Protein AF-A0A348P111-F1 (afdb_monomer_lite)

Secondary structure (DSSP, 8-state):
-----EEE--SEE-HHHHHHHHHHHHHHHTT-SEEEEEETT-SEE-HHHHHHHHHHHHHHHHTT-EEEEEE--TTS--HHHHHHHHTTTGGG--TTEEEET--S-----S--SEEEESSHHHHHHHHHHT-SHHHHHHHHT--S--HHHHTSHIIIIIIHHHHHHHHHHTTTS-EEEEEEEE---GGGGG-TTTGGGTT--EEEEEEE--SSHHHHHHGGGSPTT-----TT--TT--HHHHHHHHTTSTT--S-HHHHHHHHHHHHHS--S-------TTHHHHHHHHHTT-EEEEE-SSEEEEEE-SSTT--EEEEEE-----SS-EEEEEEE--SS------PPPP-----GGG-----EE-----S--S-HHHHHHHHHHHHHHHHHHHTTSSS-EEEEE-TT----HHHHHHHHHHHHHS--TT-EEEEEEE-HHHHHHHHHHHHHHHHHHHHT--SGGGT---B-EEEEESSTT-EEEESBTTSTT-EEE-SS--SSSEEE-HHHHHHHHHHHHHHHHHHHHTSTTTEEEEEEEEEPTTS-EEEEEE-HHHHHHSHHHHHHHHHHHHHHHHHHT--EEEE--HHHHHHHHHHHTT-TTSEEEE--TTS-HHHHHHHHTTS-TT--EEEE-SEESS-HHHHHHHTTSS-GGGEEEE-SEE---TT---

Foldseek 3Di:
DDQDQEQEAAQAHDPVRLLVSCVVHLVSLLPDQEHEYECQNHLDDDFLSLQLVVLSVVSSVVSNHQYEYEHHDPPDVRVHVCQCQQLCVVVPDDPSYHYPPDPPDDDNPAHHLKDWWLDDVVLVVSLVCLVDLVNVCVSAVHPDDFCCSVLCVCSPAVSVQQQVLQCVQQVSAIKMKHKYKDQFDQVLCPPPQRVLLNRFIKMKIKIKHFHQAQCNLCVVVQFDLQDAFFDAPPPVRDSVVSSVSLLQFQLRDSDLVVLLVVLVVQVPDPDPAAARDGHGNNLVVLVCLQQQKKKWKDAQFKIWIWGNNALPGTHIDMDGRTHGRGIMMMMIMGGSDPGGPPRDLDQDPQDDDDPVQADADDEDDDPDDDDPPRLSVVLSVLLSSQLSRLSVCLVGQQYEYEYECFLPPDDLSSLSNNLNNVQQGQNSNYAYEYEAAAPVSVVSLVVNQVVLVVCVVVSVDPSSVSTFRAWHWYAYPPLVDIDTRGDPPDQAHEDADPDPPSRYSYDHSVRVVVSVLVNLLVVLVVLQPDCQFKDADPAWDQDPVRDTDRIDGDVLSLCVRRRSLRSVLVNVVCVCVVLVAAEEEEAEPSCPVSQVVSCVVCVRHHYDYDDLPDDPVVLVVVLVVDDPPHAYEYEYAEAEPCPSVVSSCVVHPHNVRYHYDYSYYNYDPVDDD

Radius of gyration: 32.56 Å; chains: 1; bounding box: 82×50×101 Å

pLDDT: mean 80.02, std 12.8, range [39.75, 95.56]

Sequence (673 aa):
MPLLTSAKFDEYTNLQNFEATLKARYKSSLHCKNFTFDLSKVEWIGPLQICILYGWLQELLKNKVSVNFEIGSLEKERQAISFITNAGFFENLSERVEISNLPIQYKNSGLSAFKTFNNSPELETFRQAISSTESCNQLLGASDNIDVIRDGDLRDILINELCQNGLIHGESNHVRFAVSEFPLNPDRSNHKYLDTFGGKSYIEIAVSDSGPGIIETLSKKLPSGYHPVGKFIDNSNNEATRLISYAFEFSSTSNEDERRKRLERIYSENKIEYEAIPTGLFYVYSLAKSYGGQIIVRTADTLVSINLSTPSNDIIYTKSNLTRIPGTHILVRFPRTRNRVTPKLNTYPIINDNFENRTHRSDVLTQIPYDLDWQSKLITELEKAVFQQLVSSSTLPNPIVSVILYGIPFDTKAFAIFITILASLPRKNCALLAMGISNDLVDSSIRQWARITEIRKEGKRVIDRVHGFRSLILVSEDINKQIEFGDTEHVEATRLSEENDNRHLSLTRSQVELSQKYAIINGLSQLIQSECVQYTGDFYFLIESKYYTKTFFQISKLLSHPTGKHLSSLFIKMLINKKNINVVFTISEPLFNFSNDISKQLNSVRFENIDPNAKFTTMMKVLLSIDKSTLIAVFCDVICTANEIQNILSKTPSLDNVIVICFVDARDDEYDY

Structure (mmCIF, N/CA/C/O backbone):
data_AF-A0A348P111-F1
#
_entry.id   AF-A0A348P111-F1
#
loop_
_atom_site.group_PDB
_atom_site.id
_atom_site.type_symbol
_atom_site.label_atom_id
_atom_site.label_alt_id
_atom_site.label_comp_id
_atom_site.label_asym_id
_atom_site.label_entity_id
_atom_site.label_seq_id
_atom_site.pdbx_PDB_ins_code
_atom_site.Cartn_x
_atom_site.Cartn_y
_atom_site.Cartn_z
_atom_site.occupancy
_atom_site.B_iso_or_equiv
_atom_site.auth_seq_id
_atom_site.auth_comp_id
_atom_site.auth_asym_id
_atom_site.auth_atom_id
_atom_site.pdbx_PDB_model_num
ATOM 1 N N . MET A 1 1 ? -44.575 14.013 17.753 1.00 49.72 1 MET A N 1
ATOM 2 C CA . MET A 1 1 ? -44.071 12.856 18.529 1.00 49.72 1 MET A CA 1
ATOM 3 C C . MET A 1 1 ? -43.447 13.386 19.812 1.00 49.72 1 MET A C 1
ATOM 5 O O . MET A 1 1 ? -42.738 14.382 19.711 1.00 49.72 1 MET A O 1
ATOM 9 N N . PRO A 1 2 ? -43.732 12.807 20.991 1.00 54.88 2 PRO A N 1
ATOM 10 C CA . PRO A 1 2 ? -43.090 13.225 22.237 1.00 54.88 2 PRO A CA 1
ATOM 11 C C . PRO A 1 2 ? -41.568 13.057 22.132 1.00 54.88 2 PRO A C 1
ATOM 13 O O . PRO A 1 2 ? -41.093 12.047 21.610 1.00 54.88 2 PRO A O 1
ATOM 16 N N . LEU A 1 3 ? -40.811 14.062 22.589 1.00 70.06 3 LEU A N 1
ATOM 17 C CA . LEU A 1 3 ? -39.354 13.980 22.676 1.00 70.06 3 LEU A CA 1
ATOM 18 C C . LEU A 1 3 ? -39.001 12.884 23.680 1.00 70.06 3 LEU A C 1
ATOM 20 O O . LEU A 1 3 ? -39.356 12.959 24.853 1.00 70.06 3 LEU A O 1
ATOM 24 N N . LEU A 1 4 ? -38.329 11.847 23.197 1.00 80.38 4 LEU A N 1
ATOM 25 C CA . LEU A 1 4 ? -37.836 10.766 24.031 1.00 80.38 4 LEU A CA 1
ATOM 26 C C . LEU A 1 4 ? -36.609 11.271 24.797 1.00 80.38 4 LEU A C 1
ATOM 28 O O . LEU A 1 4 ? -35.563 11.507 24.198 1.00 80.38 4 LEU A O 1
ATOM 32 N N . THR A 1 5 ? -36.747 11.446 26.111 1.00 90.19 5 THR A N 1
ATOM 33 C CA . THR A 1 5 ? -35.716 12.022 26.995 1.00 90.19 5 THR A CA 1
ATOM 34 C C . THR A 1 5 ? -34.794 10.981 27.627 1.00 90.19 5 THR A C 1
ATOM 36 O O . THR A 1 5 ? -33.989 11.319 28.487 1.00 90.19 5 THR A O 1
ATOM 39 N N . SER A 1 6 ? -34.890 9.712 27.227 1.00 92.81 6 SER A N 1
ATOM 40 C CA . SER A 1 6 ? -34.005 8.661 27.730 1.00 92.81 6 SER A CA 1
ATOM 41 C C . SER A 1 6 ? -33.657 7.608 26.681 1.00 92.81 6 SER A C 1
ATOM 43 O O . SER A 1 6 ? -34.440 7.339 25.760 1.00 92.81 6 SER A O 1
ATOM 45 N N . ALA A 1 7 ? -32.482 6.998 26.834 1.00 94.06 7 ALA A N 1
ATOM 46 C CA . ALA A 1 7 ? -32.066 5.777 26.155 1.00 94.06 7 ALA A CA 1
ATOM 47 C C . ALA A 1 7 ? -31.920 4.661 27.186 1.00 94.06 7 ALA A C 1
ATOM 49 O O . ALA A 1 7 ? -31.098 4.766 28.090 1.00 94.06 7 ALA A O 1
ATOM 50 N N . LYS A 1 8 ? -32.723 3.606 27.029 1.00 93.38 8 LYS A N 1
ATOM 51 C CA . LYS A 1 8 ? -32.640 2.397 27.847 1.00 93.38 8 LYS A CA 1
ATOM 52 C C . LYS A 1 8 ? -31.849 1.343 27.100 1.00 93.38 8 LYS A C 1
ATOM 54 O O . LYS A 1 8 ? -32.108 1.120 25.915 1.00 93.38 8 LYS A O 1
ATOM 59 N N . PHE A 1 9 ? -30.909 0.723 27.793 1.00 89.12 9 PHE A N 1
ATOM 60 C CA . PHE A 1 9 ? -30.080 -0.339 27.249 1.00 89.12 9 PHE A CA 1
ATOM 61 C C . PHE A 1 9 ? -30.461 -1.686 27.865 1.00 89.12 9 PHE A C 1
ATOM 63 O O . PHE A 1 9 ? -30.903 -1.758 29.015 1.00 89.12 9 PHE A O 1
ATOM 70 N N . ASP A 1 10 ? -30.322 -2.743 27.071 1.00 85.12 10 ASP A N 1
ATOM 71 C CA . ASP A 1 10 ? -30.620 -4.105 27.507 1.00 85.12 10 ASP A CA 1
ATOM 72 C C . ASP A 1 10 ? -29.525 -4.631 28.446 1.00 85.12 10 ASP A C 1
ATOM 74 O O . ASP A 1 10 ? -28.395 -4.137 28.451 1.00 85.12 10 ASP A O 1
ATOM 78 N N . GLU A 1 11 ? -29.835 -5.697 29.188 1.00 81.38 11 GLU A N 1
ATOM 79 C CA . GLU A 1 11 ? -28.882 -6.370 30.084 1.00 81.38 11 GLU A CA 1
ATOM 80 C C . GLU A 1 11 ? -27.582 -6.751 29.360 1.00 81.38 11 GLU A C 1
ATOM 82 O O . GLU A 1 11 ? -26.486 -6.476 29.848 1.00 81.38 11 GLU A O 1
ATOM 87 N N . TYR A 1 12 ? -27.691 -7.278 28.139 1.00 79.62 12 TYR A N 1
ATOM 88 C CA . TYR A 1 12 ? -26.554 -7.570 27.271 1.00 79.62 12 TYR A CA 1
ATOM 89 C C . TYR A 1 12 ? -26.504 -6.594 26.091 1.00 79.62 12 TYR A C 1
ATOM 91 O O . TYR A 1 12 ? -27.168 -6.800 25.075 1.00 79.62 12 TYR A O 1
ATOM 99 N N . THR A 1 13 ? -25.717 -5.522 26.199 1.00 82.00 13 THR A N 1
ATOM 100 C CA . THR A 1 13 ? -25.635 -4.466 25.175 1.00 82.00 13 THR A CA 1
ATOM 101 C C . THR A 1 13 ? -24.553 -4.773 24.134 1.00 82.00 13 THR A C 1
ATOM 103 O O . THR A 1 13 ? -23.427 -4.277 24.190 1.00 82.00 13 THR A O 1
ATOM 106 N N . ASN A 1 14 ? -24.897 -5.614 23.157 1.00 82.19 14 ASN A N 1
ATOM 107 C CA . ASN A 1 14 ? -24.075 -5.887 21.979 1.00 82.19 14 ASN A CA 1
ATOM 108 C C . ASN A 1 14 ? -24.164 -4.778 20.919 1.00 82.19 14 ASN A C 1
ATOM 110 O O . ASN A 1 14 ? -24.870 -3.786 21.049 1.00 82.19 14 ASN A O 1
ATOM 114 N N . LEU A 1 15 ? -23.389 -4.903 19.840 1.00 84.50 15 LEU A N 1
ATOM 115 C CA . LEU A 1 15 ? -23.353 -3.865 18.805 1.00 84.50 15 LEU A CA 1
ATOM 116 C C . LEU A 1 15 ? -24.699 -3.724 18.077 1.00 84.50 15 LEU A C 1
ATOM 118 O O . LEU A 1 15 ? -25.058 -2.635 17.646 1.00 84.50 15 LEU A O 1
ATOM 122 N N . GLN A 1 16 ? -25.466 -4.808 17.950 1.00 84.44 16 GLN A N 1
ATOM 123 C CA . GLN A 1 16 ? -26.735 -4.796 17.232 1.00 84.44 16 GLN A CA 1
ATOM 124 C C . GLN A 1 16 ? -27.835 -4.062 18.003 1.00 84.44 16 GLN A C 1
ATOM 126 O O . GLN A 1 16 ? -28.505 -3.214 17.410 1.00 84.44 16 GLN A O 1
ATOM 131 N N . ASN A 1 17 ? -28.038 -4.371 19.287 1.00 88.00 17 ASN A N 1
ATOM 132 C CA . ASN A 1 17 ? -29.043 -3.667 20.086 1.00 88.00 17 ASN A CA 1
ATOM 133 C C . ASN A 1 17 ? -28.583 -2.260 20.484 1.00 88.00 17 ASN A C 1
ATOM 135 O O . ASN A 1 17 ? -29.408 -1.351 20.471 1.00 88.00 17 ASN A O 1
ATOM 139 N N . PHE A 1 18 ? -27.280 -2.030 20.690 1.00 90.88 18 PHE A N 1
ATOM 140 C CA . PHE A 1 18 ? -26.749 -0.676 20.854 1.00 90.88 18 PHE A CA 1
ATOM 141 C C . PHE A 1 18 ? -27.078 0.207 19.641 1.00 90.88 18 PHE A C 1
ATOM 143 O O . PHE A 1 18 ? -27.625 1.296 19.805 1.00 90.88 18 PHE A O 1
ATOM 150 N N . GLU A 1 19 ? -26.834 -0.274 18.416 1.00 90.06 19 GLU A N 1
ATOM 151 C CA . GLU A 1 19 ? -27.201 0.450 17.189 1.00 90.06 19 GLU A CA 1
ATOM 152 C C . GLU A 1 19 ? -28.717 0.652 17.048 1.00 90.06 19 GLU A C 1
ATOM 154 O O . GLU A 1 19 ? -29.157 1.683 16.538 1.00 90.06 19 GLU A O 1
ATOM 159 N N . ALA A 1 20 ? -29.537 -0.299 17.508 1.00 90.81 20 ALA A N 1
ATOM 160 C CA . ALA A 1 20 ? -30.992 -0.149 17.510 1.00 90.81 20 ALA A CA 1
ATOM 161 C C . ALA A 1 20 ? -31.445 0.969 18.466 1.00 90.81 20 ALA A C 1
ATOM 163 O O . ALA A 1 20 ? -32.229 1.836 18.068 1.00 90.81 20 ALA A O 1
ATOM 164 N N . THR A 1 21 ? -30.905 1.000 19.688 1.00 93.94 21 THR A N 1
ATOM 165 C CA . THR A 1 21 ? -31.151 2.069 20.667 1.00 93.94 21 THR A CA 1
ATOM 166 C C . THR A 1 21 ? -30.672 3.411 20.139 1.00 93.94 21 THR A C 1
ATOM 168 O O . THR A 1 21 ? -31.411 4.398 20.182 1.00 93.94 21 THR A O 1
ATOM 171 N N . LEU A 1 22 ? -29.470 3.444 19.567 1.00 93.00 22 LEU A N 1
ATOM 172 C CA . LEU A 1 22 ? -28.903 4.642 18.975 1.00 93.00 22 LEU A CA 1
ATOM 173 C C . LEU A 1 22 ? -29.799 5.184 17.852 1.00 93.00 22 LEU A C 1
ATOM 175 O O . LEU A 1 22 ? -30.170 6.357 17.868 1.00 93.00 22 LEU A O 1
ATOM 179 N N . LYS A 1 23 ? -30.241 4.320 16.932 1.00 92.38 23 LYS A N 1
ATOM 180 C CA . LYS A 1 23 ? -31.152 4.687 15.837 1.00 92.38 23 LYS A CA 1
ATOM 181 C C . LYS A 1 23 ? -32.485 5.228 16.326 1.00 92.38 23 LYS A C 1
ATOM 183 O O . LYS A 1 23 ? -33.018 6.164 15.734 1.00 92.38 23 LYS A O 1
ATOM 188 N N . ALA A 1 24 ? -33.011 4.665 17.407 1.00 92.50 24 ALA A N 1
ATOM 189 C CA . ALA A 1 24 ? -34.276 5.102 17.977 1.00 92.50 24 ALA A CA 1
ATOM 190 C C . ALA A 1 24 ? -34.180 6.449 18.716 1.00 92.50 24 ALA A C 1
ATOM 192 O O . ALA A 1 24 ? -35.189 7.146 18.815 1.00 92.50 24 ALA A O 1
ATOM 193 N N . ARG A 1 25 ? -33.011 6.807 19.270 1.00 94.94 25 ARG A N 1
ATOM 194 C CA . ARG A 1 25 ? -32.906 7.881 20.278 1.00 94.94 25 ARG A CA 1
ATOM 195 C C . ARG A 1 25 ? -31.974 9.035 19.914 1.00 94.94 25 ARG A C 1
ATOM 197 O O . ARG A 1 25 ? -32.234 10.154 20.352 1.00 94.94 25 ARG A O 1
ATOM 204 N N . TYR A 1 26 ? -30.936 8.810 19.109 1.00 94.00 26 TYR A N 1
ATOM 205 C CA . TYR A 1 26 ? -29.872 9.792 18.860 1.00 94.00 26 TYR A CA 1
ATOM 206 C C . TYR A 1 26 ? -30.408 11.133 18.346 1.00 94.00 26 TYR A C 1
ATOM 208 O O . TYR A 1 26 ? -30.233 12.162 18.993 1.00 94.00 26 TYR A O 1
ATOM 216 N N . LYS A 1 27 ? -31.160 11.134 17.238 1.00 92.56 27 LYS A N 1
ATOM 217 C CA . LYS A 1 27 ? -31.645 12.382 16.624 1.00 92.56 27 LYS A CA 1
ATOM 218 C C . LYS A 1 27 ? -32.551 13.193 17.559 1.00 92.56 27 LYS A C 1
ATOM 220 O O . LYS A 1 27 ? -32.433 14.410 17.612 1.00 92.56 27 LYS A O 1
ATOM 225 N N . SER A 1 28 ? -33.442 12.540 18.308 1.00 92.75 28 SER A N 1
ATOM 226 C CA . SER A 1 28 ? -34.308 13.237 19.270 1.00 92.75 28 SER A CA 1
ATOM 227 C C . SER A 1 28 ? -33.545 13.742 20.493 1.00 92.75 28 SER A C 1
ATOM 229 O O . SER A 1 28 ? -33.907 14.780 21.042 1.00 92.75 28 SER A O 1
ATOM 231 N N . SER A 1 29 ? -32.491 13.033 20.909 1.00 94.56 29 SER A N 1
ATOM 232 C CA . SER A 1 29 ? -31.695 13.402 22.083 1.00 94.56 29 SER A CA 1
ATOM 233 C C . SER A 1 29 ? -30.947 14.727 21.902 1.00 94.56 29 SER A C 1
ATOM 235 O O . SER A 1 29 ? -30.852 15.496 22.851 1.00 94.56 29 SER A O 1
ATOM 237 N N . LEU A 1 30 ? -30.524 15.066 20.677 1.00 93.88 30 LEU A N 1
ATOM 238 C CA . LEU A 1 30 ? -29.816 16.322 20.379 1.00 93.88 30 LEU A CA 1
ATOM 239 C C . LEU A 1 30 ? -30.683 17.584 20.545 1.00 93.88 30 LEU A C 1
ATOM 241 O O . LEU A 1 30 ? -30.160 18.693 20.534 1.00 93.88 30 LEU A O 1
ATOM 245 N N . HIS A 1 31 ? -32.005 17.434 20.676 1.00 93.44 31 HIS A N 1
ATOM 246 C CA . HIS A 1 31 ? -32.954 18.551 20.750 1.00 93.44 31 HIS A CA 1
ATOM 247 C C . HIS A 1 31 ? -33.693 18.642 22.092 1.00 93.44 31 HIS A C 1
ATOM 249 O O . HIS A 1 31 ? -34.583 19.480 22.252 1.00 93.44 31 HIS A O 1
ATOM 255 N N . CYS A 1 32 ? -33.373 17.774 23.053 1.00 92.12 32 CYS A N 1
ATOM 256 C CA . CYS A 1 32 ? -33.978 17.817 24.380 1.00 92.12 32 CYS A CA 1
ATOM 257 C C . CYS A 1 32 ? -33.167 18.705 25.337 1.00 92.12 32 CYS A C 1
ATOM 259 O O . CYS A 1 32 ? -32.009 19.009 25.083 1.00 92.12 32 CYS A O 1
ATOM 261 N N . LYS A 1 33 ? -33.779 19.148 26.442 1.00 90.56 33 LYS A N 1
ATOM 262 C CA . LYS A 1 33 ? -33.052 19.894 27.487 1.00 90.56 33 LYS A CA 1
ATOM 263 C C . LYS A 1 33 ? -32.225 18.967 28.373 1.00 90.56 33 LYS A C 1
ATOM 265 O O . LYS A 1 33 ? -31.085 19.284 28.683 1.00 90.56 33 LYS A O 1
ATOM 270 N N . ASN A 1 34 ? -32.823 17.835 28.746 1.00 92.25 34 ASN A N 1
ATOM 271 C CA . ASN A 1 34 ? -32.235 16.829 29.616 1.00 92.25 34 ASN A CA 1
ATOM 272 C C . ASN A 1 34 ? -32.361 15.459 28.946 1.00 92.25 34 ASN A C 1
ATOM 274 O O . ASN A 1 34 ? -33.448 15.118 28.463 1.00 92.25 34 ASN A O 1
ATOM 278 N N . PHE A 1 35 ? -31.283 14.681 28.958 1.00 95.56 35 PHE A N 1
ATOM 279 C CA . PHE A 1 35 ? -31.253 13.324 28.428 1.00 95.56 35 PHE A CA 1
ATOM 280 C C . PHE A 1 35 ? -30.703 12.342 29.459 1.00 95.56 35 PHE A C 1
ATOM 282 O O . PHE A 1 35 ? -29.692 12.617 30.099 1.00 95.56 35 PHE A O 1
ATOM 289 N N . THR A 1 36 ? -31.342 11.184 29.601 1.00 94.88 36 THR A N 1
ATOM 290 C CA . THR A 1 36 ? -30.898 10.138 30.528 1.00 94.88 36 THR A CA 1
ATOM 291 C C . THR A 1 36 ? -30.386 8.912 29.782 1.00 94.88 36 THR A C 1
ATOM 293 O O . THR A 1 36 ? -31.124 8.293 29.011 1.00 94.88 36 THR A O 1
ATOM 296 N N . PHE A 1 37 ? -29.139 8.529 30.046 1.00 94.06 37 PHE A N 1
ATOM 297 C CA . PHE A 1 37 ? -28.618 7.211 29.700 1.00 94.06 37 PHE A CA 1
ATOM 298 C C . PHE A 1 37 ? -28.935 6.245 30.844 1.00 94.06 37 PHE A C 1
ATOM 300 O O . PHE A 1 37 ? -28.319 6.299 31.906 1.00 94.06 37 PHE A O 1
ATOM 307 N N . ASP A 1 38 ? -29.925 5.383 30.629 1.00 91.62 38 ASP A N 1
ATOM 308 C CA . ASP A 1 38 ? -30.363 4.381 31.597 1.00 91.62 38 ASP A CA 1
ATOM 309 C C . ASP A 1 38 ? -29.549 3.097 31.396 1.00 91.62 38 ASP A C 1
ATOM 311 O O . ASP A 1 38 ? -29.827 2.278 30.511 1.00 91.62 38 ASP A O 1
ATOM 315 N N . LEU A 1 39 ? -28.504 2.971 32.216 1.00 88.31 39 LEU A N 1
ATOM 316 C CA . LEU A 1 39 ? -27.624 1.810 32.314 1.00 88.31 39 LEU A CA 1
ATOM 317 C C . LEU A 1 39 ? -28.024 0.907 33.492 1.00 88.31 39 LEU A C 1
ATOM 319 O O . LEU A 1 39 ? -27.284 -0.011 33.847 1.00 88.31 39 LEU A O 1
ATOM 323 N N . SER A 1 40 ? -29.198 1.129 34.096 1.00 85.56 40 SER A N 1
ATOM 324 C CA . SER A 1 40 ? -29.616 0.474 35.340 1.00 85.56 40 SER A CA 1
ATOM 325 C C . SER A 1 40 ? -29.757 -1.039 35.234 1.00 85.56 40 SER A C 1
ATOM 327 O O . SER A 1 40 ? -29.713 -1.732 36.250 1.00 85.56 40 SER A O 1
ATOM 329 N N . LYS A 1 41 ? -29.919 -1.562 34.017 1.00 83.44 41 LYS A N 1
ATOM 330 C CA . LYS A 1 41 ? -30.018 -2.996 33.726 1.00 83.44 41 LYS A CA 1
ATOM 331 C C . LYS A 1 41 ? -28.780 -3.569 33.054 1.00 83.44 41 LYS A C 1
ATOM 333 O O . LYS A 1 41 ? -28.676 -4.782 32.985 1.00 83.44 41 LYS A O 1
ATOM 338 N N . VAL A 1 42 ? -27.860 -2.738 32.569 1.00 83.06 42 VAL A N 1
ATOM 339 C CA . VAL A 1 42 ? -26.745 -3.197 31.734 1.00 83.06 42 VAL A CA 1
ATOM 340 C C . VAL A 1 42 ? -25.784 -4.029 32.575 1.00 83.06 42 VAL A C 1
ATOM 342 O O . VAL A 1 42 ? -25.139 -3.536 33.499 1.00 83.06 42 VAL A O 1
ATOM 345 N N . GLU A 1 43 ? -25.683 -5.306 32.235 1.00 74.50 43 GLU A N 1
ATOM 346 C CA . GLU A 1 43 ? -24.743 -6.253 32.828 1.00 74.50 43 GLU A CA 1
ATOM 347 C C . GLU A 1 43 ? -23.490 -6.393 31.971 1.00 74.50 43 GLU A C 1
ATOM 349 O O . GLU A 1 43 ? -22.418 -6.689 32.498 1.00 74.50 43 GLU A O 1
ATOM 354 N N . TRP A 1 44 ? -23.602 -6.121 30.666 1.00 75.62 44 TRP A N 1
ATOM 355 C CA . TRP A 1 44 ? -22.501 -6.212 29.714 1.00 75.62 44 TRP A CA 1
ATOM 356 C C . TRP A 1 44 ? -22.534 -5.094 28.661 1.00 75.62 44 TRP A C 1
ATOM 358 O O . TRP A 1 44 ? -23.565 -4.857 28.029 1.00 75.62 44 TRP A O 1
ATOM 368 N N . ILE A 1 45 ? -21.386 -4.447 28.435 1.00 83.00 45 ILE A N 1
ATOM 369 C CA . ILE A 1 45 ? -21.148 -3.483 27.353 1.00 83.00 45 ILE A CA 1
ATOM 370 C C . ILE A 1 45 ? -19.690 -3.597 26.887 1.00 83.00 45 ILE A C 1
ATOM 372 O O . ILE A 1 45 ? -18.786 -3.739 27.710 1.00 83.00 45 ILE A O 1
ATOM 376 N N . GLY A 1 46 ? -19.455 -3.558 25.575 1.00 85.81 46 GLY A N 1
ATOM 377 C CA . GLY A 1 46 ? -18.110 -3.669 25.007 1.00 85.81 46 GLY A CA 1
ATOM 378 C C . GLY A 1 46 ? -17.372 -2.324 24.871 1.00 85.81 46 GLY A C 1
ATOM 379 O O . GLY A 1 46 ? -18.016 -1.270 24.804 1.00 85.81 46 GLY A O 1
ATOM 380 N N . PRO A 1 47 ? -16.026 -2.337 24.765 1.00 90.75 47 PRO A N 1
ATOM 381 C CA . PRO A 1 47 ? -15.195 -1.169 24.464 1.00 90.75 47 PRO A CA 1
ATOM 382 C C . PRO A 1 47 ? -15.712 -0.282 23.325 1.00 90.75 47 PRO A C 1
ATOM 384 O O . PRO A 1 47 ? -15.789 0.936 23.476 1.00 90.75 47 PRO A O 1
ATOM 387 N N . LEU A 1 48 ? -16.124 -0.877 22.199 1.00 92.19 48 LEU A N 1
ATOM 388 C CA . LEU A 1 48 ? -16.606 -0.116 21.042 1.00 92.19 48 LEU A CA 1
ATOM 389 C C . LEU A 1 48 ? -17.877 0.678 21.369 1.00 92.19 48 LEU A C 1
ATOM 391 O O . LEU A 1 48 ? -17.988 1.848 21.012 1.00 92.19 48 LEU A O 1
ATOM 395 N N . GLN A 1 49 ? -18.829 0.058 22.066 1.00 91.81 49 GLN A N 1
ATOM 396 C CA . GLN A 1 49 ? -20.078 0.694 22.475 1.00 91.81 49 GLN A CA 1
ATOM 397 C C . GLN A 1 49 ? -19.815 1.834 23.458 1.00 91.81 49 GLN A C 1
ATOM 399 O O . GLN A 1 49 ? -20.430 2.887 23.321 1.00 91.81 49 GLN A O 1
ATOM 404 N N . ILE A 1 50 ? -18.874 1.669 24.395 1.00 91.12 50 ILE A N 1
ATOM 405 C CA . ILE A 1 50 ? -18.466 2.745 25.311 1.00 91.12 50 ILE A CA 1
ATOM 406 C C . ILE A 1 50 ? -17.863 3.924 24.543 1.00 91.12 50 ILE A C 1
ATOM 408 O O . ILE A 1 50 ? -18.252 5.070 24.771 1.00 91.12 50 ILE A O 1
ATOM 412 N N . CYS A 1 51 ? -16.953 3.661 23.604 1.00 92.25 51 CYS A N 1
ATOM 413 C CA . CYS A 1 51 ? -16.372 4.689 22.743 1.00 92.25 51 CYS A CA 1
ATOM 414 C C . CYS A 1 51 ? -17.450 5.474 21.974 1.00 92.25 51 CYS A C 1
ATOM 416 O O . CYS A 1 51 ? -17.418 6.705 21.938 1.00 92.25 51 CYS A O 1
ATOM 418 N N . ILE A 1 52 ? -18.439 4.774 21.407 1.00 93.12 52 ILE A N 1
ATOM 419 C CA . ILE A 1 52 ? -19.556 5.394 20.680 1.00 93.12 52 ILE A CA 1
ATOM 420 C C . ILE A 1 52 ? -20.481 6.172 21.631 1.00 93.12 52 ILE A C 1
ATOM 422 O O . ILE A 1 52 ? -20.893 7.287 21.311 1.00 93.12 52 ILE A O 1
ATOM 426 N N . LEU A 1 53 ? -20.791 5.617 22.807 1.00 93.06 53 LEU A N 1
ATOM 427 C CA . LEU A 1 53 ? -21.608 6.263 23.838 1.00 93.06 53 LEU A CA 1
ATOM 428 C C . LEU A 1 53 ? -20.980 7.581 24.295 1.00 93.06 53 LEU A C 1
ATOM 430 O O . LEU A 1 53 ? -21.677 8.585 24.423 1.00 93.06 53 LEU A O 1
ATOM 434 N N . TYR A 1 54 ? -19.662 7.601 24.479 1.00 91.38 54 TYR A N 1
ATOM 435 C CA . TYR A 1 54 ? -18.933 8.816 24.820 1.00 91.38 54 TYR A CA 1
ATOM 436 C C . TYR A 1 54 ? -18.976 9.849 23.683 1.00 91.38 54 TYR A C 1
ATOM 438 O O . TYR A 1 54 ? -19.165 11.036 23.936 1.00 91.38 54 TYR A O 1
ATOM 446 N N . GLY A 1 55 ? -18.851 9.422 22.421 1.00 90.50 55 GLY A N 1
ATOM 447 C CA . GLY A 1 55 ? -19.027 10.318 21.272 1.00 90.50 55 GLY A CA 1
ATOM 448 C C . GLY A 1 55 ? -20.431 10.927 21.205 1.00 90.50 55 GLY A C 1
ATOM 449 O O . GLY A 1 55 ? -20.582 12.128 20.987 1.00 90.50 55 GLY A O 1
ATOM 450 N N . TRP A 1 56 ? -21.463 10.129 21.491 1.00 93.06 56 TRP A N 1
ATOM 451 C CA . TRP A 1 56 ? -22.834 10.625 21.619 1.00 93.06 56 TRP A CA 1
ATOM 452 C C . TRP A 1 56 ? -22.967 11.633 22.770 1.00 93.06 56 TRP A C 1
ATOM 454 O O . TRP A 1 56 ? -23.526 12.713 22.576 1.00 93.06 56 TRP A O 1
ATOM 464 N N . LEU A 1 57 ? -22.399 11.335 23.940 1.00 92.06 57 LEU A N 1
ATOM 465 C CA . LEU A 1 57 ? -22.368 12.259 25.073 1.00 92.06 57 LEU A CA 1
ATOM 466 C C . LEU A 1 57 ? -21.737 13.607 24.699 1.00 92.06 57 LEU A C 1
ATOM 468 O O . LEU A 1 57 ? -22.296 14.653 25.016 1.00 92.06 57 LEU A O 1
ATOM 472 N N . GLN A 1 58 ? -20.609 13.608 23.992 1.00 89.12 58 GLN A N 1
ATOM 473 C CA . GLN A 1 58 ? -19.953 14.855 23.593 1.00 89.12 58 GLN A CA 1
ATOM 474 C C . GLN A 1 58 ? -20.815 15.703 22.655 1.00 89.12 58 GLN A C 1
ATOM 476 O O . GLN A 1 58 ? -20.906 16.917 22.841 1.00 89.12 58 GLN A O 1
ATOM 481 N N . GLU A 1 59 ? -21.513 15.080 21.706 1.00 91.19 59 GLU A N 1
ATOM 482 C CA . GLU A 1 59 ? -22.459 15.789 20.839 1.00 91.19 59 GLU A CA 1
ATOM 483 C C . GLU A 1 59 ? -23.651 16.359 21.627 1.00 91.19 59 GLU A C 1
ATOM 485 O O . GLU A 1 59 ? -24.082 17.484 21.360 1.00 91.19 59 GLU A O 1
ATOM 490 N N . LEU A 1 60 ? -24.153 15.651 22.645 1.00 92.75 60 LEU A N 1
ATOM 491 C CA . LEU A 1 60 ? -25.186 16.176 23.549 1.00 92.75 60 LEU A CA 1
ATOM 492 C C . LEU A 1 60 ? -24.695 17.411 24.313 1.00 92.75 60 LEU A C 1
ATOM 494 O O . LEU A 1 60 ? -25.364 18.447 24.318 1.00 92.75 60 LEU A O 1
ATOM 498 N N . LEU A 1 61 ? -23.498 17.334 24.895 1.00 90.56 61 LEU A N 1
ATOM 499 C CA . LEU A 1 61 ? -22.899 18.440 25.644 1.00 90.56 61 LEU A CA 1
ATOM 500 C C . LEU A 1 61 ? -22.635 19.660 24.747 1.00 90.56 61 LEU A C 1
ATOM 502 O O . LEU A 1 61 ? -22.909 20.795 25.150 1.00 90.56 61 LEU A O 1
ATOM 506 N N . LYS A 1 62 ? -22.188 19.439 23.505 1.00 90.06 62 LYS A N 1
ATOM 507 C CA . LYS A 1 62 ? -22.016 20.485 22.482 1.00 90.06 62 LYS A CA 1
ATOM 508 C C . LYS A 1 62 ? -23.338 21.176 22.135 1.00 90.06 62 LYS A C 1
ATOM 510 O O . LYS A 1 62 ? -23.369 22.395 21.975 1.00 90.06 62 LYS A O 1
ATOM 515 N N . ASN A 1 63 ? -24.439 20.424 22.108 1.00 91.50 63 ASN A N 1
ATOM 516 C CA . ASN A 1 63 ? -25.798 20.946 21.928 1.00 91.50 63 ASN A CA 1
ATOM 517 C C . ASN A 1 63 ? -26.425 21.499 23.225 1.00 91.50 63 ASN A C 1
ATOM 519 O O . ASN A 1 63 ? -27.606 21.840 23.240 1.00 91.50 63 ASN A O 1
ATOM 523 N N . LYS A 1 64 ? -25.636 21.651 24.301 1.00 92.31 64 LYS A N 1
ATOM 524 C CA . LYS A 1 64 ? -26.066 22.179 25.609 1.00 92.31 64 LYS A CA 1
ATOM 525 C C . LYS A 1 64 ? -27.178 21.354 26.271 1.00 92.31 64 LYS A C 1
ATOM 527 O O . LYS A 1 64 ? -27.967 21.899 27.041 1.00 92.31 64 LYS A O 1
ATOM 532 N N . VAL A 1 65 ? -27.230 20.056 25.984 1.00 92.06 65 VAL A N 1
ATOM 533 C CA . VAL A 1 65 ? -28.128 19.110 26.654 1.00 92.06 65 VAL A CA 1
ATOM 534 C C . VAL A 1 65 ? -27.508 18.714 27.995 1.00 92.06 65 VAL A C 1
ATOM 536 O O . VAL A 1 65 ? -26.336 18.340 28.039 1.00 92.06 65 VAL A O 1
ATOM 539 N N . SER A 1 66 ? -28.279 18.792 29.082 1.00 91.19 66 SER A N 1
ATOM 540 C CA . SER A 1 66 ? -27.871 18.233 30.375 1.00 91.19 66 SER A CA 1
ATOM 541 C C . SER A 1 66 ? -28.016 16.716 30.339 1.00 91.19 66 SER A C 1
ATOM 543 O O . SER A 1 66 ? -29.038 16.205 29.870 1.00 91.19 66 SER A O 1
ATOM 545 N N . VAL A 1 67 ? -27.009 15.984 30.809 1.00 92.44 67 VAL A N 1
ATOM 546 C CA . VAL A 1 67 ? -27.004 14.522 30.721 1.00 92.44 67 VAL A CA 1
ATOM 547 C C . VAL A 1 67 ? -26.979 13.903 32.109 1.00 92.44 67 VAL A C 1
ATOM 549 O O . VAL A 1 67 ? -26.136 14.260 32.924 1.00 92.44 67 VAL A O 1
ATOM 552 N N . ASN A 1 68 ? -27.881 12.949 32.345 1.00 92.12 68 ASN A N 1
ATOM 553 C CA . ASN A 1 68 ? -27.884 12.108 33.538 1.00 92.12 68 ASN A CA 1
ATOM 554 C C . ASN A 1 68 ? -27.541 10.658 33.167 1.00 92.12 68 ASN A C 1
ATOM 556 O O . ASN A 1 68 ? -28.094 10.116 32.205 1.00 92.12 68 ASN A O 1
ATOM 560 N N . PHE A 1 69 ? -26.680 10.014 33.945 1.00 90.50 69 PHE A N 1
ATOM 561 C CA . PHE A 1 69 ? -26.483 8.566 33.898 1.00 90.50 69 PHE A CA 1
ATOM 562 C C . PHE A 1 69 ? -27.220 7.911 35.064 1.00 90.50 69 PHE A C 1
ATOM 564 O O . PHE A 1 69 ? -26.973 8.235 36.224 1.00 90.50 69 PHE A O 1
ATOM 571 N N . GLU A 1 70 ? -28.107 6.968 34.756 1.00 89.19 70 GLU A N 1
ATOM 572 C CA . GLU A 1 70 ? -28.764 6.132 35.759 1.00 89.19 70 GLU A CA 1
ATOM 573 C C . GLU A 1 70 ? -28.051 4.780 35.821 1.00 89.19 70 GLU A C 1
ATOM 575 O O . GLU A 1 70 ? -28.085 4.001 34.865 1.00 89.19 70 GLU A O 1
ATOM 580 N N . ILE A 1 71 ? -27.371 4.522 36.939 1.00 82.31 71 ILE A N 1
ATOM 581 C CA . ILE A 1 71 ? -26.600 3.298 37.173 1.00 82.31 71 ILE A CA 1
ATOM 582 C C . ILE A 1 71 ? -27.350 2.428 38.191 1.00 82.31 71 ILE A C 1
ATOM 584 O O . ILE A 1 71 ? -27.926 2.929 39.160 1.00 82.31 71 ILE A O 1
ATOM 588 N N . GLY A 1 72 ? -27.387 1.117 37.938 1.00 73.75 72 GLY A N 1
ATOM 589 C CA . GLY A 1 72 ? -28.052 0.138 38.804 1.00 73.75 72 GLY A CA 1
ATOM 590 C C . GLY A 1 72 ? -27.241 -0.163 40.068 1.00 73.75 72 GLY A C 1
ATOM 591 O O . GLY A 1 72 ? -26.051 0.138 40.127 1.00 73.75 72 GLY A O 1
ATOM 592 N N . SER A 1 73 ? -27.865 -0.778 41.080 1.00 67.56 73 SER A N 1
ATOM 593 C CA . SER A 1 73 ? -27.161 -1.156 42.314 1.00 67.56 73 SER A CA 1
ATOM 594 C C . SER A 1 73 ? -26.075 -2.215 42.059 1.00 67.56 73 SER A C 1
ATOM 596 O O . SER A 1 73 ? -26.253 -3.135 41.260 1.00 67.56 73 SER A O 1
ATOM 598 N N . LEU A 1 74 ? -24.947 -2.089 42.768 1.00 58.59 74 LEU A N 1
ATOM 599 C CA . LEU A 1 74 ? -23.780 -2.986 42.696 1.00 58.59 74 LEU A CA 1
ATOM 600 C C . LEU A 1 74 ? -23.997 -4.367 43.342 1.00 58.59 74 LEU A C 1
ATOM 602 O O . LEU A 1 74 ? -23.096 -5.198 43.305 1.00 58.59 74 LEU A O 1
ATOM 606 N N . GLU A 1 75 ? -25.158 -4.629 43.950 1.00 55.31 75 GLU A N 1
ATOM 607 C CA . GLU A 1 75 ? -25.409 -5.852 44.738 1.00 55.31 75 GLU A CA 1
ATOM 608 C C . GLU A 1 75 ? -25.379 -7.148 43.907 1.00 55.31 75 GLU A C 1
ATOM 610 O O . GLU A 1 75 ? -25.305 -8.242 44.460 1.00 55.31 75 GLU A O 1
ATOM 615 N N . LYS A 1 76 ? -25.386 -7.036 42.575 1.00 52.62 76 LYS A N 1
ATOM 616 C CA . LYS A 1 76 ? -24.981 -8.101 41.655 1.00 52.62 76 LYS A CA 1
ATOM 617 C C . LYS A 1 76 ? -23.731 -7.618 40.928 1.00 52.62 76 LYS A C 1
ATOM 619 O O . LYS A 1 76 ? -23.770 -6.530 40.359 1.00 52.62 76 LYS A O 1
ATOM 624 N N . GLU A 1 77 ? -22.652 -8.400 40.932 1.00 51.69 77 GLU A N 1
ATOM 625 C CA . GLU A 1 77 ? -21.386 -8.135 40.224 1.00 51.69 77 GLU A CA 1
ATOM 626 C C . GLU A 1 77 ? -21.596 -7.979 38.703 1.00 51.69 77 GLU A C 1
ATOM 628 O O . GLU A 1 77 ? -21.314 -8.866 37.897 1.00 51.69 77 GLU A O 1
ATOM 633 N N . ARG A 1 78 ? -22.141 -6.840 38.278 1.00 62.88 78 ARG A N 1
ATOM 634 C CA . ARG A 1 78 ? -22.407 -6.548 36.873 1.00 62.88 78 ARG A CA 1
ATOM 635 C C . ARG A 1 78 ? -21.115 -6.098 36.218 1.00 62.88 78 ARG A C 1
ATOM 637 O O . ARG A 1 78 ? -20.649 -4.978 36.435 1.00 62.88 78 ARG A O 1
ATOM 644 N N . GLN A 1 79 ? -20.556 -6.981 35.394 1.00 62.78 79 GLN A N 1
ATOM 645 C CA . GLN A 1 79 ? -19.305 -6.777 34.662 1.00 62.78 79 GLN A CA 1
ATOM 646 C C . GLN A 1 79 ? -19.268 -5.445 33.896 1.00 62.78 79 GLN A C 1
ATOM 648 O O . GLN A 1 79 ? -18.220 -4.816 33.853 1.00 62.78 79 GLN A O 1
ATOM 653 N N . ALA A 1 80 ? -20.390 -4.963 33.352 1.00 65.12 80 ALA A N 1
ATOM 654 C CA . ALA A 1 80 ? -20.474 -3.662 32.686 1.00 65.12 80 ALA A CA 1
ATOM 655 C C . ALA A 1 80 ? -20.265 -2.476 33.623 1.00 65.12 80 ALA A C 1
ATOM 657 O O . ALA A 1 80 ? -19.531 -1.564 33.268 1.00 65.12 80 ALA A O 1
ATOM 658 N N . ILE A 1 81 ? -20.903 -2.463 34.796 1.00 67.12 81 ILE A N 1
ATOM 659 C CA . ILE A 1 81 ? -20.751 -1.357 35.751 1.00 67.12 81 ILE A CA 1
ATOM 660 C C . ILE A 1 81 ? -19.329 -1.384 36.306 1.00 67.12 81 ILE A C 1
ATOM 662 O O . ILE A 1 81 ? -18.684 -0.340 36.359 1.00 67.12 81 ILE A O 1
ATOM 666 N N . SER A 1 82 ? -18.799 -2.571 36.616 1.00 64.75 82 SER A N 1
ATOM 667 C CA . SER A 1 82 ? -17.387 -2.729 36.968 1.00 64.75 82 SER A CA 1
ATOM 668 C C . SER A 1 82 ? -16.470 -2.246 35.843 1.00 64.75 82 SER A C 1
ATOM 670 O O . SER A 1 82 ? -15.558 -1.484 36.123 1.00 64.75 82 SER A O 1
ATOM 672 N N . PHE A 1 83 ? -16.731 -2.588 34.581 1.00 69.44 83 PHE A N 1
ATOM 673 C CA . PHE A 1 83 ? -15.923 -2.133 33.453 1.00 69.44 83 PHE A CA 1
ATOM 674 C C . PHE A 1 83 ? -16.020 -0.620 33.247 1.00 69.44 83 PHE A C 1
ATOM 676 O O . PHE A 1 83 ? -14.993 0.031 33.233 1.00 69.44 83 PHE A O 1
ATOM 683 N N . ILE A 1 84 ? -17.212 -0.025 33.158 1.00 74.50 84 ILE A N 1
ATOM 684 C CA . ILE A 1 84 ? -17.382 1.428 32.972 1.00 74.50 84 ILE A CA 1
ATOM 685 C C . ILE A 1 84 ? -16.718 2.201 34.126 1.00 74.50 84 ILE A C 1
ATOM 687 O O . ILE A 1 84 ? -16.029 3.196 33.893 1.00 74.50 84 ILE A O 1
ATOM 691 N N . THR A 1 85 ? -16.894 1.735 35.365 1.00 69.31 85 THR A N 1
ATOM 692 C CA . THR A 1 85 ? -16.379 2.426 36.558 1.00 69.31 85 THR A CA 1
ATOM 693 C C . THR A 1 85 ? -14.870 2.216 36.716 1.00 69.31 85 THR A C 1
ATOM 695 O O . THR A 1 85 ? -14.134 3.190 36.831 1.00 69.31 85 THR A O 1
ATOM 698 N N . ASN A 1 86 ? -14.378 0.974 36.626 1.00 67.62 86 ASN A N 1
ATOM 699 C CA . ASN A 1 86 ? -12.949 0.652 36.754 1.00 67.62 86 ASN A CA 1
ATOM 700 C C . ASN A 1 86 ? -12.139 1.095 35.531 1.00 67.62 86 ASN A C 1
ATOM 702 O O . ASN A 1 86 ? -10.958 1.402 35.650 1.00 67.62 86 ASN A O 1
ATOM 706 N N . ALA A 1 87 ? -12.745 1.177 34.349 1.00 69.81 87 ALA A N 1
ATOM 707 C CA . ALA A 1 87 ? -12.065 1.708 33.177 1.00 69.81 87 ALA A CA 1
ATOM 708 C C . ALA A 1 87 ? -11.880 3.227 33.245 1.00 69.81 87 ALA A C 1
ATOM 710 O O . ALA A 1 87 ? -11.254 3.753 32.340 1.00 69.81 87 ALA A O 1
ATOM 711 N N . GLY A 1 88 ? -12.409 3.939 34.250 1.00 74.69 88 GLY A N 1
ATOM 712 C CA . GLY A 1 88 ? -12.252 5.392 34.374 1.00 74.69 88 GLY A CA 1
ATOM 713 C C . GLY A 1 88 ? -13.113 6.195 33.391 1.00 74.69 88 GLY A C 1
ATOM 714 O O . GLY A 1 88 ? -12.809 7.347 33.089 1.00 74.69 88 GLY A O 1
ATOM 715 N N . PHE A 1 89 ? -14.208 5.624 32.871 1.00 82.75 89 PHE A N 1
ATOM 716 C CA . PHE A 1 89 ? -15.104 6.327 31.940 1.00 82.75 89 PHE A CA 1
ATOM 717 C C . PHE A 1 89 ? -15.664 7.620 32.548 1.00 82.75 89 PHE A C 1
ATOM 719 O O . PHE A 1 89 ? -15.605 8.678 31.921 1.00 82.75 89 PHE A O 1
ATOM 726 N N . PHE A 1 90 ? -16.168 7.542 33.785 1.00 79.06 90 PHE A N 1
ATOM 727 C CA . PHE A 1 90 ? -16.786 8.677 34.475 1.00 79.06 90 PHE A CA 1
ATOM 728 C C . PHE A 1 90 ? -15.776 9.747 34.910 1.00 79.06 90 PHE A C 1
ATOM 730 O O . PHE A 1 90 ? -16.129 10.920 34.971 1.00 79.06 90 PHE A O 1
ATOM 737 N N . GLU A 1 91 ? -14.513 9.373 35.141 1.00 74.94 91 GLU A N 1
ATOM 738 C CA . GLU A 1 91 ? -13.438 10.306 35.518 1.00 74.94 91 GLU A CA 1
ATOM 739 C C . GLU A 1 91 ? -13.123 11.320 34.408 1.00 74.94 91 GLU A C 1
ATOM 741 O O . GLU A 1 91 ? -12.583 12.391 34.672 1.00 74.94 91 GLU A O 1
ATOM 746 N N . ASN A 1 92 ? -13.479 10.995 33.162 1.00 71.06 92 ASN A N 1
ATOM 747 C CA . ASN A 1 92 ? -13.252 11.847 31.999 1.00 71.06 92 ASN A CA 1
ATOM 748 C C . ASN A 1 92 ? -14.450 12.765 31.674 1.00 71.06 92 ASN A C 1
ATOM 750 O O . ASN A 1 92 ? -14.420 13.473 30.666 1.00 71.06 92 ASN A O 1
ATOM 754 N N . LEU A 1 93 ? -15.518 12.758 32.483 1.00 75.44 93 LEU A N 1
ATOM 755 C CA . LEU A 1 93 ? -16.737 13.524 32.208 1.00 75.44 93 LEU A CA 1
ATOM 756 C C . LEU A 1 93 ? -16.705 14.933 32.813 1.00 75.44 93 LEU A C 1
ATOM 758 O O . LEU A 1 93 ? -16.155 15.168 33.882 1.00 75.44 93 LEU A O 1
ATOM 762 N N . SER A 1 94 ? -17.321 15.888 32.110 1.00 67.06 94 SER A N 1
ATOM 763 C CA . SER A 1 94 ? -17.433 17.284 32.555 1.00 67.06 94 SER A CA 1
ATOM 764 C C . SER A 1 94 ? -18.423 17.457 33.712 1.00 67.06 94 SER A C 1
ATOM 766 O O . SER A 1 94 ? -19.376 16.689 33.812 1.00 67.06 94 SER A O 1
ATOM 768 N N . GLU A 1 95 ? -18.325 18.571 34.443 1.00 62.25 95 GLU A N 1
ATOM 769 C CA . GLU A 1 95 ? -19.262 18.978 35.513 1.00 62.25 95 GLU A CA 1
ATOM 770 C C . GLU A 1 95 ? -20.748 19.057 35.093 1.00 62.25 95 GLU A C 1
ATOM 772 O O . GLU A 1 95 ? -21.629 19.105 35.943 1.00 62.25 95 GLU A O 1
ATOM 777 N N . ARG A 1 96 ? -21.055 19.070 33.787 1.00 63.25 96 ARG A N 1
ATOM 778 C CA . ARG A 1 96 ? -22.430 19.081 33.244 1.00 63.25 96 ARG A CA 1
ATOM 779 C C . ARG A 1 96 ? -23.071 17.695 33.108 1.00 63.25 96 ARG A C 1
ATOM 781 O O . ARG A 1 96 ? -24.123 17.573 32.481 1.00 63.25 96 ARG A O 1
ATOM 788 N N . VAL A 1 97 ? -22.417 16.661 33.624 1.00 79.94 97 VAL A N 1
ATOM 789 C CA . VAL A 1 97 ? -22.943 15.298 33.648 1.00 79.94 97 VAL A CA 1
ATOM 790 C C . VAL A 1 97 ? -23.295 14.944 35.083 1.00 79.94 97 VAL A C 1
ATOM 792 O O . VAL A 1 97 ? -22.420 14.869 35.943 1.00 79.94 97 VAL A O 1
ATOM 795 N N . GLU A 1 98 ? -24.577 14.706 35.332 1.00 81.81 98 GLU A N 1
ATOM 796 C CA . GLU A 1 98 ? -25.039 14.150 36.599 1.00 81.81 98 GLU A CA 1
ATOM 797 C C . GLU A 1 98 ? -24.964 12.624 36.536 1.00 81.81 98 GLU A C 1
ATOM 799 O O . GLU A 1 98 ? -25.274 12.003 35.515 1.00 81.81 98 GLU A O 1
ATOM 804 N N . ILE A 1 99 ? -24.524 12.003 37.628 1.00 80.00 99 ILE A N 1
ATOM 805 C CA . ILE A 1 99 ? -24.482 10.547 37.732 1.00 80.00 99 ILE A CA 1
ATOM 806 C C . ILE A 1 99 ? -25.255 10.143 38.976 1.00 80.00 99 ILE A C 1
ATOM 808 O O . ILE A 1 99 ? -24.846 10.407 40.107 1.00 80.00 99 ILE A O 1
ATOM 812 N N . SER A 1 100 ? -26.394 9.501 38.751 1.00 80.00 100 SER A N 1
ATOM 813 C CA . SER A 1 100 ? -27.247 8.989 39.813 1.00 80.00 100 SER A CA 1
ATOM 814 C C . SER A 1 100 ? -26.714 7.635 40.292 1.00 80.00 100 SER A C 1
ATOM 816 O O . SER A 1 100 ? -26.410 6.764 39.476 1.00 80.00 100 SER A O 1
ATOM 818 N N . ASN A 1 101 ? -26.640 7.445 41.614 1.00 71.81 101 ASN A N 1
ATOM 819 C CA . ASN A 1 101 ? -26.183 6.209 42.271 1.00 71.81 101 ASN A CA 1
ATOM 820 C C . ASN A 1 101 ? -24.703 5.842 42.032 1.00 71.81 101 ASN A C 1
ATOM 822 O O . ASN A 1 101 ? -24.359 4.659 42.019 1.00 71.81 101 ASN A O 1
ATOM 826 N N . LEU A 1 102 ? -23.812 6.831 41.867 1.00 68.50 102 LEU A N 1
ATOM 827 C CA . LEU A 1 102 ? -22.375 6.556 41.782 1.00 68.50 102 LEU A CA 1
ATOM 828 C C . LEU A 1 102 ? -21.861 5.995 43.131 1.00 68.50 102 LEU A C 1
ATOM 830 O O . LEU A 1 102 ? -22.078 6.624 44.171 1.00 68.50 102 LEU A O 1
ATOM 834 N N . PRO A 1 103 ? -21.176 4.841 43.165 1.00 59.88 103 PRO A N 1
ATOM 835 C CA . PRO A 1 103 ? -20.583 4.326 44.396 1.00 59.88 103 PRO A CA 1
ATOM 836 C C . PRO A 1 103 ? -19.527 5.289 44.969 1.00 59.88 103 PRO A C 1
ATOM 838 O O . PRO A 1 103 ? -18.603 5.707 44.278 1.00 59.88 103 PRO A O 1
ATOM 841 N N . ILE A 1 104 ? -19.653 5.610 46.262 1.00 51.44 104 ILE A N 1
ATOM 842 C CA . ILE A 1 104 ? -18.916 6.675 46.982 1.00 51.44 104 ILE A CA 1
ATOM 843 C C . ILE A 1 104 ? -17.402 6.384 47.145 1.00 51.44 104 ILE A C 1
ATOM 845 O O . ILE A 1 104 ? -16.637 7.265 47.530 1.00 51.44 104 ILE A O 1
ATOM 849 N N . GLN A 1 105 ? -16.925 5.180 46.817 1.00 50.62 105 GLN A N 1
ATOM 850 C CA . GLN A 1 105 ? -15.513 4.796 46.948 1.00 50.62 105 GLN A CA 1
ATOM 851 C C . GLN A 1 105 ? -14.958 4.169 45.671 1.00 50.62 105 GLN A C 1
ATOM 853 O O . GLN A 1 105 ? -14.748 2.965 45.620 1.00 50.62 105 GLN A O 1
ATOM 858 N N . TYR A 1 106 ? -14.662 4.978 44.656 1.00 49.00 106 TYR A N 1
ATOM 859 C CA . TYR A 1 106 ? -13.797 4.535 43.562 1.00 49.00 106 TYR A CA 1
ATOM 860 C C . TYR A 1 106 ? -12.838 5.660 43.174 1.00 49.00 106 TYR A C 1
ATOM 862 O O . TYR A 1 106 ? -13.189 6.595 42.465 1.00 49.00 106 TYR A O 1
ATOM 870 N N . LYS A 1 107 ? -11.612 5.573 43.697 1.00 46.25 107 LYS A N 1
ATOM 871 C CA . LYS A 1 107 ? -10.426 6.185 43.097 1.00 46.25 107 LYS A CA 1
ATOM 872 C C . LYS A 1 107 ? -9.605 5.031 42.568 1.00 46.25 107 LYS A C 1
ATOM 874 O O . LYS A 1 107 ? -9.045 4.282 43.369 1.00 46.25 107 LYS A O 1
ATOM 879 N N . ASN A 1 108 ? -9.554 4.868 41.254 1.00 48.94 108 ASN A N 1
ATOM 880 C CA . ASN A 1 108 ? -8.659 3.875 40.698 1.00 48.94 108 ASN A CA 1
ATOM 881 C C . ASN A 1 108 ? -7.227 4.417 40.834 1.00 48.94 108 ASN A C 1
ATOM 883 O O . ASN A 1 108 ? -6.884 5.443 40.255 1.00 48.94 108 ASN A O 1
ATOM 887 N N . SER A 1 109 ? -6.390 3.782 41.655 1.00 45.34 109 SER A N 1
ATOM 888 C CA . SER A 1 109 ? -4.979 4.170 41.823 1.00 45.34 109 SER A CA 1
ATOM 889 C C . SER A 1 109 ? -4.077 3.616 40.709 1.00 45.34 109 SER A C 1
ATOM 891 O O . SER A 1 109 ? -2.857 3.610 40.862 1.00 45.34 109 SER A O 1
ATOM 893 N N . GLY A 1 110 ? -4.668 3.105 39.622 1.00 62.47 110 GLY A N 1
ATOM 894 C CA . GLY A 1 110 ? -3.997 2.392 38.535 1.00 62.47 110 GLY A CA 1
ATOM 895 C C . GLY A 1 110 ? -4.254 2.984 37.146 1.00 62.47 110 GLY A C 1
ATOM 896 O O . GLY A 1 110 ? -4.866 4.039 36.989 1.00 62.47 110 GLY A O 1
ATOM 897 N N . LEU A 1 111 ? -3.754 2.294 36.120 1.00 72.56 111 LEU A N 1
ATOM 898 C CA . LEU A 1 111 ? -3.917 2.670 34.715 1.00 72.56 111 LEU A CA 1
ATOM 899 C C . LEU A 1 111 ? -5.359 2.452 34.234 1.00 72.56 111 LEU A C 1
ATOM 901 O O . LEU A 1 111 ? -5.936 1.384 34.414 1.00 72.56 111 LEU A O 1
ATOM 905 N N . SER A 1 112 ? -5.917 3.474 33.590 1.00 80.81 112 SER A N 1
ATOM 906 C CA . SER A 1 112 ? -7.307 3.514 33.128 1.00 80.81 112 SER A CA 1
ATOM 907 C C . SER A 1 112 ? -7.508 2.703 31.841 1.00 80.81 112 SER A C 1
ATOM 909 O O . SER A 1 112 ? -6.854 2.980 30.833 1.00 80.81 112 SER A O 1
ATOM 911 N N . ALA A 1 113 ? -8.432 1.734 31.846 1.00 82.50 113 ALA A N 1
ATOM 912 C CA . ALA A 1 113 ? -8.767 0.922 30.666 1.00 82.50 113 ALA A CA 1
ATOM 913 C C . ALA A 1 113 ? -9.609 1.680 29.615 1.00 82.50 113 ALA A C 1
ATOM 915 O O . ALA A 1 113 ? -9.768 1.207 28.491 1.00 82.50 113 ALA A O 1
ATOM 916 N N . PHE A 1 114 ? -10.121 2.865 29.959 1.00 88.31 114 PHE A N 1
ATOM 917 C CA . PHE A 1 114 ? -10.674 3.869 29.056 1.00 88.31 114 PHE A CA 1
ATOM 918 C C . PHE A 1 114 ? -9.864 5.161 29.198 1.00 88.31 114 PHE A C 1
ATOM 920 O O . PHE A 1 114 ? -9.635 5.649 30.307 1.00 88.31 114 PHE A O 1
ATOM 927 N N . LYS A 1 115 ? -9.424 5.739 28.080 1.00 89.38 115 LYS A N 1
ATOM 928 C CA . LYS A 1 115 ? -8.632 6.972 28.076 1.00 89.38 115 LYS A CA 1
ATOM 929 C C . LYS A 1 115 ? -8.988 7.847 26.886 1.00 89.38 115 LYS A C 1
ATOM 931 O O . LYS A 1 115 ? -9.258 7.343 25.799 1.00 89.38 115 LYS A O 1
ATOM 936 N N . THR A 1 116 ? -8.957 9.157 27.093 1.00 89.56 116 THR A N 1
ATOM 937 C CA . THR A 1 116 ? -9.048 10.142 26.017 1.00 89.56 116 THR A CA 1
ATOM 938 C C . THR A 1 116 ? -7.683 10.772 25.752 1.00 89.56 116 THR A C 1
ATOM 940 O O . THR A 1 116 ? -6.898 10.978 26.679 1.00 89.56 116 THR A O 1
ATOM 943 N N . PHE A 1 117 ? -7.404 11.055 24.482 1.00 90.19 117 PHE A N 1
ATOM 944 C CA . PHE A 1 117 ? -6.207 11.747 24.020 1.00 90.19 117 PHE A CA 1
ATOM 945 C C . PHE A 1 117 ? -6.616 12.923 23.142 1.00 90.19 117 PHE A C 1
ATOM 947 O O . PHE A 1 117 ? -7.413 12.773 22.210 1.00 90.19 117 PHE A O 1
ATOM 954 N N . ASN A 1 118 ? -6.039 14.085 23.421 1.00 88.44 118 ASN A N 1
ATOM 955 C CA . ASN A 1 118 ? -6.241 15.297 22.631 1.00 88.44 118 ASN A CA 1
ATOM 956 C C . ASN A 1 118 ? -5.020 15.637 21.769 1.00 88.44 118 ASN A C 1
ATOM 958 O O . ASN A 1 118 ? -5.094 16.540 20.947 1.00 88.44 118 ASN A O 1
ATOM 962 N N . ASN A 1 119 ? -3.875 14.978 21.970 1.00 90.00 119 ASN A N 1
ATOM 963 C CA . ASN A 1 119 ? -2.641 15.247 21.231 1.00 90.00 119 ASN A CA 1
ATOM 964 C C . ASN A 1 119 ? -1.640 14.080 21.343 1.00 90.00 119 ASN A C 1
ATOM 966 O O . ASN A 1 119 ? -1.784 13.181 22.174 1.00 90.00 119 ASN A O 1
ATOM 970 N N . SER A 1 120 ? -0.601 14.103 20.502 1.00 89.25 120 SER A N 1
ATOM 971 C CA . SER A 1 120 ? 0.443 13.068 20.478 1.00 89.25 120 SER A CA 1
ATOM 972 C C . SER A 1 120 ? 1.268 12.965 21.774 1.00 89.25 120 SER A C 1
ATOM 974 O O . SER A 1 120 ? 1.560 11.839 22.175 1.00 89.25 120 SER A O 1
ATOM 976 N N . PRO A 1 121 ? 1.6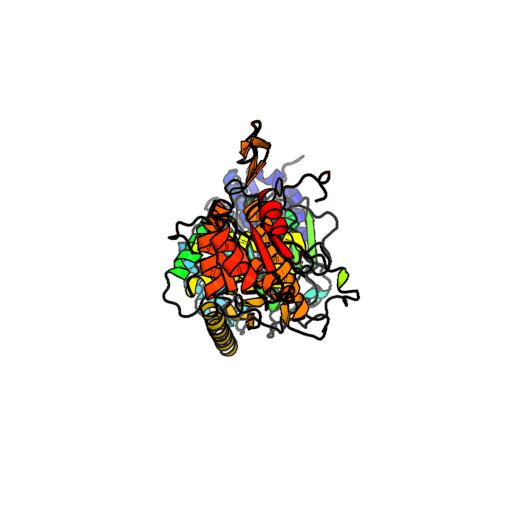35 14.065 22.468 1.00 92.56 121 PRO A N 1
ATOM 977 C CA . PRO A 1 121 ? 2.309 13.981 23.769 1.00 92.56 121 PRO A CA 1
ATOM 978 C C . PRO A 1 121 ? 1.529 13.214 24.849 1.00 92.56 121 PRO A C 1
ATOM 980 O O . PRO A 1 121 ? 2.127 12.435 25.595 1.00 92.56 121 PRO A O 1
ATOM 983 N N . GLU A 1 122 ? 0.204 13.382 24.930 1.00 91.00 122 GLU A N 1
ATOM 984 C CA . GLU A 1 122 ? -0.645 12.623 25.865 1.00 91.00 122 GLU A CA 1
ATOM 985 C C . GLU A 1 122 ? -0.627 11.119 25.557 1.00 91.00 122 GLU A C 1
ATOM 987 O O . GLU A 1 122 ? -0.494 10.299 26.470 1.00 91.00 122 GLU A O 1
ATOM 992 N N . LEU A 1 123 ? -0.710 10.757 24.272 1.00 91.12 123 LEU A N 1
ATOM 993 C CA . LEU A 1 123 ? -0.599 9.369 23.822 1.00 91.12 123 LEU A CA 1
ATOM 994 C C . LEU A 1 123 ? 0.764 8.771 24.192 1.00 91.12 123 LEU A C 1
ATOM 996 O O . LEU A 1 123 ? 0.826 7.664 24.724 1.00 91.12 123 LEU A O 1
ATOM 1000 N N . GLU A 1 124 ? 1.852 9.497 23.944 1.00 90.25 124 GLU A N 1
ATOM 1001 C CA . GLU A 1 124 ? 3.203 9.021 24.247 1.00 90.25 124 GLU A CA 1
ATOM 1002 C C . GLU A 1 124 ? 3.418 8.833 25.755 1.00 90.25 124 GLU A C 1
ATOM 1004 O O . GLU A 1 124 ? 3.943 7.807 26.184 1.00 90.25 124 GLU A O 1
ATOM 1009 N N . THR A 1 125 ? 2.909 9.759 26.571 1.00 90.75 125 THR A N 1
ATOM 1010 C CA . THR A 1 125 ? 2.915 9.629 28.038 1.00 90.75 125 THR A CA 1
ATOM 1011 C C . THR A 1 125 ? 2.199 8.354 28.487 1.00 90.75 125 THR A C 1
ATOM 1013 O O . THR A 1 125 ? 2.706 7.604 29.323 1.00 90.75 125 THR A O 1
ATOM 1016 N N . PHE A 1 126 ? 1.030 8.065 27.908 1.00 89.62 126 PHE A N 1
ATOM 1017 C CA . PHE A 1 126 ? 0.284 6.849 28.224 1.00 89.62 126 PHE A CA 1
ATOM 1018 C C . PHE A 1 126 ? 1.024 5.583 27.777 1.00 89.62 126 PHE A C 1
ATOM 1020 O O . PHE A 1 126 ? 1.118 4.636 28.556 1.00 89.62 126 PHE A O 1
ATOM 1027 N N . ARG A 1 127 ? 1.619 5.578 26.575 1.00 89.56 127 ARG A N 1
ATOM 1028 C CA . ARG A 1 127 ? 2.438 4.460 26.067 1.00 89.56 127 ARG A CA 1
ATOM 1029 C C . ARG A 1 127 ? 3.631 4.155 26.971 1.00 89.56 127 ARG A C 1
ATOM 1031 O O . ARG A 1 127 ? 3.934 2.986 27.202 1.00 89.56 127 ARG A O 1
ATOM 1038 N N . GLN A 1 128 ? 4.279 5.185 27.510 1.00 88.56 128 GLN A N 1
ATOM 1039 C CA . GLN A 1 128 ? 5.375 5.029 28.469 1.00 88.56 128 GLN A CA 1
ATOM 1040 C C . GLN A 1 128 ? 4.892 4.448 29.803 1.00 88.56 128 GLN A C 1
ATOM 1042 O O . GLN A 1 128 ? 5.573 3.600 30.384 1.00 88.56 128 GLN A O 1
ATOM 1047 N N . ALA A 1 129 ? 3.700 4.834 30.262 1.00 86.50 129 ALA A N 1
ATOM 1048 C CA . ALA A 1 129 ? 3.122 4.311 31.498 1.00 86.50 129 ALA A CA 1
ATOM 1049 C C . ALA A 1 129 ? 2.784 2.805 31.413 1.00 86.50 129 ALA A C 1
ATOM 1051 O O . ALA A 1 129 ? 2.899 2.090 32.408 1.00 86.50 129 ALA A O 1
ATOM 1052 N N . ILE A 1 130 ? 2.460 2.301 30.217 1.00 85.81 130 ILE A N 1
ATOM 1053 C CA . ILE A 1 130 ? 2.238 0.869 29.935 1.00 85.81 130 ILE A CA 1
ATOM 1054 C C . ILE A 1 130 ? 3.482 0.169 29.351 1.00 85.81 130 ILE A C 1
ATOM 1056 O O . ILE A 1 130 ? 3.374 -0.835 28.649 1.00 85.81 130 ILE A O 1
ATOM 1060 N N . SER A 1 131 ? 4.684 0.694 29.598 1.00 83.06 131 SER A N 1
ATOM 1061 C CA . SER A 1 131 ? 5.916 0.169 28.990 1.00 83.06 131 SER A CA 1
ATOM 1062 C C . SER A 1 131 ? 6.321 -1.226 29.478 1.00 83.06 131 SER A C 1
ATOM 1064 O O . SER A 1 131 ? 7.011 -1.934 28.745 1.00 83.06 131 SER A O 1
ATOM 1066 N N . SER A 1 132 ? 5.888 -1.654 30.664 1.00 81.56 132 SER A N 1
ATOM 1067 C CA . SER A 1 132 ? 6.150 -2.999 31.180 1.00 81.56 132 SER A CA 1
ATOM 1068 C C . SER A 1 132 ? 4.972 -3.946 30.918 1.00 81.56 132 SER A C 1
ATOM 1070 O O . SER A 1 132 ? 3.810 -3.532 30.879 1.00 81.56 132 SER A O 1
ATOM 1072 N N . THR A 1 133 ? 5.263 -5.244 30.787 1.00 77.88 133 THR A N 1
ATOM 1073 C CA . THR A 1 133 ? 4.236 -6.296 30.686 1.00 77.88 133 THR A CA 1
ATOM 1074 C C . THR A 1 133 ? 3.306 -6.279 31.901 1.00 77.88 133 THR A C 1
ATOM 1076 O O . THR A 1 133 ? 2.109 -6.492 31.758 1.00 77.88 133 THR A O 1
ATOM 1079 N N . GLU A 1 134 ? 3.836 -5.974 33.089 1.00 80.62 134 GLU A N 1
ATOM 1080 C CA . GLU A 1 134 ? 3.058 -5.863 34.325 1.00 80.62 134 GLU A CA 1
ATOM 1081 C C . GLU A 1 134 ? 2.049 -4.709 34.264 1.00 80.62 134 GLU A C 1
ATOM 1083 O O . GLU A 1 134 ? 0.862 -4.929 34.494 1.00 80.62 134 GLU A O 1
ATOM 1088 N N . SER A 1 135 ? 2.481 -3.510 33.857 1.00 80.62 135 SER A N 1
ATOM 1089 C CA . SER A 1 135 ? 1.592 -2.355 33.681 1.00 80.62 135 SER A CA 1
ATOM 1090 C C . SER A 1 135 ? 0.534 -2.598 32.597 1.00 80.62 135 SER A C 1
ATOM 1092 O O . SER A 1 135 ? -0.616 -2.187 32.747 1.00 80.62 135 SER A O 1
ATOM 1094 N N . CYS A 1 136 ? 0.883 -3.299 31.511 1.00 77.69 136 CYS A N 1
ATOM 1095 C CA . CYS A 1 136 ? -0.093 -3.713 30.498 1.00 77.69 136 CYS A CA 1
ATOM 1096 C C . CYS A 1 136 ? -1.091 -4.756 31.026 1.00 77.69 136 CYS A C 1
ATOM 1098 O O . CYS A 1 136 ? -2.268 -4.702 30.688 1.00 77.69 136 CYS A O 1
ATOM 1100 N N . ASN A 1 137 ? -0.651 -5.704 31.852 1.00 76.12 137 ASN A N 1
ATOM 1101 C CA . ASN A 1 137 ? -1.536 -6.705 32.447 1.00 76.12 137 ASN A CA 1
ATOM 1102 C C . ASN A 1 137 ? -2.514 -6.070 33.450 1.00 76.12 137 ASN A C 1
ATOM 1104 O O . ASN A 1 137 ? -3.688 -6.444 33.484 1.00 76.12 137 ASN A O 1
ATOM 1108 N N . GLN A 1 138 ? -2.065 -5.051 34.195 1.00 77.12 138 GLN A N 1
ATOM 1109 C CA . GLN A 1 138 ? -2.927 -4.244 35.067 1.00 77.12 138 GLN A CA 1
ATOM 1110 C C . GLN A 1 138 ? -4.066 -3.564 34.290 1.00 77.12 138 GLN A C 1
ATOM 1112 O O . GLN A 1 138 ? -5.188 -3.521 34.786 1.00 77.12 138 GLN A O 1
ATOM 1117 N N . LEU A 1 139 ? -3.811 -3.110 33.055 1.00 76.81 139 LEU A N 1
ATOM 1118 C CA . LEU A 1 139 ? -4.813 -2.500 32.167 1.00 76.81 139 LEU A CA 1
ATOM 1119 C C . LEU A 1 139 ? -5.997 -3.440 31.865 1.00 76.81 139 LEU A C 1
ATOM 1121 O O . LEU A 1 139 ? -7.125 -2.981 31.709 1.00 76.81 139 LEU A O 1
ATOM 1125 N N . LEU A 1 140 ? -5.742 -4.748 31.760 1.00 72.31 140 LEU A N 1
ATOM 1126 C CA . LEU A 1 140 ? -6.760 -5.761 31.459 1.00 72.31 140 LEU A CA 1
ATOM 1127 C C . LEU A 1 140 ? -7.359 -6.419 32.707 1.00 72.31 140 LEU A C 1
ATOM 1129 O O . LEU A 1 140 ? -8.293 -7.208 32.581 1.00 72.31 140 LEU A O 1
ATOM 1133 N N . GLY A 1 141 ? -6.820 -6.135 33.897 1.00 64.56 141 GLY A N 1
ATOM 1134 C CA . GLY A 1 141 ? -7.173 -6.857 35.121 1.00 64.56 141 GLY A CA 1
ATOM 1135 C C . GLY A 1 141 ? -6.778 -8.340 35.085 1.00 64.56 141 GLY A C 1
ATOM 1136 O O . GLY A 1 141 ? -7.379 -9.148 35.791 1.00 64.56 141 GLY A O 1
ATOM 1137 N N . ALA A 1 142 ? -5.795 -8.708 34.257 1.00 57.53 142 ALA A N 1
ATOM 1138 C CA . ALA A 1 142 ? -5.405 -10.093 34.005 1.00 57.53 142 ALA A CA 1
ATOM 1139 C C . ALA A 1 142 ? -4.099 -10.458 34.726 1.00 57.53 142 ALA A C 1
ATOM 1141 O O . ALA A 1 142 ? -3.130 -9.702 34.700 1.00 57.53 142 ALA A O 1
ATOM 1142 N N . SER A 1 143 ? -4.038 -11.651 35.324 1.00 56.19 143 SER A N 1
ATOM 1143 C CA . SER A 1 143 ? -2.817 -12.210 35.929 1.00 56.19 143 SER A CA 1
ATOM 1144 C C . SER A 1 143 ? -1.961 -13.028 34.957 1.00 56.19 143 SER A C 1
ATOM 1146 O O . SER A 1 143 ? -0.848 -13.420 35.308 1.00 56.19 143 SER A O 1
ATOM 1148 N N . ASP A 1 144 ? -2.464 -13.320 33.751 1.00 61.50 144 ASP A N 1
ATOM 1149 C CA . ASP A 1 144 ? -1.853 -14.331 32.883 1.00 61.50 144 ASP A CA 1
ATOM 1150 C C . ASP A 1 144 ? -1.112 -13.737 31.682 1.00 61.50 144 ASP A C 1
ATOM 1152 O O . ASP A 1 144 ? -1.406 -12.656 31.182 1.00 61.50 144 ASP A O 1
ATOM 1156 N N . ASN A 1 145 ? -0.165 -14.522 31.171 1.00 63.94 145 ASN A N 1
ATOM 1157 C CA . ASN A 1 145 ? 0.699 -14.193 30.046 1.00 63.94 145 ASN A CA 1
ATOM 1158 C C . ASN A 1 145 ? -0.056 -14.277 28.700 1.00 63.94 145 ASN A C 1
ATOM 1160 O O . ASN A 1 145 ? -0.245 -15.373 28.164 1.00 63.94 145 ASN A O 1
ATOM 1164 N N . ILE A 1 146 ? -0.502 -13.134 28.170 1.00 73.56 146 ILE A N 1
ATOM 1165 C CA . ILE A 1 146 ? -1.168 -13.009 26.863 1.00 73.56 146 ILE A CA 1
ATOM 1166 C C . ILE A 1 146 ? -0.125 -12.605 25.813 1.00 73.56 146 ILE A C 1
ATOM 1168 O O . ILE A 1 146 ? 0.545 -11.589 25.975 1.00 73.56 146 ILE A O 1
ATOM 1172 N N . ASP A 1 147 ? -0.020 -13.357 24.715 1.00 76.12 147 ASP A N 1
ATOM 1173 C CA . ASP A 1 147 ? 1.010 -13.161 23.683 1.00 76.12 147 ASP A CA 1
ATOM 1174 C C . ASP A 1 147 ? 1.052 -11.731 23.122 1.00 76.12 147 ASP A C 1
ATOM 1176 O O . ASP A 1 147 ? 2.122 -11.136 23.090 1.00 76.12 147 ASP A O 1
ATOM 1180 N N . VAL A 1 148 ? -0.098 -11.145 22.759 1.00 77.81 148 VAL A N 1
ATOM 1181 C CA . VAL A 1 148 ? -0.158 -9.773 22.206 1.00 77.81 148 VAL A CA 1
ATOM 1182 C C . VAL A 1 148 ? 0.370 -8.711 23.187 1.00 77.81 148 VAL A C 1
ATOM 1184 O O . VAL A 1 148 ? 0.784 -7.632 22.779 1.00 77.81 148 VAL A O 1
ATOM 1187 N N . ILE A 1 149 ? 0.379 -9.005 24.491 1.00 79.19 149 ILE A N 1
ATOM 1188 C CA . ILE A 1 149 ? 0.928 -8.123 25.528 1.00 79.19 149 ILE A CA 1
ATOM 1189 C C . ILE A 1 149 ? 2.398 -8.436 25.768 1.00 79.19 149 ILE A C 1
ATOM 1191 O O . ILE A 1 149 ? 3.233 -7.537 25.732 1.00 79.19 149 ILE A O 1
ATOM 1195 N N . ARG A 1 150 ? 2.719 -9.717 25.987 1.00 77.12 150 ARG A N 1
ATOM 1196 C CA . ARG A 1 150 ? 4.084 -10.204 26.214 1.00 77.12 150 ARG A CA 1
ATOM 1197 C C . ARG A 1 150 ? 5.024 -9.783 25.096 1.00 77.12 150 ARG A C 1
ATOM 1199 O O . ARG A 1 150 ? 6.155 -9.391 25.360 1.00 77.12 150 ARG A O 1
ATOM 1206 N N . ASP A 1 151 ? 4.548 -9.887 23.861 1.00 76.25 151 ASP A N 1
ATOM 1207 C CA . ASP A 1 151 ? 5.331 -9.602 22.669 1.00 76.25 151 ASP A CA 1
ATOM 1208 C C . ASP A 1 151 ? 5.424 -8.086 22.394 1.00 76.25 151 ASP A C 1
ATOM 1210 O O . ASP A 1 151 ? 6.145 -7.684 21.487 1.00 76.25 151 ASP A O 1
ATOM 1214 N N . GLY A 1 152 ? 4.738 -7.241 23.179 1.00 79.50 152 GLY A N 1
ATOM 1215 C CA . GLY A 1 152 ? 4.714 -5.780 23.027 1.00 79.50 152 GLY A CA 1
ATOM 1216 C C . GLY A 1 152 ? 3.758 -5.270 21.944 1.00 79.50 152 GLY A C 1
ATOM 1217 O O . GLY A 1 152 ? 3.545 -4.062 21.843 1.00 79.50 152 GLY A O 1
ATOM 1218 N N . ASP A 1 153 ? 3.131 -6.171 21.180 1.00 83.69 153 ASP A N 1
ATOM 1219 C CA . ASP A 1 153 ? 2.255 -5.870 20.041 1.00 83.69 153 ASP A CA 1
ATOM 1220 C C . ASP A 1 153 ? 1.086 -4.925 20.408 1.00 83.69 153 ASP A C 1
ATOM 1222 O O . ASP A 1 153 ? 0.727 -4.034 19.635 1.00 83.69 153 ASP A O 1
ATOM 1226 N N . LEU A 1 154 ? 0.517 -5.054 21.614 1.00 83.50 154 LEU A N 1
ATOM 1227 C CA . LEU A 1 154 ? -0.520 -4.151 22.126 1.00 83.50 154 LEU A CA 1
ATOM 1228 C C . LEU A 1 154 ? -0.041 -2.695 22.190 1.00 83.50 154 LEU A C 1
ATOM 1230 O O . LEU A 1 154 ? -0.728 -1.790 21.721 1.00 83.50 154 LEU A O 1
ATOM 1234 N N . ARG A 1 155 ? 1.135 -2.463 22.773 1.00 84.44 155 ARG A N 1
ATOM 1235 C CA . ARG A 1 155 ? 1.687 -1.122 23.007 1.00 84.44 155 ARG A CA 1
ATOM 1236 C C . ARG A 1 155 ? 2.299 -0.533 21.739 1.00 84.44 155 ARG A C 1
ATOM 1238 O O . ARG A 1 155 ? 2.098 0.647 21.436 1.00 84.44 155 ARG A O 1
ATOM 1245 N N . ASP A 1 156 ? 3.086 -1.342 21.039 1.00 81.81 156 ASP A N 1
ATOM 1246 C CA . ASP A 1 156 ? 3.950 -0.887 19.950 1.00 81.81 156 ASP A CA 1
ATOM 1247 C C . ASP A 1 156 ? 3.207 -0.767 18.629 1.00 81.81 156 ASP A C 1
ATOM 1249 O O . ASP A 1 156 ? 3.528 0.121 17.842 1.00 81.81 156 ASP A O 1
ATOM 1253 N N . ILE A 1 157 ? 2.197 -1.614 18.415 1.00 84.81 157 ILE A N 1
ATOM 1254 C CA . ILE A 1 157 ? 1.394 -1.614 17.196 1.00 84.81 157 ILE A CA 1
ATOM 1255 C C . ILE A 1 157 ? -0.005 -1.086 17.487 1.00 84.81 157 ILE A C 1
ATOM 1257 O O . ILE A 1 157 ? -0.375 -0.045 16.958 1.00 84.81 157 ILE A O 1
ATOM 1261 N N . LEU A 1 158 ? -0.794 -1.771 18.319 1.00 87.75 158 LEU A N 1
ATOM 1262 C CA . LEU A 1 158 ? -2.235 -1.502 18.392 1.00 87.75 158 LEU A CA 1
ATOM 1263 C C . LEU A 1 158 ? -2.539 -0.117 18.955 1.00 87.75 158 LEU A C 1
ATOM 1265 O O . LEU A 1 158 ? -3.223 0.663 18.302 1.00 87.75 158 LEU A O 1
ATOM 1269 N N . ILE A 1 159 ? -2.002 0.216 20.127 1.00 88.38 159 ILE A N 1
ATOM 1270 C CA . ILE A 1 159 ? -2.211 1.529 20.747 1.00 88.38 159 ILE A CA 1
ATOM 1271 C C . ILE A 1 159 ? -1.569 2.627 19.906 1.00 88.38 159 ILE A C 1
ATOM 1273 O O . ILE A 1 159 ? -2.190 3.661 19.686 1.00 88.38 159 ILE A O 1
ATOM 1277 N N . ASN A 1 160 ? -0.346 2.406 19.418 1.00 87.94 160 ASN A N 1
ATOM 1278 C CA . ASN A 1 160 ? 0.352 3.413 18.633 1.00 87.94 160 ASN A CA 1
ATOM 1279 C C . ASN A 1 160 ? -0.386 3.730 17.324 1.00 87.94 160 ASN A C 1
ATOM 1281 O O . ASN A 1 160 ? -0.795 4.867 17.120 1.00 87.94 160 ASN A O 1
ATOM 1285 N N . GLU A 1 161 ? -0.596 2.732 16.466 1.00 88.00 161 GLU A N 1
ATOM 1286 C CA . GLU A 1 161 ? -1.160 2.926 15.126 1.00 88.00 161 GLU A CA 1
ATOM 1287 C C . GLU A 1 161 ? -2.632 3.350 15.188 1.00 88.00 161 GLU A C 1
ATOM 1289 O O . GLU A 1 161 ? -3.019 4.297 14.507 1.00 88.00 161 GLU A O 1
ATOM 1294 N N . LEU A 1 162 ? -3.461 2.722 16.038 1.00 91.38 162 LEU A N 1
ATOM 1295 C CA . LEU A 1 162 ? -4.880 3.085 16.128 1.00 91.38 162 LEU A CA 1
ATOM 1296 C C . LEU A 1 162 ? -5.071 4.499 16.690 1.00 91.38 162 LEU A C 1
ATOM 1298 O O . LEU A 1 162 ? -5.852 5.271 16.135 1.00 91.38 162 LEU A O 1
ATOM 1302 N N . CYS A 1 163 ? -4.371 4.862 17.772 1.00 91.44 163 CYS A N 1
ATOM 1303 C CA . CYS A 1 163 ? -4.533 6.187 18.373 1.00 91.44 163 CYS A CA 1
ATOM 1304 C C . CYS A 1 163 ? -3.878 7.287 17.531 1.00 91.44 163 CYS A C 1
ATOM 1306 O O . CYS A 1 163 ? -4.467 8.359 17.412 1.00 91.44 163 CYS A O 1
ATOM 1308 N N . GLN A 1 164 ? -2.713 7.048 16.911 1.00 88.69 164 GLN A N 1
ATOM 1309 C CA . GLN A 1 164 ? -2.121 8.010 15.970 1.00 88.69 164 GLN A CA 1
ATOM 1310 C C . GLN A 1 164 ? -3.035 8.228 14.765 1.00 88.69 164 GLN A C 1
ATOM 1312 O O . GLN A 1 164 ? -3.286 9.372 14.392 1.00 88.69 164 GLN A O 1
ATOM 1317 N N . ASN A 1 165 ? -3.602 7.157 14.203 1.00 88.06 165 ASN A N 1
ATOM 1318 C CA . ASN A 1 165 ? -4.575 7.270 13.122 1.00 88.06 165 ASN A CA 1
ATOM 1319 C C . ASN A 1 165 ? -5.812 8.074 13.556 1.00 88.06 165 ASN A C 1
ATOM 1321 O O . ASN A 1 165 ? -6.215 8.995 12.847 1.00 88.06 165 ASN A O 1
ATOM 1325 N N . GLY A 1 166 ? -6.336 7.806 14.757 1.00 89.69 166 GLY A N 1
ATOM 1326 C CA . GLY A 1 166 ? -7.418 8.588 15.354 1.00 89.69 166 GLY A CA 1
ATOM 1327 C C . GLY A 1 166 ? -7.065 10.066 15.548 1.00 89.69 166 GLY A C 1
ATOM 1328 O O . GLY A 1 166 ? -7.911 10.922 15.314 1.00 89.69 166 GLY A O 1
ATOM 1329 N N . LEU A 1 167 ? -5.826 10.402 15.926 1.00 89.81 167 LEU A N 1
ATOM 1330 C CA . LEU A 1 167 ? -5.389 11.797 16.083 1.00 89.81 167 LEU A CA 1
ATOM 1331 C C . LEU A 1 167 ? -5.320 12.518 14.731 1.00 89.81 167 LEU A C 1
ATOM 1333 O O . LEU A 1 167 ? -5.736 13.671 14.634 1.00 89.81 167 LEU A O 1
ATOM 1337 N N . ILE A 1 168 ? -4.839 11.840 13.685 1.00 85.81 168 ILE A N 1
ATOM 1338 C CA . ILE A 1 168 ? -4.738 12.402 12.331 1.00 85.81 168 ILE A CA 1
ATOM 1339 C C . ILE A 1 168 ? -6.136 12.579 11.721 1.00 85.81 168 ILE A C 1
ATOM 1341 O O . ILE A 1 168 ? -6.463 13.659 11.237 1.00 85.81 168 ILE A O 1
ATOM 1345 N N . HIS A 1 169 ? -6.976 11.539 11.736 1.00 83.19 169 HIS A N 1
ATOM 1346 C CA . HIS A 1 169 ? -8.300 11.557 11.085 1.00 83.19 169 HIS A CA 1
ATOM 1347 C C . HIS A 1 169 ? -9.381 12.232 11.927 1.00 83.19 169 HIS A C 1
ATOM 1349 O O . HIS A 1 169 ? -10.390 12.685 11.389 1.00 83.19 169 HIS A O 1
ATOM 1355 N N . GLY A 1 170 ? -9.152 12.319 13.233 1.00 80.31 170 GLY A N 1
ATOM 1356 C CA . GLY A 1 170 ? -9.975 13.053 14.178 1.00 80.31 170 GLY A CA 1
ATOM 1357 C C . GLY A 1 170 ? -9.665 14.546 14.245 1.00 80.31 170 GLY A C 1
ATOM 1358 O O . GLY A 1 170 ? -10.349 15.249 14.983 1.00 80.31 170 GLY A O 1
ATOM 1359 N N . GLU A 1 171 ? -8.628 15.030 13.548 1.00 83.44 171 GLU A N 1
ATOM 1360 C CA . GLU A 1 171 ? -8.080 16.389 13.707 1.00 83.44 171 GLU A CA 1
ATOM 1361 C C . GLU A 1 171 ? -7.781 16.722 15.180 1.00 83.44 171 GLU A C 1
ATOM 1363 O O . GLU A 1 171 ? -8.068 17.809 15.675 1.00 83.44 171 GLU A O 1
ATOM 1368 N N . SER A 1 172 ? -7.227 15.749 15.911 1.00 76.25 172 SER A N 1
ATOM 1369 C CA . SER A 1 172 ? -6.968 15.824 17.358 1.00 76.25 172 SER A CA 1
ATOM 1370 C C . SER A 1 172 ? -8.218 15.986 18.247 1.00 76.25 172 SER A C 1
ATOM 1372 O O . SER A 1 172 ? -8.100 16.265 19.439 1.00 76.25 172 SER A O 1
ATOM 1374 N N . ASN A 1 173 ? -9.427 15.749 17.721 1.00 68.06 173 ASN A N 1
ATOM 1375 C CA . ASN A 1 173 ? -10.659 15.793 18.511 1.00 68.06 173 ASN A CA 1
ATOM 1376 C C . ASN A 1 173 ? -10.911 14.481 19.261 1.00 68.06 173 ASN A C 1
ATOM 1378 O O . ASN A 1 173 ? -11.488 13.537 18.712 1.00 68.06 173 ASN A O 1
ATOM 1382 N N . HIS A 1 174 ? -10.567 14.482 20.551 1.00 78.69 174 HIS A N 1
ATOM 1383 C CA . HIS A 1 174 ? -11.006 13.501 21.546 1.00 78.69 174 HIS A CA 1
ATOM 1384 C C . HIS A 1 174 ? -10.905 12.051 21.059 1.00 78.69 174 HIS A C 1
ATOM 1386 O O . HIS A 1 174 ? -11.918 11.359 20.922 1.00 78.69 174 HIS A O 1
ATOM 1392 N N . VAL A 1 175 ? -9.683 11.585 20.802 1.00 90.88 175 VAL A N 1
ATOM 1393 C CA . VAL A 1 175 ? -9.440 10.170 20.512 1.00 90.88 175 VAL A CA 1
ATOM 1394 C C . VAL A 1 175 ? -9.712 9.376 21.778 1.00 90.88 175 VAL A C 1
ATOM 1396 O O . VAL A 1 175 ? -9.190 9.705 22.836 1.00 90.88 175 VAL A O 1
ATOM 1399 N N . ARG A 1 176 ? -10.539 8.341 21.692 1.00 92.44 176 ARG A N 1
ATOM 1400 C CA . ARG A 1 176 ? -10.961 7.523 22.833 1.00 92.44 176 ARG A CA 1
ATOM 1401 C C . ARG A 1 176 ? -10.427 6.129 22.631 1.00 92.44 176 ARG A C 1
ATOM 1403 O O . ARG A 1 176 ? -10.772 5.499 21.637 1.00 92.44 176 ARG A O 1
ATOM 1410 N N . PHE A 1 177 ? -9.647 5.663 23.582 1.00 92.75 177 PHE A N 1
ATOM 1411 C CA . PHE A 1 177 ? -9.169 4.300 23.677 1.00 92.75 177 PHE A CA 1
ATOM 1412 C C . PHE A 1 177 ? -9.951 3.576 24.766 1.00 92.75 177 PHE A C 1
ATOM 1414 O O . PHE A 1 177 ? -10.166 4.130 25.843 1.00 92.75 177 PHE A O 1
ATOM 1421 N N . ALA A 1 178 ? -10.366 2.349 24.486 1.00 91.25 178 ALA A N 1
ATOM 1422 C CA . ALA A 1 178 ? -10.985 1.463 25.453 1.00 91.25 178 ALA A CA 1
ATOM 1423 C C . ALA A 1 178 ? -10.484 0.040 25.232 1.00 91.25 178 ALA A C 1
ATOM 1425 O O . ALA A 1 178 ? -10.365 -0.412 24.093 1.00 91.25 178 ALA A O 1
ATOM 1426 N N . VAL A 1 179 ? -10.236 -0.693 26.307 1.00 88.50 179 VAL A N 1
ATOM 1427 C CA . VAL A 1 179 ? -9.768 -2.074 26.222 1.00 88.50 179 VAL A CA 1
ATOM 1428 C C . VAL A 1 179 ? -10.417 -2.926 27.294 1.00 88.50 179 VAL A C 1
ATOM 1430 O O . VAL A 1 179 ? -10.617 -2.474 28.415 1.00 88.50 179 VAL A O 1
ATOM 1433 N N . SER A 1 180 ? -10.779 -4.154 26.947 1.00 85.88 180 SER A N 1
ATOM 1434 C CA . SER A 1 180 ? -11.373 -5.091 27.894 1.00 85.88 180 SER A CA 1
ATOM 1435 C C . SER A 1 180 ? -11.027 -6.525 27.530 1.00 85.88 180 SER A C 1
ATOM 1437 O O . SER A 1 180 ? -10.871 -6.865 26.353 1.00 85.88 180 SER A O 1
ATOM 1439 N N . GLU A 1 181 ? -10.935 -7.371 28.548 1.00 81.44 181 GLU A N 1
ATOM 1440 C CA . GLU A 1 181 ? -10.856 -8.811 28.375 1.00 81.44 181 GLU A CA 1
ATOM 1441 C C . GLU A 1 181 ? -12.234 -9.448 28.576 1.00 81.44 181 GLU A C 1
ATOM 1443 O O . GLU A 1 181 ? -12.962 -9.141 29.520 1.00 81.44 181 GLU A O 1
ATOM 1448 N N . PHE A 1 182 ? -12.566 -10.398 27.705 1.00 79.81 182 PHE A N 1
ATOM 1449 C CA . PHE A 1 182 ? -13.772 -11.197 27.806 1.00 79.81 182 PHE A CA 1
ATOM 1450 C C . PHE A 1 182 ? -13.446 -12.663 28.122 1.00 79.81 182 PHE A C 1
ATOM 1452 O O . PHE A 1 182 ? -12.751 -13.326 27.342 1.00 79.81 182 PHE A O 1
ATOM 1459 N N . PRO A 1 183 ? -14.001 -13.217 29.220 1.00 76.62 183 PRO A N 1
ATOM 1460 C CA . PRO A 1 183 ? -13.745 -14.596 29.629 1.00 76.62 183 PRO A CA 1
ATOM 1461 C C . PRO A 1 183 ? -14.418 -15.600 28.688 1.00 76.62 183 PRO A C 1
ATOM 1463 O O . PRO A 1 183 ? -15.260 -15.230 27.869 1.00 76.62 183 PRO A O 1
ATOM 1466 N N . LEU A 1 184 ? -14.056 -16.878 28.814 1.00 79.19 184 LEU A N 1
ATOM 1467 C CA . LEU A 1 184 ? -14.658 -17.975 28.053 1.00 79.19 184 LEU A CA 1
ATOM 1468 C C . LEU A 1 184 ? -16.171 -18.040 28.308 1.00 79.19 184 LEU A C 1
ATOM 1470 O O . LEU A 1 184 ? -16.614 -18.030 29.454 1.00 79.19 184 LEU A O 1
ATOM 1474 N N . ASN A 1 185 ? -16.960 -18.106 27.237 1.00 74.75 185 ASN A N 1
ATOM 1475 C CA . ASN A 1 185 ? -18.411 -18.244 27.310 1.00 74.75 185 ASN A CA 1
ATOM 1476 C C . ASN A 1 185 ? -18.911 -19.090 26.118 1.00 74.75 185 ASN A C 1
ATOM 1478 O O . ASN A 1 185 ? -18.888 -18.600 24.983 1.00 74.75 185 ASN A O 1
ATOM 1482 N N . PRO A 1 186 ? -19.377 -20.332 26.358 1.00 70.88 186 PRO A N 1
ATOM 1483 C CA . PRO A 1 186 ? -19.832 -21.250 25.311 1.00 70.88 186 PRO A CA 1
ATOM 1484 C C . PRO A 1 186 ? -20.994 -20.721 24.464 1.00 70.88 186 PRO A C 1
ATOM 1486 O O . PRO A 1 186 ? -21.030 -20.979 23.259 1.00 70.88 186 PRO A O 1
ATOM 1489 N N . ASP A 1 187 ? -21.900 -19.929 25.043 1.00 68.56 187 ASP A N 1
ATOM 1490 C CA . ASP A 1 187 ? -23.104 -19.433 24.359 1.00 68.56 187 ASP A CA 1
ATOM 1491 C C . ASP A 1 187 ? -22.770 -18.465 23.213 1.00 68.56 187 ASP A C 1
ATOM 1493 O O . ASP A 1 187 ? -23.557 -18.275 22.283 1.00 68.56 187 ASP A O 1
ATOM 1497 N N . ARG A 1 188 ? -21.555 -17.897 23.218 1.00 69.19 188 ARG A N 1
ATOM 1498 C CA . ARG A 1 188 ? -21.060 -17.021 22.144 1.00 69.19 188 ARG A CA 1
ATOM 1499 C C . ARG A 1 188 ? -20.803 -17.753 20.830 1.00 69.19 188 ARG A C 1
ATOM 1501 O O . ARG A 1 188 ? -20.719 -17.096 19.796 1.00 69.19 188 ARG A O 1
ATOM 1508 N N . SER A 1 189 ? -20.705 -19.082 20.848 1.00 63.72 189 SER A N 1
ATOM 1509 C CA . SER A 1 189 ? -20.565 -19.896 19.631 1.00 63.72 189 SER A CA 1
ATOM 1510 C C . SER A 1 189 ? -21.726 -19.711 18.643 1.00 63.72 189 SER A C 1
ATOM 1512 O O . SER A 1 189 ? -21.525 -19.851 17.442 1.00 63.72 189 SER A O 1
ATOM 1514 N N . ASN A 1 190 ? -22.907 -19.307 19.125 1.00 62.22 190 ASN A N 1
ATOM 1515 C CA . ASN A 1 190 ? -24.100 -19.077 18.305 1.00 62.22 190 ASN A CA 1
ATOM 1516 C C . ASN A 1 190 ? -24.240 -17.627 17.797 1.00 62.22 190 ASN A C 1
ATOM 1518 O O . ASN A 1 190 ? -25.235 -17.280 17.158 1.00 62.22 190 ASN A O 1
ATOM 1522 N N . HIS A 1 191 ? -23.288 -16.740 18.099 1.00 63.16 191 HIS A N 1
ATOM 1523 C CA . HIS A 1 191 ? -23.402 -15.318 17.783 1.00 63.16 191 HIS A CA 1
ATOM 1524 C C . HIS A 1 191 ? -22.762 -14.982 16.429 1.00 63.16 191 HIS A C 1
ATOM 1526 O O . HIS A 1 191 ? -21.563 -15.152 16.253 1.00 63.16 191 HIS A O 1
ATOM 1532 N N . LYS A 1 192 ? -23.526 -14.378 15.508 1.00 59.41 192 LYS A N 1
ATOM 1533 C CA . LYS A 1 192 ? -23.112 -14.077 14.116 1.00 59.41 192 LYS A CA 1
ATOM 1534 C C . LYS A 1 192 ? -21.746 -13.383 13.953 1.00 59.41 192 LYS A C 1
ATOM 1536 O O . LYS A 1 192 ? -21.114 -13.523 12.916 1.00 59.41 192 LYS A O 1
ATOM 1541 N N . TYR A 1 193 ? -21.320 -12.576 14.928 1.00 61.22 193 TYR A N 1
ATOM 1542 C CA . TYR A 1 193 ? -20.033 -11.860 14.876 1.00 61.22 193 TYR A CA 1
ATOM 1543 C C . TYR A 1 193 ? -18.943 -12.447 15.786 1.00 61.22 193 TYR A C 1
ATOM 1545 O O . TYR A 1 193 ? -17.849 -11.891 15.814 1.00 61.22 193 TYR A O 1
ATOM 1553 N N . LEU A 1 194 ? -19.253 -13.474 16.587 1.00 64.62 194 LEU A N 1
ATOM 1554 C CA . LEU A 1 194 ? -18.340 -14.079 17.574 1.00 64.62 194 LEU A CA 1
ATOM 1555 C C . LEU A 1 194 ? -18.209 -15.606 17.417 1.00 64.62 194 LEU A C 1
ATOM 1557 O O . LEU A 1 194 ? -17.372 -16.212 18.086 1.00 64.62 194 LEU A O 1
ATOM 1561 N N . ASP A 1 195 ? -19.004 -16.216 16.540 1.00 60.91 195 ASP A N 1
ATOM 1562 C CA . ASP A 1 195 ? -19.012 -17.643 16.210 1.00 60.91 195 ASP A CA 1
ATOM 1563 C C . ASP A 1 195 ? -17.612 -18.171 15.875 1.00 60.91 195 ASP A C 1
ATOM 1565 O O . ASP A 1 195 ? -17.213 -19.231 16.357 1.00 60.91 195 ASP A O 1
ATOM 1569 N N . THR A 1 196 ? -16.808 -17.386 15.158 1.00 64.00 196 THR A N 1
ATOM 1570 C CA . THR A 1 196 ? -15.439 -17.747 14.777 1.00 64.00 196 THR A CA 1
ATOM 1571 C C . THR A 1 196 ? -14.479 -17.895 15.949 1.00 64.00 196 THR A C 1
ATOM 1573 O O . THR A 1 196 ? -13.453 -18.560 15.820 1.00 64.00 196 THR A O 1
ATOM 1576 N N . PHE A 1 197 ? -14.803 -17.325 17.110 1.00 67.81 197 PHE A N 1
ATOM 1577 C CA . PHE A 1 197 ? -14.027 -17.527 18.332 1.00 67.81 197 PHE A CA 1
ATOM 1578 C C . PHE A 1 197 ? -14.477 -18.769 19.116 1.00 67.81 197 PHE A C 1
ATOM 1580 O O . PHE A 1 197 ? -13.806 -19.150 20.073 1.00 67.81 197 PHE A O 1
ATOM 1587 N N . GLY A 1 198 ? -15.572 -19.433 18.721 1.00 67.00 198 GLY A N 1
ATOM 1588 C CA . GLY A 1 198 ? -16.011 -20.716 19.281 1.00 67.00 198 GLY A CA 1
ATOM 1589 C C . GLY A 1 198 ? -16.219 -20.696 20.798 1.00 67.00 198 GLY A C 1
ATOM 1590 O O . GLY A 1 198 ? -15.927 -21.681 21.469 1.00 67.00 198 GLY A O 1
ATOM 1591 N N . GLY A 1 199 ? -16.627 -19.550 21.352 1.00 70.19 199 GLY A N 1
ATOM 1592 C CA . GLY A 1 199 ? -16.805 -19.355 22.794 1.00 70.19 199 GLY A CA 1
ATOM 1593 C C . GLY A 1 199 ? -15.522 -19.149 23.610 1.00 70.19 199 GLY A C 1
ATOM 1594 O O . GLY A 1 199 ? -15.606 -19.007 24.828 1.00 70.19 199 GLY A O 1
ATOM 1595 N N . LYS A 1 200 ? -14.339 -19.098 22.982 1.00 78.38 200 LYS A N 1
ATOM 1596 C CA . LYS A 1 200 ? -13.053 -18.850 23.661 1.00 78.38 200 LYS A CA 1
ATOM 1597 C C . LYS A 1 200 ? -12.992 -17.451 24.288 1.00 78.38 200 LYS A C 1
ATOM 1599 O O . LYS A 1 200 ? -13.725 -16.548 23.888 1.00 78.38 200 LYS A O 1
ATOM 1604 N N . SER A 1 201 ? -12.089 -17.270 25.253 1.00 82.62 201 SER A N 1
ATOM 1605 C CA . SER A 1 201 ? -11.746 -15.941 25.768 1.00 82.62 201 SER A CA 1
ATOM 1606 C C . SER A 1 201 ? -11.016 -15.109 24.711 1.00 82.62 201 SER A C 1
ATOM 1608 O O . SER A 1 201 ? -10.287 -15.642 23.864 1.00 82.62 201 SER A O 1
ATOM 1610 N N . TYR A 1 202 ? -11.225 -13.797 24.753 1.00 85.06 202 TYR A N 1
ATOM 1611 C CA . TYR A 1 202 ? -10.663 -12.848 23.796 1.00 85.06 202 TYR A CA 1
ATOM 1612 C C . TYR A 1 202 ? -10.487 -11.464 24.424 1.00 85.06 202 TYR A C 1
ATOM 1614 O O . TYR A 1 202 ? -11.069 -11.162 25.462 1.00 85.06 202 TYR A O 1
ATOM 1622 N N . ILE A 1 203 ? -9.699 -10.618 23.773 1.00 86.94 203 ILE A N 1
ATOM 1623 C CA . ILE A 1 203 ? -9.483 -9.219 24.146 1.00 86.94 203 ILE A CA 1
ATOM 1624 C C . ILE A 1 203 ? -10.107 -8.338 23.074 1.00 86.94 203 ILE A C 1
ATOM 1626 O O . ILE A 1 203 ? -10.009 -8.646 21.884 1.00 86.94 203 ILE A O 1
ATOM 1630 N N . GLU A 1 204 ? -10.728 -7.245 23.498 1.00 89.81 204 GLU A N 1
ATOM 1631 C CA . GLU A 1 204 ? -11.216 -6.178 22.633 1.00 89.81 204 GLU A CA 1
ATOM 1632 C C . GLU A 1 204 ? -10.449 -4.894 22.893 1.00 89.81 204 GLU A C 1
ATOM 1634 O O . GLU A 1 204 ? -10.314 -4.465 24.036 1.00 89.81 204 GLU A O 1
ATOM 1639 N N . ILE A 1 205 ? -10.004 -4.260 21.814 1.00 92.19 205 ILE A N 1
ATOM 1640 C CA . ILE A 1 205 ? -9.358 -2.952 21.828 1.00 92.19 205 ILE A CA 1
ATOM 1641 C C . ILE A 1 205 ? -10.137 -2.061 20.878 1.00 92.19 205 ILE A C 1
ATOM 1643 O O . ILE A 1 205 ? -10.191 -2.336 19.679 1.00 92.19 205 ILE A O 1
ATOM 1647 N N . ALA A 1 206 ? -10.750 -1.012 21.406 1.00 94.12 206 ALA A N 1
ATOM 1648 C CA . ALA A 1 206 ? -11.467 -0.023 20.628 1.00 94.12 206 ALA A CA 1
ATOM 1649 C C . ALA A 1 206 ? -10.725 1.311 20.637 1.00 94.12 206 ALA A C 1
ATOM 1651 O O . ALA A 1 206 ? -10.282 1.784 21.683 1.00 94.12 206 ALA A O 1
ATOM 1652 N N . VAL A 1 207 ? -10.641 1.935 19.468 1.00 94.75 207 VAL A N 1
ATOM 1653 C CA . VAL A 1 207 ? -10.237 3.329 19.314 1.00 94.75 207 VAL A CA 1
ATOM 1654 C C . VAL A 1 207 ? -11.296 4.055 18.508 1.00 94.75 207 VAL A C 1
ATOM 1656 O O . VAL A 1 207 ? -11.813 3.527 17.526 1.00 94.75 207 VAL A O 1
ATOM 1659 N N . SER A 1 208 ? -11.640 5.267 18.920 1.00 94.06 208 SER A N 1
ATOM 1660 C CA . SER A 1 208 ? -12.542 6.114 18.149 1.00 94.06 208 SER A CA 1
ATOM 1661 C C . SER A 1 208 ? -12.144 7.572 18.158 1.00 94.06 208 SER A C 1
ATOM 1663 O O . SER A 1 208 ? -11.584 8.042 19.143 1.00 94.06 208 SER A O 1
ATOM 1665 N N . ASP A 1 209 ? -12.520 8.292 17.113 1.00 92.19 209 ASP A N 1
ATOM 1666 C CA . ASP A 1 209 ? -12.362 9.738 17.001 1.00 92.19 209 ASP A CA 1
ATOM 1667 C C . ASP A 1 209 ? -13.724 10.447 16.858 1.00 92.19 209 ASP A C 1
ATOM 1669 O O . ASP A 1 209 ? -14.782 9.826 17.000 1.00 92.19 209 ASP A O 1
ATOM 1673 N N . SER A 1 210 ? -13.707 11.767 16.675 1.00 88.38 210 SER A N 1
ATOM 1674 C CA . SER A 1 210 ? -14.913 12.592 16.455 1.00 88.38 210 SER A CA 1
ATOM 1675 C C . SER A 1 210 ? -14.830 13.453 15.196 1.00 88.38 210 SER A C 1
ATOM 1677 O O . SER A 1 210 ? -15.644 14.362 15.032 1.00 88.38 210 SER A O 1
ATOM 1679 N N . GLY A 1 211 ? -13.799 13.255 14.377 1.00 87.50 211 GLY A N 1
ATOM 1680 C CA . GLY A 1 211 ? -13.493 14.133 13.257 1.00 87.50 211 GLY A CA 1
ATOM 1681 C C . GLY A 1 211 ? -14.197 13.719 11.963 1.00 87.50 211 GLY A C 1
ATOM 1682 O O . GLY A 1 211 ? -15.187 12.979 11.991 1.00 87.50 211 GLY A O 1
ATOM 1683 N N . PRO A 1 212 ? -13.671 14.187 10.817 1.00 86.81 212 PRO A N 1
ATOM 1684 C CA . PRO A 1 212 ? -14.100 13.764 9.479 1.00 86.81 212 PRO A CA 1
ATOM 1685 C C . PRO A 1 212 ? -14.082 12.238 9.290 1.00 86.81 212 PRO A C 1
ATOM 1687 O O . PRO A 1 212 ? -14.936 11.654 8.618 1.00 86.81 212 PRO A O 1
ATOM 1690 N N . GLY A 1 213 ? -13.119 11.571 9.932 1.00 86.12 213 GLY A N 1
ATOM 1691 C CA . GLY A 1 213 ? -12.969 10.124 9.893 1.00 86.12 213 GLY A CA 1
ATOM 1692 C C . GLY A 1 213 ? -12.360 9.594 8.590 1.00 86.12 213 GLY A C 1
ATOM 1693 O O . GLY A 1 213 ? -12.067 10.321 7.641 1.00 86.12 213 GLY A O 1
ATOM 1694 N N . ILE A 1 214 ? -12.158 8.279 8.553 1.00 88.12 214 ILE A N 1
ATOM 1695 C CA . ILE A 1 214 ? -11.315 7.586 7.575 1.00 88.12 214 ILE A CA 1
ATOM 1696 C C . ILE A 1 214 ? -11.854 7.636 6.142 1.00 88.12 214 ILE A C 1
ATOM 1698 O O . ILE A 1 214 ? -11.089 7.631 5.182 1.00 88.12 214 ILE A O 1
ATOM 1702 N N . ILE A 1 215 ? -13.179 7.689 5.986 1.00 88.88 215 ILE A N 1
ATOM 1703 C CA . ILE A 1 215 ? -13.829 7.744 4.670 1.00 88.88 215 ILE A CA 1
ATOM 1704 C C . ILE A 1 215 ? -13.542 9.081 4.002 1.00 88.88 215 ILE A C 1
ATOM 1706 O O . ILE A 1 215 ? -13.118 9.118 2.849 1.00 88.88 215 ILE A O 1
ATOM 1710 N N . GLU A 1 216 ? -13.742 10.178 4.730 1.00 87.94 216 GLU A N 1
ATOM 1711 C CA . GLU A 1 216 ? -13.547 11.517 4.192 1.00 87.94 216 GLU A CA 1
ATOM 1712 C C . GLU A 1 216 ? -12.069 11.762 3.872 1.00 87.94 216 GLU A C 1
ATOM 1714 O O . GLU A 1 216 ? -11.744 12.195 2.762 1.00 87.94 216 GLU A O 1
ATOM 1719 N N . THR A 1 217 ? -11.167 11.381 4.785 1.00 87.19 217 THR A N 1
ATOM 1720 C CA . THR A 1 217 ? -9.720 11.594 4.629 1.00 87.19 217 THR A CA 1
ATOM 1721 C C . THR A 1 217 ? -9.093 10.752 3.514 1.00 87.19 217 THR A C 1
ATOM 1723 O O . THR A 1 217 ? -8.157 11.220 2.863 1.00 87.19 217 THR A O 1
ATOM 1726 N N . LEU A 1 218 ? -9.597 9.539 3.249 1.00 88.38 218 LEU A N 1
ATOM 1727 C CA . LEU A 1 218 ? -9.050 8.651 2.211 1.00 88.38 218 LEU A CA 1
ATOM 1728 C C . LEU A 1 218 ? -9.772 8.717 0.863 1.00 88.38 218 LEU A C 1
ATOM 1730 O O . LEU A 1 218 ? -9.210 8.241 -0.123 1.00 88.38 218 LEU A O 1
ATOM 1734 N N . SER A 1 219 ? -10.969 9.306 0.785 1.00 88.44 219 SER A N 1
ATOM 1735 C CA . SER A 1 219 ? -11.791 9.360 -0.441 1.00 88.44 219 SER A CA 1
ATOM 1736 C C . SER A 1 219 ? -11.000 9.768 -1.694 1.00 88.44 219 SER A C 1
ATOM 1738 O O . SER A 1 219 ? -11.065 9.109 -2.729 1.00 88.44 219 SER A O 1
ATOM 1740 N N . LYS A 1 220 ? -10.162 10.805 -1.577 1.00 86.81 220 LYS A N 1
ATOM 1741 C CA . LYS A 1 220 ? -9.338 11.354 -2.673 1.00 86.81 220 LYS A CA 1
ATOM 1742 C C . LYS A 1 220 ? -8.028 10.599 -2.925 1.00 86.81 220 LYS A C 1
ATOM 1744 O O . LYS A 1 220 ? -7.287 10.956 -3.838 1.00 86.81 220 LYS A O 1
ATOM 1749 N N . LYS A 1 221 ? -7.696 9.619 -2.085 1.00 88.25 221 LYS A N 1
ATOM 1750 C CA . LYS A 1 221 ? -6.433 8.864 -2.120 1.00 88.25 221 LYS A CA 1
ATOM 1751 C C . LYS A 1 221 ? -6.615 7.427 -2.608 1.00 88.25 221 LYS A C 1
ATOM 1753 O O . LYS A 1 221 ? -5.624 6.755 -2.872 1.00 88.25 221 LYS A O 1
ATOM 1758 N N . LEU A 1 222 ? -7.857 6.967 -2.764 1.00 87.06 222 LEU A N 1
ATOM 1759 C CA . LEU A 1 222 ? -8.162 5.640 -3.285 1.00 87.06 222 LEU A CA 1
ATOM 1760 C C . LEU A 1 222 ? -7.715 5.513 -4.755 1.00 87.06 222 LEU A C 1
ATOM 1762 O O . LEU A 1 222 ? -8.198 6.270 -5.600 1.00 87.06 222 LEU A O 1
ATOM 1766 N N . PRO A 1 223 ? -6.845 4.547 -5.104 1.00 84.31 223 PRO A N 1
ATOM 1767 C CA . PRO A 1 223 ? -6.456 4.332 -6.491 1.00 84.31 223 PRO A CA 1
ATOM 1768 C C . PRO A 1 223 ? -7.645 3.955 -7.380 1.00 84.31 223 PRO A C 1
ATOM 1770 O O . PRO A 1 223 ? -8.535 3.186 -6.989 1.00 84.31 223 PRO A O 1
ATOM 1773 N N . SER A 1 224 ? -7.617 4.433 -8.623 1.00 81.81 224 SER A N 1
ATOM 1774 C CA . SER A 1 224 ? -8.568 4.021 -9.656 1.00 81.81 224 SER A CA 1
ATOM 1775 C C . SER A 1 224 ? -8.493 2.507 -9.869 1.00 81.81 224 SER A C 1
ATOM 1777 O O . SER A 1 224 ? -7.410 1.968 -10.083 1.00 81.81 224 SER A O 1
ATOM 1779 N N . GLY A 1 225 ? -9.636 1.821 -9.814 1.00 78.75 225 GLY A N 1
ATOM 1780 C CA . GLY A 1 225 ? -9.698 0.362 -9.965 1.00 78.75 225 GLY A CA 1
ATOM 1781 C C . GLY A 1 225 ? -9.303 -0.442 -8.721 1.00 78.75 225 GLY A C 1
ATOM 1782 O O . GLY A 1 225 ? -9.220 -1.662 -8.796 1.00 78.75 225 GLY A O 1
ATOM 1783 N N . TYR A 1 226 ? -9.089 0.193 -7.559 1.00 83.88 226 TYR A N 1
ATOM 1784 C CA . TYR A 1 226 ? -8.872 -0.556 -6.319 1.00 83.88 226 TYR A CA 1
ATOM 1785 C C . TYR A 1 226 ? -10.084 -1.420 -5.959 1.00 83.88 226 TYR A C 1
ATOM 1787 O O . TYR A 1 226 ? -11.182 -0.890 -5.761 1.00 83.88 226 TYR A O 1
ATOM 1795 N N . HIS A 1 227 ? -9.860 -2.721 -5.781 1.00 79.00 227 HIS A N 1
ATOM 1796 C CA . HIS A 1 227 ? -10.835 -3.654 -5.228 1.00 79.00 227 HIS A CA 1
ATOM 1797 C C . HIS A 1 227 ? -10.235 -4.397 -4.026 1.00 79.00 227 HIS A C 1
ATOM 1799 O O . HIS A 1 227 ? -9.075 -4.826 -4.096 1.00 79.00 227 HIS A O 1
ATOM 1805 N N . PRO A 1 228 ? -10.992 -4.530 -2.920 1.00 77.62 228 PRO A N 1
ATOM 1806 C CA . PRO A 1 228 ? -10.572 -5.359 -1.802 1.00 77.62 228 PRO A CA 1
ATOM 1807 C C . PRO A 1 228 ? -10.525 -6.830 -2.217 1.00 77.62 228 PRO A C 1
ATOM 1809 O O . PRO A 1 228 ? -11.243 -7.257 -3.120 1.00 77.62 228 PRO A O 1
ATOM 1812 N N . VAL A 1 229 ? -9.688 -7.609 -1.537 1.00 68.69 229 VAL A N 1
ATOM 1813 C CA . VAL A 1 229 ? -9.589 -9.061 -1.721 1.00 68.69 229 VAL A CA 1
ATOM 1814 C C . VAL A 1 229 ? -10.307 -9.727 -0.543 1.00 68.69 229 VAL A C 1
ATOM 1816 O O . VAL A 1 229 ? -10.027 -9.396 0.605 1.00 68.69 229 VAL A O 1
ATOM 1819 N N . GLY A 1 230 ? -11.269 -10.618 -0.799 1.00 65.19 230 GLY A N 1
ATOM 1820 C CA . GLY A 1 230 ? -12.043 -11.289 0.255 1.00 65.19 230 GLY A CA 1
ATOM 1821 C C . GLY A 1 230 ? -13.179 -12.162 -0.288 1.00 65.19 230 GLY A C 1
ATOM 1822 O O . GLY A 1 230 ? -13.725 -11.889 -1.354 1.00 65.19 230 GLY A O 1
ATOM 1823 N N . LYS A 1 231 ? -13.547 -13.224 0.444 1.00 56.69 231 LYS A N 1
ATOM 1824 C CA . LYS A 1 231 ? -14.492 -14.265 -0.029 1.00 56.69 231 LYS A CA 1
ATOM 1825 C C . LYS A 1 231 ? -15.958 -13.820 -0.039 1.00 56.69 231 LYS A C 1
ATOM 1827 O O . LYS A 1 231 ? -16.740 -14.316 -0.841 1.00 56.69 231 LYS A O 1
ATOM 1832 N N . PHE A 1 232 ? -16.329 -12.911 0.859 1.00 54.22 232 PHE A N 1
ATOM 1833 C CA . PHE A 1 232 ? -17.704 -12.428 1.030 1.00 54.22 232 PHE A CA 1
ATOM 1834 C C . PHE A 1 232 ? -17.795 -10.913 0.851 1.00 54.22 232 PHE A C 1
ATOM 1836 O O . PHE A 1 232 ? -18.401 -10.216 1.652 1.00 54.22 232 PHE A O 1
ATOM 1843 N N . ILE A 1 233 ? -17.182 -10.375 -0.199 1.00 62.84 233 ILE A N 1
ATOM 1844 C CA . ILE A 1 233 ? -17.454 -8.987 -0.574 1.00 62.84 233 ILE A CA 1
ATOM 1845 C C . ILE A 1 233 ? -18.881 -8.963 -1.125 1.00 62.84 233 ILE A C 1
ATOM 1847 O O . ILE A 1 233 ? -19.141 -9.532 -2.182 1.00 62.84 233 ILE A O 1
ATOM 1851 N N . ASP A 1 234 ? -19.821 -8.373 -0.384 1.00 54.59 234 ASP A N 1
ATOM 1852 C CA . ASP A 1 234 ? -21.190 -8.215 -0.875 1.00 54.59 234 ASP A CA 1
ATOM 1853 C C . ASP A 1 234 ? -21.149 -7.451 -2.212 1.00 54.59 234 ASP A C 1
ATOM 1855 O O . ASP A 1 234 ? -20.485 -6.413 -2.320 1.00 54.59 234 ASP A O 1
ATOM 1859 N N . ASN A 1 235 ? -21.847 -7.959 -3.234 1.00 43.59 235 ASN A N 1
ATOM 1860 C CA . ASN A 1 235 ? -21.751 -7.521 -4.638 1.00 43.59 235 ASN A CA 1
ATOM 1861 C C . ASN A 1 235 ? -22.077 -6.027 -4.856 1.00 43.59 235 ASN A C 1
ATOM 1863 O O . ASN A 1 235 ? -21.888 -5.504 -5.951 1.00 43.59 235 ASN A O 1
ATOM 1867 N N . SER A 1 236 ? -22.548 -5.320 -3.827 1.00 49.72 236 SER A N 1
ATOM 1868 C CA . SER A 1 236 ? -22.785 -3.875 -3.857 1.00 49.72 236 SER A CA 1
ATOM 1869 C C . SER A 1 236 ? -21.528 -2.992 -3.835 1.00 49.72 236 SER A C 1
ATOM 1871 O O . SER A 1 236 ? -21.680 -1.790 -4.032 1.00 49.72 236 SER A O 1
ATOM 1873 N N . ASN A 1 237 ? -20.321 -3.538 -3.597 1.00 62.12 237 ASN A N 1
ATOM 1874 C CA . ASN A 1 237 ? -19.023 -2.842 -3.718 1.00 62.12 237 ASN A CA 1
ATOM 1875 C C . ASN A 1 237 ? -19.048 -1.367 -3.247 1.00 62.12 237 ASN A C 1
ATOM 1877 O O . ASN A 1 237 ? -18.533 -0.475 -3.929 1.00 62.12 237 ASN A O 1
ATOM 1881 N N . ASN A 1 238 ? -19.698 -1.090 -2.105 1.00 76.94 238 ASN A N 1
ATOM 1882 C CA . ASN A 1 238 ? -19.923 0.293 -1.701 1.00 76.94 238 ASN A CA 1
ATOM 1883 C C . ASN A 1 238 ? -18.572 0.991 -1.456 1.00 76.94 238 ASN A C 1
ATOM 1885 O O . ASN A 1 238 ? -17.594 0.379 -1.014 1.00 76.94 238 ASN A O 1
ATOM 1889 N N . GLU A 1 239 ? -18.506 2.278 -1.785 1.00 84.19 239 GLU A N 1
ATOM 1890 C CA . GLU A 1 239 ? -17.273 3.067 -1.711 1.00 84.19 239 GLU A CA 1
ATOM 1891 C C . GLU A 1 239 ? -16.633 3.006 -0.315 1.00 84.19 239 GLU A C 1
ATOM 1893 O O . GLU A 1 239 ? -15.418 2.865 -0.191 1.00 84.19 239 GLU A O 1
ATOM 1898 N N . ALA A 1 240 ? -17.459 2.989 0.736 1.00 84.75 240 ALA A N 1
ATOM 1899 C CA . ALA A 1 240 ? -17.008 2.886 2.117 1.00 84.75 240 ALA A CA 1
ATOM 1900 C C . ALA A 1 240 ? -16.233 1.590 2.410 1.00 84.75 240 ALA A C 1
ATOM 1902 O O . ALA A 1 240 ? -15.201 1.636 3.074 1.00 84.75 240 ALA A O 1
ATOM 1903 N N . THR A 1 241 ? -16.674 0.443 1.888 1.00 86.31 241 THR A N 1
ATOM 1904 C CA . THR A 1 241 ? -15.969 -0.839 2.054 1.00 86.31 241 THR A CA 1
ATOM 1905 C C . THR A 1 241 ? -14.618 -0.790 1.352 1.00 86.31 241 THR A C 1
ATOM 1907 O O . THR A 1 241 ? -13.615 -1.189 1.935 1.00 86.31 241 THR A O 1
ATOM 1910 N N . ARG A 1 242 ? -14.564 -0.231 0.134 1.00 87.25 242 ARG A N 1
ATOM 1911 C CA . ARG A 1 242 ? -13.307 -0.070 -0.616 1.00 87.25 242 ARG A CA 1
ATOM 1912 C C . ARG A 1 242 ? -12.321 0.829 0.128 1.00 87.25 242 ARG A C 1
ATOM 1914 O O . ARG A 1 242 ? -11.153 0.474 0.231 1.00 87.25 242 ARG A O 1
ATOM 1921 N N . LEU A 1 243 ? -12.790 1.950 0.674 1.00 89.94 243 LEU A N 1
ATOM 1922 C CA . LEU A 1 243 ? -11.968 2.890 1.440 1.00 89.94 243 LEU A CA 1
ATOM 1923 C C . LEU A 1 243 ? -11.469 2.295 2.758 1.00 89.94 243 LEU A C 1
ATOM 1925 O O . LEU A 1 243 ? -10.290 2.428 3.075 1.00 89.94 243 LEU A O 1
ATOM 1929 N N . ILE A 1 244 ? -12.337 1.599 3.499 1.00 90.06 244 ILE A N 1
ATOM 1930 C CA . ILE A 1 244 ? -11.953 0.927 4.746 1.00 90.06 244 ILE A CA 1
ATOM 1931 C C . ILE A 1 244 ? -10.924 -0.164 4.463 1.00 90.06 244 ILE A C 1
ATOM 1933 O O . ILE A 1 244 ? -9.906 -0.211 5.140 1.00 90.06 244 ILE A O 1
ATOM 1937 N N . SER A 1 245 ? -11.138 -1.012 3.454 1.00 88.62 245 SER A N 1
ATOM 1938 C CA . SER A 1 245 ? -10.143 -2.019 3.073 1.00 88.62 245 SER A CA 1
ATOM 1939 C C . SER A 1 245 ? -8.833 -1.383 2.615 1.00 88.62 245 SER A C 1
ATOM 1941 O O . SER A 1 245 ? -7.769 -1.848 3.017 1.00 88.62 245 SER A O 1
ATOM 1943 N N . TYR A 1 246 ? -8.901 -0.289 1.849 1.00 89.12 246 TYR A N 1
ATOM 1944 C CA . TYR A 1 246 ? -7.712 0.443 1.430 1.00 89.12 246 TYR A CA 1
ATOM 1945 C C . TYR A 1 246 ? -6.926 0.987 2.625 1.00 89.12 246 TYR A C 1
ATOM 1947 O O . TYR A 1 246 ? -5.709 0.911 2.597 1.00 89.12 246 TYR A O 1
ATOM 1955 N N . ALA A 1 247 ? -7.572 1.438 3.705 1.00 91.12 247 ALA A N 1
ATOM 1956 C CA . ALA A 1 247 ? -6.886 1.922 4.908 1.00 91.12 247 ALA A CA 1
ATOM 1957 C C . ALA A 1 247 ? -5.964 0.895 5.593 1.00 91.12 247 ALA A C 1
ATOM 1959 O O . ALA A 1 247 ? -5.103 1.269 6.391 1.00 91.12 247 ALA A O 1
ATOM 1960 N N . PHE A 1 248 ? -6.157 -0.394 5.308 1.00 89.50 248 PHE A N 1
ATOM 1961 C CA . PHE A 1 248 ? -5.337 -1.488 5.824 1.00 89.50 248 PHE A CA 1
ATOM 1962 C C . PHE A 1 248 ? -4.267 -1.958 4.826 1.00 89.50 248 PHE A C 1
ATOM 1964 O O . PHE A 1 248 ? -3.544 -2.905 5.122 1.00 89.50 248 PHE A O 1
ATOM 1971 N N . GLU A 1 249 ? -4.139 -1.320 3.659 1.00 85.69 249 GLU A N 1
ATOM 1972 C CA . GLU A 1 249 ? -3.107 -1.630 2.664 1.00 85.69 249 GLU A CA 1
ATOM 1973 C C . GLU A 1 249 ? -1.767 -0.976 3.022 1.00 85.69 249 GLU A C 1
ATOM 1975 O O . GLU A 1 249 ? -1.724 0.113 3.597 1.00 85.69 249 GLU A O 1
ATOM 1980 N N . PHE A 1 250 ? -0.663 -1.612 2.617 1.00 83.31 250 PHE A N 1
ATOM 1981 C CA . PHE A 1 250 ? 0.703 -1.173 2.937 1.00 83.31 250 PHE A CA 1
ATOM 1982 C C . PHE A 1 250 ? 0.975 0.291 2.554 1.00 83.31 250 PHE A C 1
ATOM 1984 O O . PHE A 1 250 ? 1.489 1.068 3.359 1.00 83.31 250 PHE A O 1
ATOM 1991 N N . SER A 1 251 ? 0.603 0.658 1.326 1.00 82.88 251 SER A N 1
ATOM 1992 C CA . SER A 1 251 ? 0.828 1.991 0.751 1.00 82.88 251 SER A CA 1
ATOM 1993 C C . SER A 1 251 ? -0.318 2.965 1.022 1.00 82.88 251 SER A C 1
ATOM 1995 O O . SER A 1 251 ? -0.394 4.025 0.401 1.00 82.88 251 SER A O 1
ATOM 1997 N N . SER A 1 252 ? -1.253 2.618 1.909 1.00 86.06 252 SER A N 1
ATOM 1998 C CA . SER A 1 252 ? -2.363 3.505 2.241 1.00 86.06 252 SER A CA 1
ATOM 1999 C C . SER A 1 252 ? -1.872 4.700 3.043 1.00 86.06 252 SER A C 1
ATOM 2001 O O . SER A 1 252 ? -1.183 4.553 4.050 1.00 86.06 252 SER A O 1
ATOM 2003 N N . THR A 1 253 ? -2.185 5.912 2.591 1.00 84.56 253 THR A N 1
ATOM 2004 C CA . THR A 1 253 ? -1.832 7.121 3.334 1.00 84.56 253 THR A CA 1
ATOM 2005 C C . THR A 1 253 ? -2.825 8.243 3.070 1.00 84.56 253 THR A C 1
ATOM 2007 O O . THR A 1 253 ? -3.184 8.529 1.929 1.00 84.56 253 THR A O 1
ATOM 2010 N N . SER A 1 254 ? -3.251 8.905 4.144 1.00 81.12 254 SER A N 1
ATOM 2011 C CA . SER A 1 254 ? -3.948 10.192 4.081 1.00 81.12 254 SER A CA 1
ATOM 2012 C C . SER A 1 254 ? -2.976 11.380 4.132 1.00 81.12 254 SER A C 1
ATOM 2014 O O . SER A 1 254 ? -3.394 12.507 3.889 1.00 81.12 254 SER A O 1
ATOM 2016 N N . ASN A 1 255 ? -1.693 11.145 4.441 1.00 83.25 255 ASN A N 1
ATOM 2017 C CA . ASN A 1 255 ? -0.669 12.171 4.649 1.00 83.25 255 ASN A CA 1
ATOM 2018 C C . ASN A 1 255 ? 0.646 11.793 3.935 1.00 83.25 255 ASN A C 1
ATOM 2020 O O . ASN A 1 255 ? 1.533 11.145 4.496 1.00 83.25 255 ASN A O 1
ATOM 2024 N N . GLU A 1 256 ? 0.761 12.170 2.658 1.00 82.19 256 GLU A N 1
ATOM 2025 C CA . GLU A 1 256 ? 1.940 11.873 1.825 1.00 82.19 256 GLU A CA 1
ATOM 2026 C C . GLU A 1 256 ? 3.205 12.589 2.337 1.00 82.19 256 GLU A C 1
ATOM 2028 O O . GLU A 1 256 ? 4.296 12.019 2.294 1.00 82.19 256 GLU A O 1
ATOM 2033 N N . ASP A 1 257 ? 3.070 13.797 2.891 1.00 82.75 257 ASP A N 1
ATOM 2034 C CA . ASP A 1 257 ? 4.202 14.562 3.423 1.00 82.75 257 ASP A CA 1
ATOM 2035 C C . ASP A 1 257 ? 4.798 13.919 4.678 1.00 82.75 257 ASP A C 1
ATOM 2037 O O . ASP A 1 257 ? 6.017 13.883 4.842 1.00 82.75 257 ASP A O 1
ATOM 2041 N N . GLU A 1 258 ? 3.964 13.384 5.567 1.00 81.31 258 GLU A N 1
ATOM 2042 C CA . GLU A 1 258 ? 4.436 12.659 6.748 1.00 81.31 258 GLU A CA 1
ATOM 2043 C C . GLU A 1 258 ? 5.091 11.325 6.376 1.00 81.31 258 GLU A C 1
ATOM 2045 O O . GLU A 1 258 ? 6.136 10.982 6.936 1.00 81.31 258 GLU A O 1
ATOM 2050 N N . ARG A 1 259 ? 4.556 10.618 5.368 1.00 82.25 259 ARG A N 1
ATOM 2051 C CA . ARG A 1 259 ? 5.218 9.437 4.786 1.00 82.25 259 ARG A CA 1
ATOM 2052 C C . ARG A 1 259 ? 6.615 9.802 4.276 1.00 82.25 259 ARG A C 1
ATOM 2054 O O . ARG A 1 259 ? 7.584 9.121 4.618 1.00 82.25 259 ARG A O 1
ATOM 2061 N N . ARG A 1 260 ? 6.736 10.914 3.542 1.00 82.69 260 ARG A N 1
ATOM 2062 C CA . ARG A 1 260 ? 8.021 11.421 3.042 1.00 82.69 260 ARG A CA 1
ATOM 2063 C C . ARG A 1 260 ? 8.981 11.778 4.182 1.00 82.69 260 ARG A C 1
ATOM 2065 O O . ARG A 1 260 ? 10.114 11.311 4.174 1.00 82.69 260 ARG A O 1
ATOM 2072 N N . LYS A 1 261 ? 8.524 12.499 5.211 1.00 83.50 261 LYS A N 1
ATOM 2073 C CA . LYS A 1 261 ? 9.338 12.831 6.400 1.00 83.50 261 LYS A CA 1
ATOM 2074 C C . LYS A 1 261 ? 9.805 11.589 7.162 1.00 83.50 261 LYS A C 1
ATOM 2076 O O . LYS A 1 261 ? 10.927 11.550 7.664 1.00 83.50 261 LYS A O 1
ATOM 2081 N N . ARG A 1 262 ? 8.967 10.550 7.255 1.00 81.62 262 ARG A N 1
ATOM 2082 C CA . ARG A 1 262 ? 9.346 9.269 7.874 1.00 81.62 262 ARG A CA 1
ATOM 2083 C C . ARG A 1 262 ? 10.459 8.584 7.081 1.00 81.62 262 ARG A C 1
ATOM 2085 O O . ARG A 1 262 ? 11.406 8.099 7.698 1.00 81.62 262 ARG A O 1
ATOM 2092 N N . LEU A 1 263 ? 10.365 8.589 5.751 1.00 81.38 263 LEU A N 1
ATOM 2093 C CA . LEU A 1 263 ? 11.415 8.096 4.856 1.00 81.38 263 LEU A CA 1
ATOM 2094 C C . LEU A 1 263 ? 12.708 8.907 4.994 1.00 81.38 263 LEU A C 1
ATOM 2096 O O . LEU A 1 263 ? 13.769 8.312 5.129 1.00 81.38 263 LEU A O 1
ATOM 2100 N N . GLU A 1 264 ? 12.626 10.237 5.033 1.00 83.19 264 GLU A N 1
ATOM 2101 C CA . GLU A 1 264 ? 13.780 11.126 5.241 1.00 83.19 264 GLU A CA 1
ATOM 2102 C C . GLU A 1 264 ? 14.478 10.846 6.569 1.00 83.19 264 GLU A C 1
ATOM 2104 O O . GLU A 1 264 ? 15.697 10.707 6.610 1.00 83.19 264 GLU A O 1
ATOM 2109 N N . ARG A 1 265 ? 13.712 10.682 7.654 1.00 83.12 265 ARG A N 1
ATOM 2110 C CA . ARG A 1 265 ? 14.269 10.332 8.964 1.00 83.12 265 ARG A CA 1
ATOM 2111 C C . ARG A 1 265 ? 15.007 8.995 8.912 1.00 83.12 265 ARG A C 1
ATOM 2113 O O . ARG A 1 265 ? 16.158 8.929 9.329 1.00 83.12 265 ARG A O 1
ATOM 2120 N N . ILE A 1 266 ? 14.395 7.957 8.348 1.00 80.75 266 ILE A N 1
ATOM 2121 C CA . ILE A 1 266 ? 15.025 6.632 8.211 1.00 80.75 266 ILE A CA 1
ATOM 2122 C C . ILE A 1 266 ? 16.268 6.706 7.316 1.00 80.75 266 ILE A C 1
ATOM 2124 O O . ILE A 1 266 ? 17.291 6.081 7.600 1.00 80.75 266 ILE A O 1
ATOM 2128 N N . TYR A 1 267 ? 16.208 7.521 6.268 1.00 80.19 267 TYR A N 1
ATOM 2129 C CA . TYR A 1 267 ? 17.342 7.772 5.398 1.00 80.19 267 TYR A CA 1
ATOM 2130 C C . TYR A 1 267 ? 18.459 8.582 6.092 1.00 80.19 267 TYR A C 1
ATOM 2132 O O . TYR A 1 267 ? 19.635 8.407 5.791 1.00 80.19 267 TYR A O 1
ATOM 2140 N N . SER A 1 268 ? 18.140 9.421 7.075 1.00 81.25 268 SER A N 1
ATOM 2141 C CA . SER A 1 268 ? 19.143 10.144 7.872 1.00 81.25 268 SER A CA 1
ATOM 2142 C C . SER A 1 268 ? 19.766 9.290 8.984 1.00 81.25 268 SER A C 1
ATOM 2144 O O . SER A 1 268 ? 20.914 9.502 9.370 1.00 81.25 268 SER A O 1
ATOM 2146 N N . GLU A 1 269 ? 19.041 8.288 9.486 1.00 81.50 269 GLU A N 1
ATOM 2147 C CA . GLU A 1 269 ? 19.517 7.407 10.552 1.00 81.50 269 GLU A CA 1
ATOM 2148 C C . GLU A 1 269 ? 20.664 6.519 10.050 1.00 81.50 269 GLU A C 1
ATOM 2150 O O . GLU A 1 269 ? 20.541 5.853 9.021 1.00 81.50 269 GLU A O 1
ATOM 2155 N N . ASN A 1 270 ? 21.776 6.453 10.790 1.00 71.25 270 ASN A N 1
ATOM 2156 C CA . ASN A 1 270 ? 22.900 5.569 10.464 1.00 71.25 270 ASN A CA 1
ATOM 2157 C C . ASN A 1 270 ? 22.603 4.120 10.889 1.00 71.25 270 ASN A C 1
ATOM 2159 O O . ASN A 1 270 ? 23.236 3.557 11.782 1.00 71.25 270 ASN A O 1
ATOM 2163 N N . LYS A 1 271 ? 21.558 3.547 10.293 1.00 71.06 271 LYS A N 1
ATOM 2164 C CA . LYS A 1 271 ? 21.182 2.147 10.459 1.00 71.06 271 LYS A CA 1
ATOM 2165 C C . LYS A 1 271 ? 21.866 1.303 9.396 1.00 71.06 271 LYS A C 1
ATOM 2167 O O . LYS A 1 271 ? 22.060 1.721 8.260 1.00 71.06 271 LYS A O 1
ATOM 2172 N N . ILE A 1 272 ? 22.216 0.086 9.782 1.00 59.59 272 ILE A N 1
ATOM 2173 C CA . ILE A 1 272 ? 22.844 -0.879 8.874 1.00 59.59 272 ILE A CA 1
ATOM 2174 C C . ILE A 1 272 ? 21.769 -1.660 8.088 1.00 59.59 272 ILE A C 1
ATOM 2176 O O . ILE A 1 272 ? 22.083 -2.359 7.134 1.00 59.59 272 ILE A O 1
ATOM 2180 N N . GLU A 1 273 ? 20.495 -1.522 8.464 1.00 67.25 273 GLU A N 1
ATOM 2181 C CA . GLU A 1 273 ? 19.356 -2.188 7.837 1.00 67.25 273 GLU A CA 1
ATOM 2182 C C . GLU A 1 273 ? 18.157 -1.247 7.727 1.00 67.25 273 GLU A C 1
ATOM 2184 O O . GLU A 1 273 ? 17.956 -0.362 8.566 1.00 67.25 273 GLU A O 1
ATOM 2189 N N . TYR A 1 274 ? 17.344 -1.483 6.705 1.00 71.00 274 TYR A N 1
ATOM 2190 C CA . TYR A 1 274 ? 16.134 -0.726 6.448 1.00 71.00 274 TYR A CA 1
ATOM 2191 C C . TYR A 1 274 ? 14.934 -1.660 6.478 1.00 71.00 274 TYR A C 1
ATOM 2193 O O . TYR A 1 274 ? 14.935 -2.707 5.834 1.00 71.00 274 TYR A O 1
ATOM 2201 N N . GLU A 1 275 ? 13.944 -1.288 7.281 1.00 68.44 275 GLU A N 1
ATOM 2202 C CA . GLU A 1 275 ? 12.688 -2.014 7.434 1.00 68.44 275 GLU A CA 1
ATOM 2203 C C . GLU A 1 275 ? 11.647 -1.495 6.442 1.00 68.44 275 GLU A C 1
ATOM 2205 O O . GLU A 1 275 ? 11.775 -0.409 5.868 1.00 68.44 275 GLU A O 1
ATOM 2210 N N . ALA A 1 276 ? 10.580 -2.269 6.271 1.00 63.81 276 ALA A N 1
ATOM 2211 C CA . ALA A 1 276 ? 9.406 -1.813 5.557 1.00 63.81 276 ALA A CA 1
ATOM 2212 C C . ALA A 1 276 ? 8.735 -0.661 6.317 1.00 63.81 276 ALA A C 1
ATOM 2214 O O . ALA A 1 276 ? 8.632 -0.669 7.544 1.00 63.81 276 ALA A O 1
ATOM 2215 N N . ILE A 1 277 ? 8.251 0.336 5.579 1.00 73.00 277 ILE A N 1
ATOM 2216 C CA . ILE A 1 277 ? 7.634 1.537 6.148 1.00 73.00 277 ILE A CA 1
ATOM 2217 C C . ILE A 1 277 ? 6.168 1.558 5.709 1.00 73.00 277 ILE A C 1
ATOM 2219 O O . ILE A 1 277 ? 5.794 2.356 4.842 1.00 73.00 277 ILE A O 1
ATOM 2223 N N . PRO A 1 278 ? 5.321 0.647 6.222 1.00 75.94 278 PRO A N 1
ATOM 2224 C CA . PRO A 1 278 ? 3.901 0.732 5.934 1.00 75.94 278 PRO A CA 1
ATOM 2225 C C . PRO A 1 278 ? 3.328 2.008 6.555 1.00 75.94 278 PRO A C 1
ATOM 2227 O O . PRO A 1 278 ? 3.867 2.569 7.517 1.00 75.94 278 PRO A O 1
ATOM 2230 N N . THR A 1 279 ? 2.217 2.459 5.995 1.00 73.06 279 THR A N 1
ATOM 2231 C CA . THR A 1 279 ? 1.397 3.539 6.548 1.00 73.06 279 THR A CA 1
ATOM 2232 C C . THR A 1 279 ? -0.035 3.058 6.765 1.00 73.06 279 THR A C 1
ATOM 2234 O O . THR A 1 279 ? -0.371 1.904 6.483 1.00 73.06 279 THR A O 1
ATOM 2237 N N . GLY A 1 280 ? -0.870 3.935 7.323 1.00 81.25 280 GLY A N 1
ATOM 2238 C CA . GLY A 1 280 ? -2.256 3.607 7.629 1.00 81.25 280 GLY A CA 1
ATOM 2239 C C . GLY A 1 280 ? -2.343 2.564 8.738 1.00 81.25 280 GLY A C 1
ATOM 2240 O O . GLY A 1 280 ? -1.643 2.657 9.737 1.00 81.25 280 GLY A O 1
ATOM 2241 N N . LEU A 1 281 ? -3.210 1.568 8.564 1.00 89.19 281 LEU A N 1
ATOM 2242 C CA . LEU A 1 281 ? -3.506 0.557 9.583 1.00 89.19 281 LEU A CA 1
ATOM 2243 C C . LEU A 1 281 ? -2.959 -0.836 9.223 1.00 89.19 281 LEU A C 1
ATOM 2245 O O . LEU A 1 281 ? -3.366 -1.844 9.803 1.00 89.19 281 LEU A O 1
ATOM 2249 N N . PHE A 1 282 ? -2.018 -0.918 8.280 1.00 87.19 282 PHE A N 1
ATOM 2250 C CA . PHE A 1 282 ? -1.477 -2.184 7.771 1.00 87.19 282 PHE A CA 1
ATOM 2251 C C . PHE A 1 282 ? -0.902 -3.102 8.864 1.00 87.19 282 PHE A C 1
ATOM 2253 O O . PHE A 1 282 ? -1.099 -4.320 8.827 1.00 87.19 282 PHE A O 1
ATOM 2260 N N . TYR A 1 283 ? -0.216 -2.539 9.864 1.00 84.50 283 TYR A N 1
ATOM 2261 C CA . TYR A 1 283 ? 0.294 -3.317 10.996 1.00 84.50 283 TYR A CA 1
ATOM 2262 C C . TYR A 1 283 ? -0.828 -3.935 11.829 1.00 84.50 283 TYR A C 1
ATOM 2264 O O . TYR A 1 283 ? -0.750 -5.109 12.182 1.00 84.50 283 TYR A O 1
ATOM 2272 N N . VAL A 1 284 ? -1.889 -3.168 12.094 1.00 89.50 284 VAL A N 1
ATOM 2273 C CA . VAL A 1 284 ? -3.072 -3.642 12.825 1.00 89.50 284 VAL A CA 1
ATOM 2274 C C . VAL A 1 284 ? -3.715 -4.812 12.083 1.00 89.50 284 VAL A C 1
ATOM 2276 O O . VAL A 1 284 ? -4.036 -5.826 12.699 1.00 89.50 284 VAL A O 1
ATOM 2279 N N . TYR A 1 285 ? -3.839 -4.705 10.757 1.00 88.12 285 TYR A N 1
ATOM 2280 C CA . TYR A 1 285 ? -4.340 -5.782 9.904 1.00 88.12 285 TYR A CA 1
ATOM 2281 C C . TYR A 1 285 ? -3.485 -7.043 9.979 1.00 88.12 285 TYR A C 1
ATOM 2283 O O . TYR A 1 285 ? -3.985 -8.139 10.234 1.00 88.12 285 TYR A O 1
ATOM 2291 N N . SER A 1 286 ? -2.179 -6.878 9.777 1.00 81.94 286 SER A N 1
ATOM 2292 C CA . SER A 1 286 ? -1.218 -7.981 9.760 1.00 81.94 286 SER A CA 1
ATOM 2293 C C . SER A 1 286 ? -1.177 -8.700 11.110 1.00 81.94 286 SER A C 1
ATOM 2295 O O . SER A 1 286 ? -1.122 -9.929 11.164 1.00 81.94 286 SER A O 1
ATOM 2297 N N . LEU A 1 287 ? -1.283 -7.942 12.203 1.00 84.19 287 LEU A N 1
ATOM 2298 C CA . LEU A 1 287 ? -1.352 -8.467 13.558 1.00 84.19 287 LEU A CA 1
ATOM 2299 C C . LEU A 1 287 ? -2.671 -9.206 13.814 1.00 84.19 287 LEU A C 1
ATOM 2301 O O . LEU A 1 287 ? -2.671 -10.331 14.303 1.00 84.19 287 LEU A O 1
ATOM 2305 N N . ALA A 1 288 ? -3.807 -8.617 13.438 1.00 86.19 288 ALA A N 1
ATOM 2306 C CA . ALA A 1 288 ? -5.098 -9.291 13.530 1.00 86.19 288 ALA A CA 1
ATOM 2307 C C . ALA A 1 288 ? -5.091 -10.613 12.748 1.00 86.19 288 ALA A C 1
ATOM 2309 O O . ALA A 1 288 ? -5.574 -11.621 13.254 1.00 86.19 288 ALA A O 1
ATOM 2310 N N . LYS A 1 289 ? -4.454 -10.660 11.576 1.00 81.69 289 LYS A N 1
ATOM 2311 C CA . LYS A 1 289 ? -4.293 -11.894 10.798 1.00 81.69 289 LYS A CA 1
ATOM 2312 C C . LYS A 1 289 ? -3.399 -12.927 11.487 1.00 81.69 289 LYS A C 1
ATOM 2314 O O . LYS A 1 289 ? -3.769 -14.097 11.545 1.00 81.69 289 LYS A O 1
ATOM 2319 N N . SER A 1 290 ? -2.260 -12.516 12.045 1.00 77.88 290 SER A N 1
ATOM 2320 C CA . SER A 1 290 ? -1.314 -13.437 12.695 1.00 77.88 290 SER A CA 1
ATOM 2321 C C . SER A 1 290 ? -1.870 -14.080 13.968 1.00 77.88 290 SER A C 1
ATOM 2323 O O . SER A 1 290 ? -1.485 -15.196 14.311 1.00 77.88 290 SER A O 1
ATOM 2325 N N . TYR A 1 291 ? -2.811 -13.423 14.643 1.00 80.06 291 TYR A N 1
ATOM 2326 C CA . TYR A 1 291 ? -3.487 -13.956 15.827 1.00 80.06 291 TYR A CA 1
ATOM 2327 C C . TYR A 1 291 ? -4.857 -14.589 15.529 1.00 80.06 291 TYR A C 1
ATOM 2329 O O . TYR A 1 291 ? -5.514 -15.059 16.455 1.00 80.06 291 TYR A O 1
ATOM 2337 N N . GLY A 1 292 ? -5.309 -14.627 14.270 1.00 80.50 292 GLY A N 1
ATOM 2338 C CA . GLY A 1 292 ? -6.641 -15.140 13.927 1.00 80.50 292 GLY A CA 1
ATOM 2339 C C . GLY A 1 292 ? -7.783 -14.291 14.506 1.00 80.50 292 GLY A C 1
ATOM 2340 O O . GLY A 1 292 ? -8.777 -14.820 15.002 1.00 80.50 292 GLY A O 1
ATOM 2341 N N . GLY A 1 293 ? -7.597 -12.975 14.512 1.00 87.38 293 GLY A N 1
ATOM 2342 C CA . GLY A 1 293 ? -8.490 -11.980 15.087 1.00 87.38 293 GLY A CA 1
ATOM 2343 C C . GLY A 1 293 ? -9.592 -11.484 14.148 1.00 87.38 293 GLY A C 1
ATOM 2344 O O . GLY A 1 293 ? -9.863 -12.037 13.081 1.00 87.38 293 GLY A O 1
ATOM 2345 N N . GLN A 1 294 ? -10.245 -10.402 14.563 1.00 89.44 294 GLN A N 1
ATOM 2346 C CA . GLN A 1 294 ? -11.292 -9.718 13.802 1.00 89.44 294 GLN A CA 1
ATOM 2347 C C . GLN A 1 294 ? -11.137 -8.205 13.963 1.00 89.44 294 GLN A C 1
ATOM 2349 O O . GLN A 1 294 ? -10.869 -7.717 15.058 1.00 89.44 294 GLN A O 1
ATOM 2354 N N . ILE A 1 295 ? -11.350 -7.463 12.881 1.00 92.88 295 ILE A N 1
ATOM 2355 C CA . ILE A 1 295 ? -11.394 -6.000 12.872 1.00 92.88 295 ILE A CA 1
ATOM 2356 C C . ILE A 1 295 ? -12.825 -5.569 12.556 1.00 92.88 295 ILE A C 1
ATOM 2358 O O . ILE A 1 295 ? -13.477 -6.135 11.682 1.00 92.88 295 ILE A O 1
ATOM 2362 N N . ILE A 1 296 ? -13.341 -4.576 13.267 1.00 92.62 296 ILE A N 1
ATOM 2363 C CA . ILE A 1 296 ? -14.641 -3.960 13.011 1.00 92.62 296 ILE A CA 1
ATOM 2364 C C . ILE A 1 296 ? -14.424 -2.458 12.911 1.00 92.62 296 ILE A C 1
ATOM 2366 O O . ILE A 1 296 ? -13.936 -1.843 13.849 1.00 92.62 296 ILE A O 1
ATOM 2370 N N . VAL A 1 297 ? -14.802 -1.868 11.784 1.00 93.69 297 VAL A N 1
ATOM 2371 C CA . VAL A 1 297 ? -14.725 -0.431 11.534 1.00 93.69 297 VAL A CA 1
ATOM 2372 C C . VAL A 1 297 ? -16.136 0.097 11.351 1.00 93.69 297 VAL A C 1
ATOM 2374 O O . VAL A 1 297 ? -16.839 -0.300 10.426 1.00 93.69 297 VAL A O 1
ATOM 2377 N N . ARG A 1 298 ? -16.554 0.995 12.236 1.00 92.88 298 ARG A N 1
ATOM 2378 C CA . ARG A 1 298 ? -17.796 1.758 12.148 1.00 92.88 298 ARG A CA 1
ATOM 2379 C C . ARG A 1 298 ? -17.446 3.194 11.775 1.00 92.88 298 ARG A C 1
ATOM 2381 O O . ARG A 1 298 ? -16.692 3.849 12.483 1.00 92.88 298 ARG A O 1
ATOM 2388 N N . THR A 1 299 ? -18.012 3.683 10.690 1.00 91.12 299 THR A N 1
ATOM 2389 C CA . THR A 1 299 ? -17.957 5.084 10.266 1.00 91.12 299 THR A CA 1
ATOM 2390 C C . THR A 1 299 ? -19.312 5.734 10.548 1.00 91.12 299 THR A C 1
ATOM 2392 O O . THR A 1 299 ? -20.170 5.133 11.203 1.00 91.12 299 THR A O 1
ATOM 2395 N N . ALA A 1 300 ? -19.538 6.951 10.052 1.00 85.06 300 ALA A N 1
ATOM 2396 C CA . ALA A 1 300 ? -20.792 7.658 10.280 1.00 85.06 300 ALA A CA 1
ATOM 2397 C C . ALA A 1 300 ? -22.038 6.837 9.896 1.00 85.06 300 ALA A C 1
ATOM 2399 O O . ALA A 1 300 ? -23.008 6.817 10.647 1.00 85.06 300 ALA A O 1
ATOM 2400 N N . ASP A 1 301 ? -22.042 6.138 8.763 1.00 84.50 301 ASP A N 1
ATOM 2401 C CA . ASP A 1 301 ? -23.232 5.425 8.277 1.00 84.50 301 ASP A CA 1
ATOM 2402 C C . ASP A 1 301 ? -22.991 3.967 7.869 1.00 84.50 301 ASP A C 1
ATOM 2404 O O . ASP A 1 301 ? -23.942 3.278 7.480 1.00 84.50 301 ASP A O 1
ATOM 2408 N N . THR A 1 302 ? -21.753 3.487 7.990 1.00 88.62 302 THR A N 1
ATOM 2409 C CA . THR A 1 302 ? -21.339 2.165 7.523 1.00 88.62 302 THR A CA 1
ATOM 2410 C C . THR A 1 302 ? -20.561 1.423 8.606 1.00 88.62 302 THR A C 1
ATOM 2412 O O . THR A 1 302 ? -19.806 2.009 9.372 1.00 88.62 302 THR A O 1
ATOM 2415 N N . LEU A 1 303 ? -20.744 0.110 8.676 1.00 90.06 303 LEU A N 1
ATOM 2416 C CA . LEU A 1 303 ? -19.962 -0.801 9.499 1.00 90.06 303 LEU A CA 1
ATOM 2417 C C . LEU A 1 303 ? -19.409 -1.901 8.611 1.00 90.06 303 LEU A C 1
ATOM 2419 O O . LEU A 1 303 ? -20.165 -2.547 7.888 1.00 90.06 303 LEU A O 1
ATOM 2423 N N . VAL A 1 304 ? -18.105 -2.122 8.706 1.00 89.19 304 VAL A N 1
ATOM 2424 C CA . VAL A 1 304 ? -17.377 -3.193 8.032 1.00 89.19 304 VAL A CA 1
ATOM 2425 C C . VAL A 1 304 ? -16.732 -4.067 9.096 1.00 89.19 304 VAL A C 1
ATOM 2427 O O . VAL A 1 304 ? -16.019 -3.573 9.962 1.00 89.19 304 VAL A O 1
ATOM 2430 N N . SER A 1 305 ? -16.975 -5.370 9.046 1.00 88.31 305 SER A N 1
ATOM 2431 C CA . SER A 1 305 ? -16.277 -6.361 9.859 1.00 88.31 305 SER A CA 1
ATOM 2432 C C . SER A 1 305 ? -15.397 -7.211 8.957 1.00 88.31 305 SER A C 1
ATOM 2434 O O . SER A 1 305 ? -15.897 -7.799 8.007 1.00 88.31 305 SER A O 1
ATOM 2436 N N . ILE A 1 306 ? -14.106 -7.275 9.260 1.00 88.12 306 ILE A N 1
ATOM 2437 C CA . ILE A 1 306 ? -13.121 -8.116 8.588 1.00 88.12 306 ILE A CA 1
ATOM 2438 C C . ILE A 1 306 ? -12.719 -9.213 9.567 1.00 88.12 306 ILE A C 1
ATOM 2440 O O . ILE A 1 306 ? -12.073 -8.956 10.584 1.00 88.12 306 ILE A O 1
ATOM 2444 N N . ASN A 1 307 ? -13.132 -10.439 9.287 1.00 85.62 307 ASN A N 1
ATOM 2445 C CA . ASN A 1 307 ? -12.783 -11.597 10.087 1.00 85.62 307 ASN A CA 1
ATOM 2446 C C . ASN A 1 307 ? -11.571 -12.305 9.475 1.00 85.62 307 ASN A C 1
ATOM 2448 O O . ASN A 1 307 ? -11.611 -12.722 8.317 1.00 85.62 307 ASN A O 1
ATOM 2452 N N . LEU A 1 308 ? -10.510 -12.419 10.275 1.00 83.19 308 LEU A N 1
ATOM 2453 C CA . LEU A 1 308 ? -9.197 -12.934 9.890 1.00 83.19 308 LEU A CA 1
ATOM 2454 C C . LEU A 1 308 ? -8.864 -14.242 10.628 1.00 83.19 308 LEU A C 1
ATOM 2456 O O . LEU A 1 308 ? -7.725 -14.701 10.606 1.00 83.19 308 LEU A O 1
ATOM 2460 N N . SER A 1 309 ? -9.857 -14.854 11.282 1.00 74.88 309 SER A N 1
ATOM 2461 C CA . SER A 1 309 ? -9.711 -16.127 12.002 1.00 74.88 309 SER A CA 1
ATOM 2462 C C . SER A 1 309 ? -9.376 -17.311 11.092 1.00 74.88 309 SER A C 1
ATOM 2464 O O . SER A 1 309 ? -8.806 -18.303 11.550 1.00 74.88 309 SER A O 1
ATOM 2466 N N . THR A 1 310 ? -9.695 -17.217 9.798 1.00 68.19 310 THR A N 1
ATOM 2467 C CA . THR A 1 310 ? -9.382 -18.248 8.807 1.00 68.19 310 THR A CA 1
ATOM 2468 C C . THR A 1 310 ? -8.182 -17.849 7.948 1.00 68.19 310 THR A C 1
ATOM 2470 O O . THR A 1 310 ? -8.248 -16.837 7.255 1.00 68.19 310 THR A O 1
ATOM 2473 N N . PRO A 1 311 ? -7.113 -18.667 7.885 1.00 56.75 311 PRO A N 1
ATOM 2474 C CA . PRO A 1 311 ? -5.910 -18.334 7.117 1.00 56.75 311 PRO A CA 1
ATOM 2475 C C . PRO A 1 311 ? -6.125 -18.328 5.595 1.00 56.75 311 PRO A C 1
ATOM 2477 O O . PRO A 1 311 ? -5.275 -17.826 4.866 1.00 56.75 311 PRO A O 1
ATOM 2480 N N . SER A 1 312 ? -7.225 -18.915 5.109 1.00 54.28 312 SER A N 1
ATOM 2481 C CA . SER A 1 312 ? -7.488 -19.111 3.682 1.00 54.28 312 SER A CA 1
ATOM 2482 C C . SER A 1 312 ? -8.199 -17.955 3.003 1.00 54.28 312 SER A C 1
ATOM 2484 O O . SER A 1 312 ? -8.038 -17.811 1.799 1.00 54.28 312 SER A O 1
ATOM 2486 N N . ASN A 1 313 ? -8.999 -17.169 3.723 1.00 60.97 313 ASN A N 1
ATOM 2487 C CA . ASN A 1 313 ? -9.784 -16.091 3.137 1.00 60.97 313 ASN A CA 1
ATOM 2488 C C . ASN A 1 313 ? -10.220 -15.095 4.203 1.00 60.97 313 ASN A C 1
ATOM 2490 O O . ASN A 1 313 ? -10.698 -15.491 5.267 1.00 60.97 313 ASN A O 1
ATOM 2494 N N . ASP A 1 314 ? -10.153 -13.820 3.846 1.00 72.06 314 ASP A N 1
ATOM 2495 C CA . ASP A 1 314 ? -10.703 -12.743 4.650 1.00 72.06 314 ASP A CA 1
ATOM 2496 C C . ASP A 1 314 ? -12.229 -12.720 4.434 1.00 72.06 314 ASP A C 1
ATOM 2498 O O . ASP A 1 314 ? -12.723 -12.718 3.295 1.00 72.06 314 ASP A O 1
ATOM 2502 N N . ILE A 1 315 ? -12.998 -12.769 5.524 1.00 71.19 315 ILE A N 1
ATOM 2503 C CA . ILE A 1 315 ? -14.464 -12.692 5.476 1.00 71.19 315 ILE A CA 1
ATOM 2504 C C . ILE A 1 315 ? -14.855 -11.262 5.827 1.00 71.19 315 ILE A C 1
ATOM 2506 O O . ILE A 1 315 ? -14.709 -10.836 6.971 1.00 71.19 315 ILE A O 1
ATOM 2510 N N . ILE A 1 316 ? -15.345 -10.527 4.832 1.00 77.00 316 ILE A N 1
ATOM 2511 C CA . ILE A 1 316 ? -15.760 -9.133 4.981 1.00 77.00 316 ILE A CA 1
ATOM 2512 C C . ILE A 1 316 ? -17.286 -9.094 5.084 1.00 77.00 316 ILE A C 1
ATOM 2514 O O . ILE A 1 316 ? -17.978 -9.719 4.295 1.00 77.00 316 ILE A O 1
ATOM 2518 N N . TYR A 1 317 ? -17.830 -8.386 6.067 1.00 79.75 317 TYR A N 1
ATOM 2519 C CA . TYR A 1 317 ? -19.265 -8.155 6.216 1.00 79.75 317 TYR A CA 1
ATOM 2520 C C . TYR A 1 317 ? -19.533 -6.660 6.315 1.00 79.75 317 TYR A C 1
ATOM 2522 O O . TYR A 1 317 ? -18.943 -5.995 7.166 1.00 79.75 317 TYR A O 1
ATOM 2530 N N . THR A 1 318 ? -20.467 -6.154 5.511 1.00 82.06 318 THR A N 1
ATOM 2531 C CA . THR A 1 318 ? -20.817 -4.731 5.484 1.00 82.06 318 THR A CA 1
ATOM 2532 C C . THR A 1 318 ? -22.279 -4.515 5.871 1.00 82.06 318 THR A C 1
ATOM 2534 O O . THR A 1 318 ? -23.174 -5.248 5.455 1.00 82.06 318 THR A O 1
ATOM 2537 N N . LYS A 1 319 ? -22.538 -3.473 6.665 1.00 83.44 319 LYS A N 1
ATOM 2538 C CA . LYS A 1 319 ? -23.877 -2.962 6.978 1.00 83.44 319 LYS A CA 1
ATOM 2539 C C . LYS A 1 319 ? -23.895 -1.445 6.809 1.00 83.44 319 LYS A C 1
ATOM 2541 O O . LYS A 1 319 ? -23.081 -0.758 7.412 1.00 83.44 319 LYS A O 1
ATOM 2546 N N . SER A 1 320 ? -24.851 -0.928 6.045 1.00 84.31 320 SER A N 1
ATOM 2547 C CA . SER A 1 320 ? -25.045 0.514 5.823 1.00 84.31 320 SER A CA 1
ATOM 2548 C C . SER A 1 320 ? -26.316 1.034 6.507 1.00 84.31 320 SER A C 1
ATOM 2550 O O . SER A 1 320 ? -27.058 0.268 7.131 1.00 84.31 320 SER A O 1
ATOM 2552 N N . ASN A 1 321 ? -26.589 2.336 6.367 1.00 82.06 321 ASN A N 1
ATOM 2553 C CA . ASN A 1 321 ? -27.741 3.033 6.956 1.00 82.06 321 ASN A CA 1
ATOM 2554 C C . ASN A 1 321 ? -27.741 3.012 8.492 1.00 82.06 321 ASN A C 1
ATOM 2556 O O . ASN A 1 321 ? -28.790 2.848 9.133 1.00 82.06 321 ASN A O 1
ATOM 2560 N N . LEU A 1 322 ? -26.550 3.149 9.077 1.00 86.44 322 LEU A N 1
ATOM 2561 C CA . LEU A 1 322 ? -26.387 3.347 10.511 1.00 86.44 322 LEU A CA 1
ATOM 2562 C C . LEU A 1 322 ? -26.758 4.772 10.916 1.00 86.44 322 LEU A C 1
ATOM 2564 O O . LEU A 1 322 ? -26.917 5.676 10.093 1.00 86.44 322 LEU A O 1
ATOM 2568 N N . THR A 1 323 ? -26.905 4.964 12.219 1.00 89.50 323 THR A N 1
ATOM 2569 C CA . THR A 1 323 ? -27.114 6.295 12.778 1.00 89.50 323 THR A CA 1
ATOM 2570 C C . THR A 1 323 ? -25.829 7.098 12.679 1.00 89.50 323 THR A C 1
ATOM 2572 O O . THR A 1 323 ? -24.803 6.681 13.219 1.00 89.50 323 THR A O 1
ATOM 2575 N N . ARG A 1 324 ? -25.912 8.267 12.039 1.00 88.56 324 ARG A N 1
ATOM 2576 C CA . ARG A 1 324 ? -24.782 9.182 11.866 1.00 88.56 324 ARG A CA 1
ATOM 2577 C C . ARG A 1 324 ? -24.265 9.695 13.201 1.00 88.56 324 ARG A C 1
ATOM 2579 O O . ARG A 1 324 ? -24.863 10.591 13.779 1.00 88.56 324 ARG A O 1
ATOM 2586 N N . ILE A 1 325 ? -23.147 9.125 13.638 1.00 86.88 325 ILE A N 1
ATOM 2587 C CA . ILE A 1 325 ? -22.284 9.663 14.693 1.00 86.88 325 ILE A CA 1
ATOM 2588 C C . ILE A 1 325 ? -20.963 10.067 14.027 1.00 86.88 325 ILE A C 1
ATOM 2590 O O . ILE A 1 325 ? -20.469 9.275 13.222 1.00 86.88 325 ILE A O 1
ATOM 2594 N N . PRO A 1 326 ? -20.411 11.255 14.329 1.00 87.62 326 PRO A N 1
ATOM 2595 C CA . PRO A 1 326 ? -19.129 11.700 13.784 1.00 87.62 326 PRO A CA 1
ATOM 2596 C C . PRO A 1 326 ? -17.959 10.760 14.102 1.00 87.62 326 PRO A C 1
ATOM 2598 O O . PRO A 1 326 ? -17.947 10.110 15.148 1.00 87.62 326 PRO A O 1
ATOM 2601 N N . GLY A 1 327 ? -16.952 10.771 13.228 1.00 89.75 327 GLY A N 1
ATOM 2602 C CA . GLY A 1 327 ? -15.696 10.050 13.404 1.00 89.75 327 GLY A CA 1
ATOM 2603 C C . GLY A 1 327 ? -15.683 8.603 12.913 1.00 89.75 327 GLY A C 1
ATOM 2604 O O . GLY A 1 327 ? -16.631 8.083 12.311 1.00 89.75 327 GLY A O 1
ATOM 2605 N N . THR A 1 328 ? -14.548 7.952 13.160 1.00 93.25 328 THR A N 1
ATOM 2606 C CA . THR A 1 328 ? -14.323 6.524 12.913 1.00 93.25 328 THR A CA 1
ATOM 2607 C C . THR A 1 328 ? -14.198 5.803 14.243 1.00 93.25 328 THR A C 1
ATOM 2609 O O . THR A 1 328 ? -13.595 6.305 15.185 1.00 93.25 328 THR A O 1
ATOM 2612 N N . HIS A 1 329 ? -14.758 4.601 14.334 1.00 94.69 329 HIS A N 1
ATOM 2613 C CA . HIS A 1 329 ? -14.642 3.740 15.503 1.00 94.69 329 HIS A CA 1
ATOM 2614 C C . HIS A 1 329 ? -14.134 2.373 15.052 1.00 94.69 329 HIS A C 1
ATOM 2616 O O . HIS A 1 329 ? -14.811 1.659 14.312 1.00 94.69 329 HIS A O 1
ATOM 2622 N N . ILE A 1 330 ? -12.933 2.017 15.484 1.00 95.38 330 ILE A N 1
ATOM 2623 C CA . ILE A 1 330 ? -12.251 0.777 15.134 1.00 95.38 330 ILE A CA 1
ATOM 2624 C C . ILE A 1 330 ? -12.214 -0.101 16.376 1.00 95.38 330 ILE A C 1
ATOM 2626 O O . ILE A 1 330 ? -11.811 0.345 17.443 1.00 95.38 330 ILE A O 1
ATOM 2630 N N . LEU A 1 331 ? -12.614 -1.355 16.231 1.00 94.69 331 LEU A N 1
ATOM 2631 C CA . LEU A 1 331 ? -12.511 -2.396 17.238 1.00 94.69 331 LEU A CA 1
ATOM 2632 C C . LEU A 1 331 ? -11.664 -3.532 16.678 1.00 94.69 331 LEU A C 1
ATOM 2634 O O . LEU A 1 331 ? -11.956 -4.052 15.603 1.00 94.69 331 LEU A O 1
ATOM 2638 N N . VAL A 1 332 ? -10.655 -3.949 17.429 1.00 93.50 332 VAL A N 1
ATOM 2639 C CA . VAL A 1 332 ? -9.836 -5.118 17.120 1.00 93.50 332 VAL A CA 1
ATOM 2640 C C . VAL A 1 332 ? -10.044 -6.168 18.202 1.00 93.50 332 VAL A C 1
ATOM 2642 O O . VAL A 1 332 ? -10.043 -5.860 19.394 1.00 93.50 332 VAL A O 1
ATOM 2645 N N . ARG A 1 333 ? -10.245 -7.412 17.771 1.00 89.69 333 ARG A N 1
ATOM 2646 C CA . ARG A 1 333 ? -10.489 -8.583 18.613 1.00 89.69 333 ARG A CA 1
ATOM 2647 C C . ARG A 1 333 ? -9.402 -9.619 18.427 1.00 89.69 333 ARG A C 1
ATOM 2649 O O . ARG A 1 333 ? -9.127 -10.010 17.293 1.00 89.69 333 ARG A O 1
ATOM 2656 N N . PHE A 1 334 ? -8.876 -10.124 19.536 1.00 86.62 334 PHE A N 1
ATOM 2657 C CA . PHE A 1 334 ? -7.840 -11.155 19.553 1.00 86.62 334 PHE A CA 1
ATOM 2658 C C . PHE A 1 334 ? -8.242 -12.322 20.446 1.00 86.62 334 PHE A C 1
ATOM 2660 O O . PHE A 1 334 ? -8.638 -12.080 21.586 1.00 86.62 334 PHE A O 1
ATOM 2667 N N . PRO A 1 335 ? -8.115 -13.582 19.996 1.00 81.44 335 PRO A N 1
ATOM 2668 C CA . PRO A 1 335 ? -8.304 -14.713 20.888 1.00 81.44 335 PRO A CA 1
ATOM 2669 C C . PRO A 1 335 ? -7.182 -14.737 21.931 1.00 81.44 335 PRO A C 1
ATOM 2671 O O . PRO A 1 335 ? -6.037 -14.398 21.641 1.00 81.44 335 PRO A O 1
ATOM 2674 N N . ARG A 1 336 ? -7.478 -15.218 23.140 1.00 78.69 336 ARG A N 1
ATOM 2675 C CA . ARG A 1 336 ? -6.471 -15.361 24.207 1.00 78.69 336 ARG A CA 1
ATOM 2676 C C . ARG A 1 336 ? -5.504 -16.542 23.989 1.00 78.69 336 ARG A C 1
ATOM 2678 O O . ARG A 1 336 ? -4.675 -16.841 24.842 1.00 78.69 336 ARG A O 1
ATOM 2685 N N . THR A 1 337 ? -5.639 -17.285 22.889 1.00 65.44 337 THR A N 1
ATOM 2686 C CA . THR A 1 337 ? -4.868 -18.512 22.634 1.00 65.44 337 THR A CA 1
ATOM 2687 C C . THR A 1 337 ? -3.376 -18.248 22.411 1.00 65.44 337 THR A C 1
ATOM 2689 O O . THR A 1 337 ? -3.016 -17.295 21.733 1.00 65.44 337 THR A O 1
ATOM 2692 N N . ARG A 1 338 ? -2.530 -19.160 22.920 1.00 54.16 338 ARG A N 1
ATOM 2693 C CA . ARG A 1 338 ? -1.051 -19.080 23.000 1.00 54.16 338 ARG A CA 1
ATOM 2694 C C . ARG A 1 338 ? -0.265 -19.305 21.695 1.00 54.16 338 ARG A C 1
ATOM 2696 O O . ARG A 1 338 ? 0.939 -19.522 21.754 1.00 54.16 338 ARG A O 1
ATOM 2703 N N . ASN A 1 339 ? -0.925 -19.359 20.539 1.00 56.25 339 ASN A N 1
ATOM 2704 C CA . ASN A 1 339 ? -0.255 -19.687 19.280 1.00 56.25 339 ASN A CA 1
ATOM 2705 C C . ASN A 1 339 ? -0.684 -18.711 18.188 1.00 56.25 339 ASN A C 1
ATOM 2707 O O . ASN A 1 339 ? -1.868 -18.645 17.849 1.00 56.25 339 ASN A O 1
ATOM 2711 N N . ARG A 1 340 ? 0.294 -18.017 17.596 1.00 59.66 340 ARG A N 1
ATOM 2712 C CA . ARG A 1 340 ? 0.107 -17.330 16.317 1.00 59.66 340 ARG A CA 1
ATOM 2713 C C . ARG A 1 340 ? -0.355 -18.344 15.276 1.00 59.66 340 ARG A C 1
ATOM 2715 O O . ARG A 1 340 ? 0.163 -19.460 15.195 1.00 59.66 340 ARG A O 1
ATOM 2722 N N . VAL A 1 341 ? -1.332 -17.953 14.475 1.00 57.97 341 VAL A N 1
ATOM 2723 C CA . VAL A 1 341 ? -1.750 -18.717 13.310 1.00 57.97 341 VAL A CA 1
ATOM 2724 C C . VAL A 1 341 ? -0.636 -18.572 12.280 1.00 57.97 341 VAL A C 1
ATOM 2726 O O . VAL A 1 341 ? -0.531 -17.546 11.615 1.00 57.97 341 VAL A O 1
ATOM 2729 N N . THR A 1 342 ? 0.215 -19.589 12.132 1.00 50.22 342 THR A N 1
ATOM 2730 C CA . THR A 1 342 ? 1.016 -19.706 10.911 1.00 50.22 342 THR A CA 1
ATOM 2731 C C . THR A 1 342 ? 0.018 -19.873 9.767 1.00 50.22 342 THR A C 1
ATOM 2733 O O . THR A 1 342 ? -0.759 -20.837 9.800 1.00 50.22 342 THR A O 1
ATOM 2736 N N . PRO A 1 343 ? -0.038 -18.956 8.784 1.00 47.84 343 PRO A N 1
ATOM 2737 C CA . PRO A 1 343 ? -0.935 -19.120 7.656 1.00 47.84 343 PRO A CA 1
ATOM 2738 C C . PRO A 1 343 ? -0.594 -20.453 6.994 1.00 47.84 343 PRO A C 1
ATOM 2740 O O . PRO A 1 343 ? 0.506 -20.627 6.474 1.00 47.84 343 PRO A O 1
ATOM 2743 N N . LYS A 1 344 ? -1.502 -21.433 7.051 1.00 41.41 344 LYS A N 1
ATOM 2744 C CA . LYS A 1 344 ? -1.343 -22.625 6.221 1.00 41.41 344 LYS A CA 1
ATOM 2745 C C . LYS A 1 344 ? -1.398 -22.138 4.778 1.00 41.41 344 LYS A C 1
ATOM 2747 O O . LYS A 1 344 ? -2.406 -21.550 4.392 1.00 41.41 344 LYS A O 1
ATOM 2752 N N . LEU A 1 345 ? -0.300 -22.346 4.048 1.00 41.84 345 LEU A N 1
ATOM 2753 C CA . LEU A 1 345 ? -0.156 -22.126 2.610 1.00 41.84 345 LEU A CA 1
ATOM 2754 C C . LEU A 1 345 ? -1.361 -22.752 1.902 1.00 41.84 345 LEU A C 1
ATOM 2756 O O . LEU A 1 345 ? -1.390 -23.960 1.674 1.00 41.84 345 LEU A O 1
ATOM 2760 N N . ASN A 1 346 ? -2.393 -21.963 1.618 1.00 40.75 346 ASN A N 1
ATOM 2761 C CA . ASN A 1 346 ? -3.463 -22.437 0.762 1.00 40.75 346 ASN A CA 1
ATOM 2762 C C . ASN A 1 346 ? -2.979 -22.272 -0.666 1.00 40.75 346 ASN A C 1
ATOM 2764 O O . ASN A 1 346 ? -2.571 -21.190 -1.076 1.00 40.75 346 ASN A O 1
ATOM 2768 N N . THR A 1 347 ? -3.008 -23.381 -1.390 1.00 41.41 347 THR A N 1
ATOM 2769 C CA . THR A 1 347 ? -2.884 -23.424 -2.839 1.00 41.41 347 THR A CA 1
ATOM 2770 C C . THR A 1 347 ? -3.924 -22.482 -3.431 1.00 41.41 347 THR A C 1
ATOM 2772 O O . THR A 1 347 ? -5.126 -22.684 -3.225 1.00 41.41 347 THR A O 1
ATOM 2775 N N . TYR A 1 348 ? -3.468 -21.456 -4.149 1.00 43.16 348 TYR A N 1
ATOM 2776 C CA . TYR A 1 348 ? -4.326 -20.732 -5.075 1.00 43.16 348 TYR A CA 1
ATOM 2777 C C . TYR A 1 348 ? -4.985 -21.739 -6.034 1.00 43.16 348 TYR A C 1
ATOM 2779 O O . TYR A 1 348 ? -4.440 -22.829 -6.248 1.00 43.16 348 TYR A O 1
ATOM 2787 N N . PRO A 1 349 ? -6.182 -21.439 -6.572 1.00 41.62 349 PRO A N 1
ATOM 2788 C CA . PRO A 1 349 ? -6.797 -22.291 -7.580 1.00 41.62 349 PRO A CA 1
ATOM 2789 C C . PRO A 1 349 ? -5.773 -22.603 -8.676 1.00 41.62 349 PRO A C 1
ATOM 2791 O O . PRO A 1 349 ? -5.111 -21.699 -9.177 1.00 41.62 349 PRO A O 1
ATOM 2794 N N . ILE A 1 350 ? -5.626 -23.898 -8.974 1.00 40.66 350 ILE A N 1
ATOM 2795 C CA . ILE A 1 350 ? -4.698 -24.443 -9.967 1.00 40.66 350 ILE A CA 1
ATOM 2796 C C . ILE A 1 350 ? -4.870 -23.650 -11.261 1.00 40.66 350 ILE A C 1
ATOM 2798 O O . ILE A 1 350 ? -5.931 -23.691 -11.884 1.00 40.66 350 ILE A O 1
ATOM 2802 N N . ILE A 1 351 ? -3.827 -22.920 -11.646 1.00 44.41 351 ILE A N 1
ATOM 2803 C CA . ILE A 1 351 ? -3.786 -22.212 -12.919 1.00 44.41 351 ILE A CA 1
ATOM 2804 C C . ILE A 1 351 ? -3.389 -23.252 -13.965 1.00 44.41 351 ILE A C 1
ATOM 2806 O O . ILE A 1 351 ? -2.213 -23.425 -14.283 1.00 44.41 351 ILE A O 1
ATOM 2810 N N . ASN A 1 352 ? -4.379 -23.975 -14.479 1.00 39.75 352 ASN A N 1
ATOM 2811 C CA . ASN A 1 352 ? -4.253 -24.578 -15.797 1.00 39.75 352 ASN A CA 1
ATOM 2812 C C . ASN A 1 352 ? -4.480 -23.458 -16.814 1.00 39.75 352 ASN A C 1
ATOM 2814 O O . ASN A 1 352 ? -5.567 -22.888 -16.825 1.00 39.75 352 ASN A O 1
ATOM 2818 N N . ASP A 1 353 ? -3.448 -23.086 -17.578 1.00 42.22 353 ASP A N 1
ATOM 2819 C CA . ASP A 1 353 ? -3.523 -22.944 -19.042 1.00 42.22 353 ASP A CA 1
ATOM 2820 C C . ASP A 1 353 ? -2.314 -22.217 -19.660 1.00 42.22 353 ASP A C 1
ATOM 2822 O O . ASP A 1 353 ? -1.538 -21.520 -19.004 1.00 42.22 353 ASP A O 1
ATOM 2826 N N . ASN A 1 354 ? -2.177 -22.469 -20.963 1.00 44.62 354 ASN A N 1
ATOM 2827 C CA . ASN A 1 354 ? -1.089 -22.175 -21.889 1.00 44.62 354 ASN A CA 1
ATOM 2828 C C . ASN A 1 354 ? -0.393 -20.807 -21.746 1.00 44.62 354 ASN A C 1
ATOM 2830 O O . ASN A 1 354 ? -1.001 -19.739 -21.697 1.00 44.62 354 ASN A O 1
ATOM 2834 N N . PHE A 1 355 ? 0.935 -20.890 -21.805 1.00 43.69 355 PHE A N 1
ATOM 2835 C CA . PHE A 1 355 ? 1.943 -19.838 -21.656 1.00 43.69 355 PHE A CA 1
ATOM 2836 C C . PHE A 1 355 ? 1.779 -18.632 -22.601 1.00 43.69 355 PHE A C 1
ATOM 2838 O O . PHE A 1 355 ? 2.201 -17.532 -22.256 1.00 43.69 355 PHE A O 1
ATOM 2845 N N . GLU A 1 356 ? 1.138 -18.813 -23.759 1.00 48.97 356 GLU A N 1
ATOM 2846 C CA . GLU A 1 356 ? 0.920 -17.746 -24.751 1.00 48.97 356 GLU A CA 1
ATOM 2847 C C . GLU A 1 356 ? -0.129 -16.704 -24.316 1.00 48.97 356 GLU A C 1
ATOM 2849 O O . GLU A 1 356 ? -0.171 -15.614 -24.878 1.00 48.97 356 GLU A O 1
ATOM 2854 N N . ASN A 1 357 ? -0.930 -16.990 -23.278 1.00 45.94 357 ASN A N 1
ATOM 2855 C CA . ASN A 1 357 ? -2.042 -16.130 -22.853 1.00 45.94 357 ASN A CA 1
ATOM 2856 C C . ASN A 1 357 ? -1.780 -15.297 -21.584 1.00 45.94 357 ASN A C 1
ATOM 2858 O O . ASN A 1 357 ? -2.692 -14.604 -21.125 1.00 45.94 357 ASN A O 1
ATOM 2862 N N . ARG A 1 358 ? -0.571 -15.313 -20.993 1.00 54.03 358 ARG A N 1
ATOM 2863 C CA . ARG A 1 358 ? -0.258 -14.340 -19.928 1.00 54.03 358 ARG A CA 1
ATOM 2864 C C . ARG A 1 358 ? -0.125 -12.956 -20.561 1.00 54.03 358 ARG A C 1
ATOM 2866 O O . ARG A 1 358 ? 0.847 -12.667 -21.252 1.00 54.03 358 ARG A O 1
ATOM 2873 N N . THR A 1 359 ? -1.101 -12.085 -20.318 1.00 52.59 359 THR A N 1
ATOM 2874 C CA . THR A 1 359 ? -1.038 -10.683 -20.741 1.00 52.59 359 THR A CA 1
ATOM 2875 C C . THR A 1 359 ? 0.100 -9.976 -20.011 1.00 52.59 359 THR A C 1
ATOM 2877 O O . THR A 1 359 ? -0.028 -9.624 -18.837 1.00 52.59 359 THR A O 1
ATOM 2880 N N . HIS A 1 360 ? 1.213 -9.760 -20.713 1.00 56.75 360 HIS A N 1
ATOM 2881 C CA . HIS A 1 360 ? 2.261 -8.839 -20.289 1.00 56.75 360 HIS A CA 1
ATOM 2882 C C . HIS A 1 360 ? 1.648 -7.446 -20.204 1.00 56.75 360 HIS A C 1
ATOM 2884 O O . HIS A 1 360 ? 1.248 -6.880 -21.225 1.00 56.75 360 HIS A O 1
ATOM 2890 N N . ARG A 1 361 ? 1.533 -6.888 -18.998 1.00 57.19 361 ARG A N 1
ATOM 2891 C CA . ARG A 1 361 ? 1.086 -5.508 -18.876 1.00 57.19 361 ARG A CA 1
ATOM 2892 C C . ARG A 1 361 ? 1.835 -4.757 -17.792 1.00 57.19 361 ARG A C 1
ATOM 2894 O O . ARG A 1 361 ? 1.631 -4.966 -16.603 1.00 57.19 361 ARG A O 1
ATOM 2901 N N . SER A 1 362 ? 2.553 -3.770 -18.313 1.00 52.06 362 SER A N 1
ATOM 2902 C CA . SER A 1 362 ? 3.051 -2.566 -17.678 1.00 52.06 362 SER A CA 1
ATOM 2903 C C . SER A 1 362 ? 4.466 -2.613 -17.145 1.00 52.06 362 SER A C 1
ATOM 2905 O O . SER A 1 362 ? 4.795 -3.268 -16.158 1.00 52.06 362 SER A O 1
ATOM 2907 N N . ASP A 1 363 ? 5.232 -1.744 -17.778 1.00 61.31 363 ASP A N 1
ATOM 2908 C CA . ASP A 1 363 ? 6.524 -1.273 -17.352 1.00 61.31 363 ASP A CA 1
ATOM 2909 C C . ASP A 1 363 ? 6.310 0.024 -16.590 1.00 61.31 363 ASP A C 1
ATOM 2911 O O . ASP A 1 363 ? 5.784 1.000 -17.131 1.00 61.31 363 ASP A O 1
ATOM 2915 N N . VAL A 1 364 ? 6.652 0.023 -15.305 1.00 56.16 364 VAL A N 1
ATOM 2916 C CA . VAL A 1 364 ? 6.655 1.260 -14.525 1.00 56.16 364 VAL A CA 1
ATOM 2917 C C . VAL A 1 364 ? 7.955 1.985 -14.843 1.00 56.16 364 VAL A C 1
ATOM 2919 O O . VAL A 1 364 ? 8.991 1.721 -14.233 1.00 56.16 364 VAL A O 1
ATOM 2922 N N . LEU A 1 365 ? 7.887 2.881 -15.825 1.00 55.75 365 LEU A N 1
ATOM 2923 C CA . 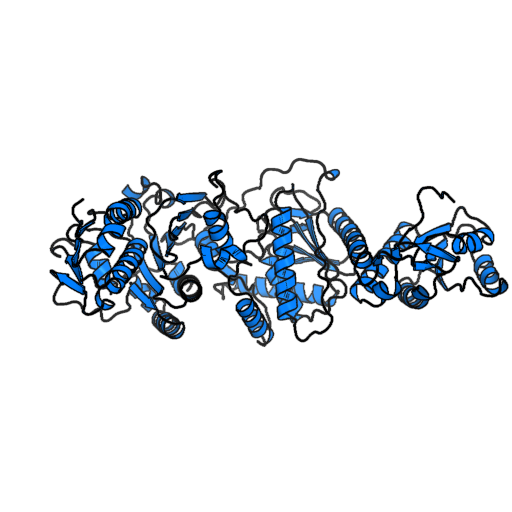LEU A 1 365 ? 8.861 3.943 -16.022 1.00 55.75 365 LEU A CA 1
ATOM 2924 C C . LEU A 1 365 ? 8.311 5.223 -15.417 1.00 55.75 365 LEU A C 1
ATOM 2926 O O . LEU A 1 365 ? 7.323 5.778 -15.895 1.00 55.75 365 LEU A O 1
ATOM 2930 N N . THR A 1 366 ? 8.969 5.732 -14.389 1.00 55.28 366 THR A N 1
ATOM 2931 C CA . THR A 1 366 ? 8.760 7.116 -13.982 1.00 55.28 366 THR A CA 1
ATOM 2932 C C . THR A 1 366 ? 9.792 7.976 -14.706 1.00 55.28 366 THR A C 1
ATOM 2934 O O . THR A 1 366 ? 10.995 7.734 -14.628 1.00 55.28 366 THR A O 1
ATOM 2937 N N . GLN A 1 367 ? 9.330 8.987 -15.447 1.00 54.56 367 GLN A N 1
ATOM 2938 C CA . GLN A 1 367 ? 10.198 10.086 -15.868 1.00 54.56 367 GLN A CA 1
ATOM 2939 C C . GLN A 1 367 ? 10.630 10.820 -14.592 1.00 54.56 367 GLN A C 1
ATOM 2941 O O . GLN A 1 367 ? 9.848 11.564 -14.003 1.00 54.56 367 GLN A O 1
ATOM 2946 N N . ILE A 1 368 ? 11.833 10.533 -14.097 1.00 54.12 368 ILE A N 1
ATOM 2947 C CA . ILE A 1 368 ? 12.329 11.085 -12.833 1.00 54.12 368 ILE A CA 1
ATOM 2948 C C . ILE A 1 368 ? 13.165 12.336 -13.138 1.00 54.12 368 ILE A C 1
ATOM 2950 O O . ILE A 1 368 ? 14.153 12.233 -13.866 1.00 54.12 368 ILE A O 1
ATOM 2954 N N . PRO A 1 369 ? 12.811 13.516 -12.595 1.00 52.66 369 PRO A N 1
ATOM 2955 C CA . PRO A 1 369 ? 13.627 14.721 -12.725 1.00 52.66 369 PRO A CA 1
ATOM 2956 C C . PRO A 1 369 ? 15.020 14.549 -12.094 1.00 52.66 369 PRO A C 1
ATOM 2958 O O . PRO A 1 369 ? 15.150 13.947 -11.031 1.00 52.66 369 PRO A O 1
ATOM 2961 N N . TYR A 1 370 ? 16.047 15.119 -12.733 1.00 49.59 370 TYR A N 1
ATOM 2962 C CA . TYR A 1 370 ? 17.473 14.909 -12.426 1.00 49.59 370 TYR A CA 1
ATOM 2963 C C . TYR A 1 370 ? 18.027 15.612 -11.173 1.00 49.59 370 TYR A C 1
ATOM 2965 O O . TYR A 1 370 ? 19.175 15.356 -10.817 1.00 49.59 370 TYR A O 1
ATOM 2973 N N . ASP A 1 371 ? 17.264 16.471 -10.494 1.00 52.62 371 ASP A N 1
ATOM 2974 C CA . ASP A 1 371 ? 17.773 17.216 -9.332 1.00 52.62 371 ASP A CA 1
ATOM 2975 C C . ASP A 1 371 ? 17.571 16.427 -8.026 1.00 52.62 371 ASP A C 1
ATOM 2977 O O . ASP A 1 371 ? 16.473 16.351 -7.466 1.00 52.62 371 ASP A O 1
ATOM 2981 N N . LEU A 1 372 ? 18.646 15.782 -7.564 1.00 53.41 372 LEU A N 1
ATOM 2982 C CA . LEU A 1 372 ? 18.646 14.794 -6.485 1.00 53.41 372 LEU A CA 1
ATOM 2983 C C . LEU A 1 372 ? 19.224 15.344 -5.180 1.00 53.41 372 LEU A C 1
ATOM 2985 O O . LEU A 1 372 ? 20.356 15.052 -4.811 1.00 53.41 372 LEU A O 1
ATOM 2989 N N . ASP A 1 373 ? 18.355 16.023 -4.438 1.00 53.50 373 ASP A N 1
ATOM 2990 C CA . ASP A 1 373 ? 18.373 16.052 -2.965 1.00 53.50 373 ASP A CA 1
ATOM 2991 C C . ASP A 1 373 ? 17.230 15.168 -2.389 1.00 53.50 373 ASP A C 1
ATOM 2993 O O . ASP A 1 373 ? 16.915 15.191 -1.202 1.00 53.50 373 ASP A O 1
ATOM 2997 N N . TRP A 1 374 ? 16.527 14.415 -3.254 1.00 69.31 374 TRP A N 1
ATOM 2998 C CA . TRP A 1 374 ? 15.135 13.966 -3.060 1.00 69.31 374 TRP A CA 1
ATOM 2999 C C . TRP A 1 374 ? 14.927 12.431 -3.120 1.00 69.31 374 TRP A C 1
ATOM 3001 O O . TRP A 1 374 ? 13.880 11.961 -3.573 1.00 69.31 374 TRP A O 1
ATOM 3011 N N . GLN A 1 375 ? 15.878 11.614 -2.641 1.00 79.31 375 GLN A N 1
ATOM 3012 C CA . GLN A 1 375 ? 15.757 10.134 -2.629 1.00 79.31 375 GLN A CA 1
ATOM 3013 C C . GLN A 1 375 ? 14.459 9.639 -1.950 1.00 79.31 375 GLN A C 1
ATOM 3015 O O . GLN A 1 375 ? 13.817 8.706 -2.429 1.00 79.31 375 GLN A O 1
ATOM 3020 N N . SER A 1 376 ? 14.004 10.301 -0.879 1.00 79.69 376 SER A N 1
ATOM 3021 C CA . SER A 1 376 ? 12.731 9.990 -0.203 1.00 79.69 376 SER A CA 1
ATOM 3022 C C . SER A 1 376 ? 11.510 10.191 -1.109 1.00 79.69 376 SER A C 1
ATOM 3024 O O . SER A 1 376 ? 10.594 9.361 -1.115 1.00 79.69 376 SER A O 1
ATOM 3026 N N . LYS A 1 377 ? 11.493 11.270 -1.903 1.00 82.00 377 LYS A N 1
ATOM 3027 C CA . LYS A 1 377 ? 10.425 11.527 -2.872 1.00 82.00 377 LYS A CA 1
ATOM 3028 C C . LYS A 1 377 ? 10.474 10.505 -3.999 1.00 82.00 377 LYS A C 1
ATOM 3030 O O . LYS A 1 377 ? 9.434 9.945 -4.321 1.00 82.00 377 LYS A O 1
ATOM 3035 N N . LEU A 1 378 ? 11.660 10.223 -4.541 1.00 82.94 378 LEU A N 1
ATOM 3036 C CA . LEU A 1 378 ? 11.847 9.200 -5.571 1.00 82.94 378 LEU A CA 1
ATOM 3037 C C . LEU A 1 378 ? 11.253 7.851 -5.134 1.00 82.94 378 LEU A C 1
ATOM 3039 O O . LEU A 1 378 ? 10.437 7.278 -5.854 1.00 82.94 378 LEU A O 1
ATOM 3043 N N . ILE A 1 379 ? 11.600 7.387 -3.930 1.00 86.25 379 ILE A N 1
ATOM 3044 C CA . ILE A 1 379 ? 11.072 6.140 -3.357 1.00 86.25 379 ILE A CA 1
ATOM 3045 C C . ILE A 1 379 ? 9.542 6.185 -3.246 1.00 86.25 379 ILE A C 1
ATOM 3047 O O . ILE A 1 379 ? 8.879 5.220 -3.617 1.00 86.25 379 ILE A O 1
ATOM 3051 N N . THR A 1 380 ? 8.979 7.300 -2.769 1.00 83.75 380 THR A N 1
ATOM 3052 C CA . THR A 1 380 ? 7.524 7.449 -2.579 1.00 83.75 380 THR A CA 1
ATOM 3053 C C . THR A 1 380 ? 6.764 7.427 -3.910 1.00 83.75 380 THR A C 1
ATOM 3055 O O . THR A 1 380 ? 5.730 6.768 -4.017 1.00 83.75 380 THR A O 1
ATOM 3058 N N . GLU A 1 381 ? 7.270 8.119 -4.935 1.00 84.00 381 GLU A N 1
ATOM 3059 C CA . GLU A 1 381 ? 6.653 8.148 -6.269 1.00 84.00 381 GLU A CA 1
ATOM 3060 C C . GLU A 1 381 ? 6.733 6.777 -6.953 1.00 84.00 381 GLU A C 1
ATOM 3062 O O . GLU A 1 381 ? 5.739 6.301 -7.503 1.00 84.00 381 GLU A O 1
ATOM 3067 N N . LEU A 1 382 ? 7.887 6.104 -6.866 1.00 86.00 382 LEU A N 1
ATOM 3068 C CA . LEU A 1 382 ? 8.055 4.752 -7.400 1.00 86.00 382 LEU A CA 1
ATOM 3069 C C . LEU A 1 382 ? 7.142 3.748 -6.698 1.00 86.00 382 LEU A C 1
ATOM 3071 O O . LEU A 1 382 ? 6.467 2.970 -7.364 1.00 86.00 382 LEU A O 1
ATOM 3075 N N . GLU A 1 383 ? 7.077 3.775 -5.367 1.00 87.69 383 GLU A N 1
ATOM 3076 C CA . GLU A 1 383 ? 6.161 2.924 -4.607 1.00 87.69 383 GLU A CA 1
ATOM 3077 C C . GLU A 1 383 ? 4.711 3.126 -5.058 1.00 87.69 383 GLU A C 1
ATOM 3079 O O . GLU A 1 383 ? 4.008 2.150 -5.325 1.00 87.69 383 GLU A O 1
ATOM 3084 N N . LYS A 1 384 ? 4.266 4.383 -5.167 1.00 85.31 384 LYS A N 1
ATOM 3085 C CA . LYS A 1 384 ? 2.903 4.722 -5.583 1.00 85.31 384 LYS A CA 1
ATOM 3086 C C . LYS A 1 384 ? 2.604 4.207 -6.988 1.00 85.31 384 LYS A C 1
ATOM 3088 O O . LYS A 1 384 ? 1.555 3.594 -7.192 1.00 85.31 384 LYS A O 1
ATOM 3093 N N . ALA A 1 385 ? 3.529 4.407 -7.925 1.00 85.88 385 ALA A N 1
ATOM 3094 C CA . ALA A 1 385 ? 3.398 3.928 -9.295 1.00 85.88 385 ALA A CA 1
ATOM 3095 C C . ALA A 1 385 ? 3.327 2.392 -9.355 1.00 85.88 385 ALA A C 1
ATOM 3097 O O . ALA A 1 385 ? 2.432 1.840 -9.996 1.00 85.88 385 ALA A O 1
ATOM 3098 N N . VAL A 1 386 ? 4.198 1.690 -8.620 1.00 88.56 386 VAL A N 1
ATOM 3099 C CA . VAL A 1 386 ? 4.181 0.221 -8.546 1.00 88.56 386 VAL A CA 1
ATOM 3100 C C . VAL A 1 386 ? 2.892 -0.288 -7.907 1.00 88.56 386 VAL A C 1
ATOM 3102 O O . VAL A 1 386 ? 2.267 -1.203 -8.439 1.00 88.56 386 VAL A O 1
ATOM 3105 N N . PHE A 1 387 ? 2.441 0.310 -6.804 1.00 87.19 387 PHE A N 1
ATOM 3106 C CA . PHE A 1 387 ? 1.196 -0.087 -6.148 1.00 87.19 387 PHE A CA 1
ATOM 3107 C C . PHE A 1 387 ? -0.024 0.125 -7.053 1.00 87.19 387 PHE A C 1
ATOM 3109 O O . PHE A 1 387 ? -0.863 -0.770 -7.177 1.00 87.19 387 PHE A O 1
ATOM 3116 N N . GLN A 1 388 ? -0.110 1.268 -7.737 1.00 85.38 388 GLN A N 1
ATOM 3117 C CA . GLN A 1 388 ? -1.164 1.530 -8.719 1.00 85.38 388 GLN A CA 1
ATOM 3118 C C . GLN A 1 388 ? -1.131 0.510 -9.864 1.00 85.38 388 GLN A C 1
ATOM 3120 O O . GLN A 1 388 ? -2.185 0.060 -10.327 1.00 85.38 388 GLN A O 1
ATOM 3125 N N . GLN A 1 389 ? 0.063 0.084 -10.277 1.00 85.94 389 GLN A N 1
ATOM 3126 C CA . GLN A 1 389 ? 0.201 -0.920 -11.318 1.00 85.94 389 GLN A CA 1
ATOM 3127 C C . GLN A 1 389 ? -0.213 -2.320 -10.860 1.00 85.94 389 GLN A C 1
ATOM 3129 O O . GLN A 1 389 ? -0.936 -3.009 -11.580 1.00 85.94 389 GLN A O 1
ATOM 3134 N N . LEU A 1 390 ? 0.164 -2.724 -9.646 1.00 86.12 390 LEU A N 1
ATOM 3135 C CA . LEU A 1 390 ? -0.291 -3.976 -9.035 1.00 86.12 390 LEU A CA 1
ATOM 3136 C C . LEU A 1 390 ? -1.821 -4.012 -8.917 1.00 86.12 390 LEU A C 1
ATOM 3138 O O . LEU A 1 390 ? -2.439 -5.034 -9.200 1.00 86.12 390 LEU A O 1
ATOM 3142 N N . VAL A 1 391 ? -2.439 -2.886 -8.545 1.00 84.25 391 VAL A N 1
ATOM 3143 C CA . VAL A 1 391 ? -3.898 -2.755 -8.431 1.00 84.25 391 VAL A CA 1
ATOM 3144 C C . VAL A 1 391 ? -4.594 -2.832 -9.787 1.00 84.25 391 VAL A C 1
ATOM 3146 O O . VAL A 1 391 ? -5.581 -3.547 -9.914 1.00 84.25 391 VAL A O 1
ATOM 3149 N N . SER A 1 392 ? -4.112 -2.115 -10.802 1.00 83.06 392 SER A N 1
ATOM 3150 C CA . SER A 1 392 ? -4.749 -2.142 -12.126 1.00 83.06 392 SER A CA 1
ATOM 3151 C C . SER A 1 392 ? -4.584 -3.494 -12.829 1.00 83.06 392 SER A C 1
ATOM 3153 O O . SER A 1 392 ? -5.467 -3.912 -13.580 1.00 83.06 392 SER A O 1
ATOM 3155 N N . SER A 1 393 ? -3.487 -4.202 -12.548 1.00 82.06 393 SER A N 1
ATOM 3156 C CA . SER A 1 393 ? -3.177 -5.492 -13.170 1.00 82.06 393 SER A CA 1
ATOM 3157 C C . SER A 1 393 ? -3.901 -6.667 -12.518 1.00 82.06 393 SER A C 1
ATOM 3159 O O . SER A 1 393 ? -4.113 -7.667 -13.192 1.00 82.06 393 SER A O 1
ATOM 3161 N N . SER A 1 394 ? -4.334 -6.566 -11.256 1.00 75.81 394 SER A N 1
ATOM 3162 C CA . SER A 1 394 ? -4.908 -7.698 -10.502 1.00 75.81 394 SER A CA 1
ATOM 3163 C C . SER A 1 394 ? -6.210 -8.272 -11.076 1.00 75.81 394 SER A C 1
ATOM 3165 O O . SER A 1 394 ? -6.638 -9.354 -10.682 1.00 75.81 394 SER A O 1
ATOM 3167 N N . THR A 1 395 ? -6.852 -7.552 -11.997 1.00 75.94 395 THR A N 1
ATOM 3168 C CA . THR A 1 395 ? -8.031 -8.022 -12.743 1.00 75.94 395 THR A CA 1
ATOM 3169 C C . THR A 1 395 ? -7.679 -8.974 -13.889 1.00 75.94 395 THR A C 1
ATOM 3171 O O . THR A 1 395 ? -8.560 -9.642 -14.426 1.00 75.94 395 THR A O 1
ATOM 3174 N N . LEU A 1 396 ? -6.401 -9.039 -14.268 1.00 73.19 396 LEU A N 1
ATOM 3175 C CA . LEU A 1 396 ? -5.891 -9.890 -15.333 1.00 73.19 396 LEU A CA 1
ATOM 3176 C C . LEU A 1 396 ? -5.489 -11.268 -14.788 1.00 73.19 396 LEU A C 1
ATOM 3178 O O . LEU A 1 396 ? -5.112 -11.398 -13.620 1.00 73.19 396 LEU A O 1
ATOM 3182 N N . PRO A 1 397 ? -5.511 -12.313 -15.628 1.00 69.00 397 PRO A N 1
ATOM 3183 C CA . PRO A 1 397 ? -5.003 -13.621 -15.245 1.00 69.00 397 PRO A CA 1
ATOM 3184 C C . PRO A 1 397 ? -3.466 -13.606 -15.176 1.00 69.00 397 PRO A C 1
ATOM 3186 O O . PRO A 1 397 ? -2.788 -13.545 -16.200 1.00 69.00 397 PRO A O 1
ATOM 3189 N N . ASN A 1 398 ? -2.916 -13.717 -13.962 1.00 71.50 398 ASN A N 1
ATOM 3190 C CA . ASN A 1 398 ? -1.479 -13.894 -13.677 1.00 71.50 398 ASN A CA 1
ATOM 3191 C C . ASN A 1 398 ? -0.545 -12.859 -14.332 1.00 71.50 398 ASN A C 1
ATOM 3193 O O . ASN A 1 398 ? 0.391 -13.237 -15.048 1.00 71.50 398 ASN A O 1
ATOM 3197 N N . PRO A 1 399 ? -0.781 -11.556 -14.117 1.00 82.62 399 PRO A N 1
ATOM 3198 C CA . PRO A 1 399 ? 0.045 -10.509 -14.700 1.00 82.62 399 PRO A CA 1
ATOM 3199 C C . PRO A 1 399 ? 1.466 -10.519 -14.117 1.00 82.62 399 PRO A C 1
ATOM 3201 O O . PRO A 1 399 ? 1.699 -10.895 -12.964 1.00 82.62 399 PRO A O 1
ATOM 3204 N N . ILE A 1 400 ? 2.413 -10.036 -14.918 1.00 85.50 400 ILE A N 1
ATOM 3205 C CA . ILE A 1 400 ? 3.779 -9.728 -14.493 1.00 85.50 400 ILE A CA 1
ATOM 3206 C C . ILE A 1 400 ? 3.916 -8.208 -14.493 1.00 85.50 400 ILE A C 1
ATOM 3208 O O . ILE A 1 400 ? 3.713 -7.580 -15.532 1.00 85.50 400 ILE A O 1
ATOM 3212 N N . VAL A 1 401 ? 4.258 -7.634 -13.341 1.00 87.94 401 VAL A N 1
ATOM 3213 C CA . VAL A 1 401 ? 4.579 -6.212 -13.197 1.00 87.94 401 VAL A CA 1
ATOM 3214 C C . VAL A 1 401 ? 6.095 -6.061 -13.186 1.00 87.94 401 VAL A C 1
ATOM 3216 O O . VAL A 1 401 ? 6.773 -6.602 -12.309 1.00 87.94 401 VAL A O 1
ATOM 3219 N N . SER A 1 402 ? 6.614 -5.314 -14.158 1.00 87.12 402 SER A N 1
ATOM 3220 C CA . SER A 1 402 ? 8.042 -5.036 -14.303 1.00 87.12 402 SER A CA 1
ATOM 3221 C C . SER A 1 402 ? 8.345 -3.601 -13.880 1.00 87.12 402 SER A C 1
ATOM 3223 O O . SER A 1 402 ? 7.767 -2.640 -14.390 1.00 87.12 402 SER A O 1
ATOM 3225 N N . VAL A 1 403 ? 9.270 -3.444 -12.936 1.00 89.12 403 VAL A N 1
ATOM 3226 C CA . VAL A 1 403 ? 9.783 -2.149 -12.483 1.00 89.12 403 VAL A CA 1
ATOM 3227 C C . VAL A 1 403 ? 11.127 -1.909 -13.152 1.00 89.12 403 VAL A C 1
ATOM 3229 O O . VAL A 1 403 ? 12.076 -2.663 -12.930 1.00 89.12 403 VAL A O 1
ATOM 3232 N N . ILE A 1 404 ? 11.211 -0.867 -13.975 1.00 85.25 404 ILE A N 1
ATOM 3233 C CA . ILE A 1 404 ? 12.416 -0.564 -14.742 1.00 85.25 404 ILE A CA 1
ATOM 3234 C C . ILE A 1 404 ? 13.247 0.477 -13.993 1.00 85.25 404 ILE A C 1
ATOM 3236 O O . ILE A 1 404 ? 12.820 1.618 -13.838 1.00 85.25 404 ILE A O 1
ATOM 3240 N N . LEU A 1 405 ? 14.450 0.095 -13.557 1.00 85.75 405 LEU A N 1
ATOM 3241 C CA . LEU A 1 405 ? 15.333 0.937 -12.742 1.00 85.75 405 LEU A CA 1
ATOM 3242 C C . LEU A 1 405 ? 16.597 1.413 -13.479 1.00 85.75 405 LEU A C 1
ATOM 3244 O O . LEU A 1 405 ? 17.491 1.995 -12.866 1.00 85.75 405 LEU A O 1
ATOM 3248 N N . TYR A 1 406 ? 16.668 1.208 -14.798 1.00 79.62 406 TYR A N 1
ATOM 3249 C CA . TYR A 1 406 ? 17.826 1.590 -15.608 1.00 79.62 406 TYR A CA 1
ATOM 3250 C C . TYR A 1 406 ? 18.145 3.086 -15.520 1.00 79.62 406 TYR A C 1
ATOM 3252 O O . TYR A 1 406 ? 17.305 3.950 -15.788 1.00 79.62 406 TYR A O 1
ATOM 3260 N N . GLY A 1 407 ? 19.404 3.393 -15.207 1.00 74.19 407 GLY A N 1
ATOM 3261 C CA . GLY A 1 407 ? 19.898 4.767 -15.142 1.00 74.19 407 GLY A CA 1
ATOM 3262 C C . GLY A 1 407 ? 19.350 5.584 -13.969 1.00 74.19 407 GLY A C 1
ATOM 3263 O O . GLY A 1 407 ? 19.619 6.782 -13.918 1.00 74.19 407 GLY A O 1
ATOM 3264 N N . ILE A 1 408 ? 18.615 4.968 -13.033 1.00 79.88 408 ILE A N 1
ATOM 3265 C CA . ILE A 1 408 ? 18.204 5.633 -11.796 1.00 79.88 408 ILE A CA 1
ATOM 3266 C C . ILE A 1 408 ? 19.401 5.642 -10.831 1.00 79.88 408 ILE A C 1
ATOM 3268 O O . ILE A 1 408 ? 19.911 4.575 -10.480 1.00 79.88 408 ILE A O 1
ATOM 3272 N N . PRO A 1 409 ? 19.858 6.818 -10.369 1.00 77.81 409 PRO A N 1
ATOM 3273 C CA . PRO A 1 409 ? 21.013 6.943 -9.485 1.00 77.81 409 PRO A CA 1
ATOM 3274 C C . PRO A 1 409 ? 20.619 6.656 -8.030 1.00 77.81 409 PRO A C 1
ATOM 3276 O O . PRO A 1 409 ? 20.577 7.544 -7.174 1.00 77.81 409 PRO A O 1
ATOM 3279 N N . PHE A 1 410 ? 20.300 5.397 -7.744 1.00 83.81 410 PHE A N 1
ATOM 3280 C CA . PHE A 1 410 ? 20.161 4.949 -6.369 1.00 83.81 410 PHE A CA 1
ATOM 3281 C C . PHE A 1 410 ? 21.529 4.854 -5.705 1.00 83.81 410 PHE A C 1
ATOM 3283 O O . PHE A 1 410 ? 22.437 4.200 -6.221 1.00 83.81 410 PHE A O 1
ATOM 3290 N N . ASP A 1 411 ? 21.643 5.421 -4.509 1.00 86.19 411 ASP A N 1
ATOM 3291 C CA . ASP A 1 411 ? 22.666 4.948 -3.594 1.00 86.19 411 ASP A CA 1
ATOM 3292 C C . ASP A 1 411 ? 22.238 3.602 -2.977 1.00 86.19 411 ASP A C 1
ATOM 3294 O O . ASP A 1 411 ? 21.085 3.161 -3.058 1.00 86.19 411 ASP A O 1
ATOM 3298 N N . THR A 1 412 ? 23.190 2.914 -2.354 1.00 87.31 412 THR A N 1
ATOM 3299 C CA . THR A 1 412 ? 22.963 1.587 -1.770 1.00 87.31 412 THR A CA 1
ATOM 3300 C C . THR A 1 412 ? 21.847 1.582 -0.722 1.00 87.31 412 THR A C 1
ATOM 3302 O O . THR A 1 412 ? 21.131 0.591 -0.564 1.00 87.31 412 THR A O 1
ATOM 3305 N N . LYS A 1 413 ? 21.686 2.697 -0.010 1.00 86.31 413 LYS A N 1
ATOM 3306 C CA . LYS A 1 413 ? 20.764 2.856 1.108 1.00 86.31 413 LYS A CA 1
ATOM 3307 C C . LYS A 1 413 ? 19.328 3.080 0.640 1.00 86.31 413 LYS A C 1
ATOM 3309 O O . LYS A 1 413 ? 18.425 2.364 1.072 1.00 86.31 413 LYS A O 1
ATOM 3314 N N . ALA A 1 414 ? 19.119 4.030 -0.261 1.00 86.56 414 ALA A N 1
ATOM 3315 C CA . ALA A 1 414 ? 17.844 4.303 -0.904 1.00 86.56 414 ALA A CA 1
ATOM 3316 C C . ALA A 1 414 ? 17.339 3.063 -1.645 1.00 86.56 414 ALA A C 1
ATOM 3318 O O . ALA A 1 414 ? 16.168 2.706 -1.506 1.00 86.56 414 ALA A O 1
ATOM 3319 N N . PHE A 1 415 ? 18.231 2.349 -2.342 1.00 89.75 415 PHE A N 1
ATOM 3320 C CA . PHE A 1 415 ? 17.872 1.091 -2.988 1.00 89.75 415 PHE A CA 1
ATOM 3321 C C . PHE A 1 415 ? 17.416 0.032 -1.982 1.00 89.75 415 PHE A C 1
ATOM 3323 O O . PHE A 1 415 ? 16.367 -0.577 -2.176 1.00 89.75 415 PHE A O 1
ATOM 3330 N N . ALA A 1 416 ? 18.155 -0.154 -0.880 1.00 88.94 416 ALA A N 1
ATOM 3331 C CA . ALA A 1 416 ? 17.798 -1.111 0.167 1.00 88.94 416 ALA A CA 1
ATOM 3332 C C . ALA A 1 416 ? 16.427 -0.806 0.802 1.00 88.94 416 ALA A C 1
ATOM 3334 O O . ALA A 1 416 ? 15.640 -1.726 1.035 1.00 88.94 416 ALA A O 1
ATOM 3335 N N . ILE A 1 417 ? 16.107 0.472 1.041 1.00 87.81 417 ILE A N 1
ATOM 3336 C CA . ILE A 1 417 ? 14.772 0.897 1.499 1.00 87.81 417 ILE A CA 1
ATOM 3337 C C . ILE A 1 417 ? 13.718 0.535 0.446 1.00 87.81 417 ILE A C 1
ATOM 3339 O O . ILE A 1 417 ? 12.703 -0.086 0.767 1.00 87.81 417 ILE A O 1
ATOM 3343 N N . PHE A 1 418 ? 13.968 0.889 -0.816 1.00 89.88 418 PHE A N 1
ATOM 3344 C CA . PHE A 1 418 ? 13.023 0.687 -1.908 1.00 89.88 418 PHE A CA 1
ATOM 3345 C C . PHE A 1 418 ? 12.694 -0.792 -2.148 1.00 89.88 418 PHE A C 1
ATOM 3347 O O . PHE A 1 418 ? 11.520 -1.158 -2.163 1.00 89.88 418 PHE A O 1
ATOM 3354 N N . ILE A 1 419 ? 13.694 -1.672 -2.260 1.00 91.69 419 ILE A N 1
ATOM 3355 C CA . ILE A 1 419 ? 13.453 -3.114 -2.455 1.00 91.69 419 ILE A CA 1
ATOM 3356 C C . ILE A 1 419 ? 12.716 -3.739 -1.265 1.00 91.69 419 ILE A C 1
ATOM 3358 O O . ILE A 1 419 ? 11.914 -4.653 -1.447 1.00 91.69 419 ILE A O 1
ATOM 3362 N N . THR A 1 420 ? 12.943 -3.226 -0.052 1.00 89.69 420 THR A N 1
ATOM 3363 C CA . THR A 1 420 ? 12.263 -3.701 1.157 1.00 89.69 420 THR A CA 1
ATOM 3364 C C . THR A 1 420 ? 10.787 -3.306 1.124 1.00 89.69 420 THR A C 1
ATOM 3366 O O . THR A 1 420 ? 9.926 -4.138 1.398 1.00 89.69 420 THR A O 1
ATOM 3369 N N . ILE A 1 421 ? 10.479 -2.077 0.692 1.00 88.88 421 ILE A N 1
ATOM 3370 C CA . ILE A 1 421 ? 9.105 -1.636 0.411 1.00 88.88 421 ILE A CA 1
ATOM 3371 C C . ILE A 1 421 ? 8.462 -2.545 -0.639 1.00 88.88 421 ILE A C 1
ATOM 3373 O O . ILE A 1 421 ? 7.381 -3.079 -0.392 1.00 88.88 421 ILE A O 1
ATOM 3377 N N . LEU A 1 422 ? 9.138 -2.788 -1.769 1.00 91.06 422 LEU A N 1
ATOM 3378 C CA . LEU A 1 422 ? 8.625 -3.666 -2.822 1.00 91.06 422 LEU A CA 1
ATOM 3379 C C . LEU A 1 422 ? 8.339 -5.077 -2.304 1.00 91.06 422 LEU A C 1
ATOM 3381 O O . LEU A 1 422 ? 7.298 -5.642 -2.635 1.00 91.06 422 LEU A O 1
ATOM 3385 N N . ALA A 1 423 ? 9.206 -5.652 -1.471 1.00 90.31 423 ALA A N 1
ATOM 3386 C CA . ALA A 1 423 ? 8.977 -6.959 -0.853 1.00 90.31 423 ALA A CA 1
ATOM 3387 C C . ALA A 1 423 ? 7.736 -6.967 0.061 1.00 90.31 423 ALA A C 1
ATOM 3389 O O . ALA A 1 423 ? 7.056 -7.983 0.181 1.00 90.31 423 ALA A O 1
ATOM 3390 N N . SER A 1 424 ? 7.381 -5.840 0.675 1.00 85.75 424 SER A N 1
ATOM 3391 C CA . SER A 1 424 ? 6.226 -5.750 1.575 1.00 85.75 424 SER A CA 1
ATOM 3392 C C . SER A 1 424 ? 4.893 -5.438 0.889 1.00 85.75 424 SER A C 1
ATOM 3394 O O . SER A 1 424 ? 3.843 -5.674 1.495 1.00 85.75 424 SER A O 1
ATOM 3396 N N . LEU A 1 425 ? 4.902 -4.976 -0.366 1.00 85.19 425 LEU A N 1
ATOM 3397 C CA . LEU A 1 425 ? 3.675 -4.715 -1.125 1.00 85.19 425 LEU A CA 1
ATOM 3398 C C . LEU A 1 425 ? 2.869 -6.008 -1.364 1.00 85.19 425 LEU A C 1
ATOM 3400 O O . LEU A 1 425 ? 3.428 -6.992 -1.857 1.00 85.19 425 LEU A O 1
ATOM 3404 N N . PRO A 1 426 ? 1.552 -6.028 -1.086 1.00 80.88 426 PRO A N 1
ATOM 3405 C CA . PRO A 1 426 ? 0.666 -7.115 -1.504 1.00 80.88 426 PRO A CA 1
ATOM 3406 C C . PRO A 1 426 ? 0.735 -7.337 -3.017 1.00 80.88 426 PRO A C 1
ATOM 3408 O O . PRO A 1 426 ? 0.739 -6.370 -3.780 1.00 80.88 426 PRO A O 1
ATOM 3411 N N . ARG A 1 427 ? 0.797 -8.598 -3.465 1.00 82.44 427 ARG A N 1
ATOM 3412 C CA . ARG A 1 427 ? 0.956 -8.900 -4.898 1.00 82.44 427 ARG A CA 1
ATOM 3413 C C . ARG A 1 427 ? -0.359 -8.907 -5.650 1.00 82.44 427 ARG A C 1
ATOM 3415 O O . ARG A 1 427 ? -0.346 -8.598 -6.832 1.00 82.44 427 ARG A O 1
ATOM 3422 N N . LYS A 1 428 ? -1.481 -9.246 -5.003 1.00 77.44 428 LYS A N 1
ATOM 3423 C CA . LYS A 1 428 ? -2.800 -9.309 -5.665 1.00 77.44 428 LYS A CA 1
ATOM 3424 C C . LYS A 1 428 ? -2.774 -10.200 -6.919 1.00 77.44 428 LYS A C 1
ATOM 3426 O O . LYS A 1 428 ? -3.329 -9.838 -7.949 1.00 77.44 428 LYS A O 1
ATOM 3431 N N . ASN A 1 429 ? -2.106 -11.352 -6.812 1.00 78.00 429 ASN A N 1
ATOM 3432 C CA . ASN A 1 429 ? -1.846 -12.312 -7.898 1.00 78.00 429 ASN A CA 1
ATOM 3433 C C . ASN A 1 429 ? -0.912 -11.819 -9.025 1.00 78.00 429 ASN A C 1
ATOM 3435 O O . ASN A 1 429 ? -0.820 -12.467 -10.065 1.00 78.00 429 ASN A O 1
ATOM 3439 N N . CYS A 1 430 ? -0.198 -10.709 -8.829 1.00 85.12 430 CYS A N 1
ATOM 3440 C CA . CYS A 1 430 ? 0.774 -10.186 -9.787 1.00 85.12 430 CYS A CA 1
ATOM 3441 C C . CYS A 1 430 ? 2.200 -10.615 -9.425 1.00 85.12 430 CYS A C 1
ATOM 3443 O O . CYS A 1 430 ? 2.679 -10.312 -8.329 1.00 85.12 430 CYS A O 1
ATOM 3445 N N . ALA A 1 431 ? 2.916 -11.259 -10.346 1.00 89.31 431 ALA A N 1
ATOM 3446 C CA . ALA A 1 431 ? 4.356 -11.461 -10.187 1.00 89.31 431 ALA A CA 1
ATOM 3447 C C . ALA A 1 431 ? 5.082 -10.106 -10.255 1.00 89.31 431 ALA A C 1
ATOM 3449 O O . ALA A 1 431 ? 4.692 -9.247 -11.048 1.00 89.31 431 ALA A O 1
ATOM 3450 N N . LEU A 1 432 ? 6.128 -9.908 -9.445 1.00 92.38 432 LEU A N 1
ATOM 3451 C CA . LEU A 1 432 ? 6.891 -8.655 -9.415 1.00 92.38 432 LEU A CA 1
ATOM 3452 C C . LEU A 1 432 ? 8.352 -8.872 -9.819 1.00 92.38 432 LEU A C 1
ATOM 3454 O O . LEU A 1 432 ? 9.066 -9.677 -9.213 1.00 92.38 432 LEU A O 1
ATOM 3458 N N . LEU A 1 433 ? 8.792 -8.099 -10.810 1.00 92.44 433 LEU A N 1
ATOM 3459 C CA . LEU A 1 433 ? 10.163 -8.049 -11.308 1.00 92.44 433 LEU A CA 1
ATOM 3460 C C . LEU A 1 433 ? 10.723 -6.636 -11.123 1.00 92.44 433 LEU A C 1
ATOM 3462 O O . LEU A 1 433 ? 10.046 -5.665 -11.449 1.00 92.44 433 LEU A O 1
ATOM 3466 N N . ALA A 1 434 ? 11.964 -6.509 -10.659 1.00 92.38 434 ALA A N 1
ATOM 3467 C CA . ALA A 1 434 ? 12.713 -5.255 -10.716 1.00 92.38 434 ALA A CA 1
ATOM 3468 C C . ALA A 1 434 ? 13.959 -5.455 -11.581 1.00 92.38 434 ALA A C 1
ATOM 3470 O O . ALA A 1 434 ? 14.736 -6.379 -11.349 1.00 92.38 434 ALA A O 1
ATOM 3471 N N . MET A 1 435 ? 14.131 -4.615 -12.597 1.00 90.00 435 MET A N 1
ATOM 3472 C CA . MET A 1 435 ? 15.121 -4.806 -13.656 1.00 90.00 435 MET A CA 1
ATOM 3473 C C . MET A 1 435 ? 16.046 -3.606 -13.790 1.00 90.00 435 MET A C 1
ATOM 3475 O O . MET A 1 435 ? 15.657 -2.475 -13.506 1.00 90.00 435 MET A O 1
ATOM 3479 N N . GLY A 1 436 ? 17.252 -3.856 -14.290 1.00 85.06 436 GLY A N 1
ATOM 3480 C CA . GLY A 1 436 ? 18.229 -2.804 -14.546 1.00 85.06 436 GLY A CA 1
ATOM 3481 C C . GLY A 1 436 ? 18.950 -2.325 -13.309 1.00 85.06 436 GLY A C 1
ATOM 3482 O O . GLY A 1 436 ? 19.189 -1.136 -13.129 1.00 85.06 436 GLY A O 1
ATOM 3483 N N . ILE A 1 437 ? 19.260 -3.283 -12.445 1.00 89.81 437 ILE A N 1
ATOM 3484 C CA . ILE A 1 437 ? 19.941 -3.055 -11.182 1.00 89.81 437 ILE A CA 1
ATOM 3485 C C . ILE A 1 437 ? 21.434 -3.293 -11.410 1.00 89.81 437 ILE A C 1
ATOM 3487 O O . ILE A 1 437 ? 21.828 -4.328 -11.952 1.00 89.81 437 ILE A O 1
ATOM 3491 N N . SER A 1 438 ? 22.287 -2.363 -10.985 1.00 89.06 438 SER A N 1
ATOM 3492 C CA . SER A 1 438 ? 23.732 -2.575 -11.071 1.00 89.06 438 SER A CA 1
ATOM 3493 C C . SER A 1 438 ? 24.161 -3.777 -10.219 1.00 89.06 438 SER A C 1
ATOM 3495 O O . SER A 1 438 ? 23.533 -4.114 -9.209 1.00 89.06 438 SER A O 1
ATOM 3497 N N . ASN A 1 439 ? 25.256 -4.435 -10.601 1.00 88.69 439 ASN A N 1
ATOM 3498 C CA . ASN A 1 439 ? 25.743 -5.615 -9.881 1.00 88.69 439 ASN A CA 1
ATOM 3499 C C . ASN A 1 439 ? 26.008 -5.340 -8.392 1.00 88.69 439 ASN A C 1
ATOM 3501 O O . ASN A 1 439 ? 25.680 -6.194 -7.566 1.00 88.69 439 ASN A O 1
ATOM 3505 N N . ASP A 1 440 ? 26.504 -4.146 -8.061 1.00 90.31 440 ASP A N 1
ATOM 3506 C CA . ASP A 1 440 ? 26.777 -3.716 -6.685 1.00 90.31 440 ASP A CA 1
ATOM 3507 C C . ASP A 1 440 ? 25.496 -3.591 -5.847 1.00 90.31 440 ASP A C 1
ATOM 3509 O O . ASP A 1 440 ? 25.460 -3.990 -4.678 1.00 90.31 440 ASP A O 1
ATOM 3513 N N . LEU A 1 441 ? 24.421 -3.067 -6.447 1.00 92.06 441 LEU A N 1
ATOM 3514 C CA . LEU A 1 441 ? 23.113 -2.952 -5.803 1.00 92.06 441 LEU A CA 1
ATOM 3515 C C . LEU A 1 441 ? 22.459 -4.328 -5.609 1.00 92.06 441 LEU A C 1
ATOM 3517 O O . LEU A 1 441 ? 21.868 -4.581 -4.553 1.00 92.06 441 LEU A O 1
ATOM 3521 N N . VAL A 1 442 ? 22.624 -5.249 -6.568 1.00 91.88 442 VAL A N 1
ATOM 3522 C CA . VAL A 1 442 ? 22.216 -6.656 -6.404 1.00 91.88 442 VAL A CA 1
ATOM 3523 C C . VAL A 1 442 ? 22.955 -7.293 -5.226 1.00 91.88 442 VAL A C 1
ATOM 3525 O O . VAL A 1 442 ? 22.315 -7.845 -4.332 1.00 91.88 442 VAL A O 1
ATOM 3528 N N . ASP A 1 443 ? 24.279 -7.155 -5.155 1.00 90.44 443 ASP A N 1
ATOM 3529 C CA . ASP A 1 443 ? 25.073 -7.737 -4.064 1.00 90.44 443 ASP A CA 1
ATOM 3530 C C . ASP A 1 443 ? 24.725 -7.120 -2.705 1.00 90.44 443 ASP A C 1
ATOM 3532 O O . ASP A 1 443 ? 24.690 -7.811 -1.683 1.00 90.44 443 ASP A O 1
ATOM 3536 N N . SER A 1 444 ? 24.402 -5.826 -2.679 1.00 90.50 444 SER A N 1
ATOM 3537 C CA . SER A 1 444 ? 23.885 -5.185 -1.473 1.00 90.50 444 SER A CA 1
ATOM 3538 C C . SER A 1 444 ? 22.527 -5.730 -1.041 1.00 90.50 444 SER A C 1
ATOM 3540 O O . SER A 1 444 ? 22.286 -5.887 0.155 1.00 90.50 444 SER A O 1
ATOM 3542 N N . SER A 1 445 ? 21.654 -6.060 -1.990 1.00 91.38 445 SER A N 1
ATOM 3543 C CA . SER A 1 445 ? 20.335 -6.635 -1.702 1.00 91.38 445 SER A CA 1
ATOM 3544 C C . SER A 1 445 ? 20.451 -8.013 -1.062 1.00 91.38 445 SER A C 1
ATOM 3546 O O . SER A 1 445 ? 19.737 -8.309 -0.107 1.00 91.38 445 SER A O 1
ATOM 3548 N N . ILE A 1 446 ? 21.405 -8.832 -1.517 1.00 91.06 446 ILE A N 1
ATOM 3549 C CA . ILE A 1 446 ? 21.702 -10.138 -0.907 1.00 91.06 446 ILE A CA 1
ATOM 3550 C C . ILE A 1 446 ? 22.105 -9.958 0.560 1.00 91.06 446 ILE A C 1
ATOM 3552 O O . ILE A 1 446 ? 21.566 -10.632 1.440 1.00 91.06 446 ILE A O 1
ATOM 3556 N N . ARG A 1 447 ? 23.017 -9.017 0.842 1.00 90.38 447 ARG A N 1
ATOM 3557 C CA . ARG A 1 447 ? 23.454 -8.716 2.216 1.00 90.38 447 ARG A CA 1
ATOM 3558 C C . ARG A 1 447 ? 22.303 -8.206 3.083 1.00 90.38 447 ARG A C 1
ATOM 3560 O O . ARG A 1 447 ? 22.157 -8.656 4.218 1.00 90.38 447 ARG A O 1
ATOM 3567 N N . GLN A 1 448 ? 21.473 -7.312 2.543 1.00 88.06 448 GLN A N 1
ATOM 3568 C CA . GLN A 1 448 ? 20.293 -6.785 3.229 1.00 88.06 448 GLN A CA 1
ATOM 3569 C C . GLN A 1 448 ? 19.312 -7.911 3.585 1.00 88.06 448 GLN A C 1
ATOM 3571 O O . GLN A 1 448 ? 18.853 -7.991 4.723 1.00 88.06 448 GLN A O 1
ATOM 3576 N N . TRP A 1 449 ? 19.031 -8.823 2.649 1.00 89.88 449 TRP A N 1
ATOM 3577 C CA . TRP A 1 449 ? 18.111 -9.935 2.886 1.00 89.88 449 TRP A CA 1
ATOM 3578 C C . TRP A 1 449 ? 18.642 -10.951 3.903 1.00 89.88 449 TRP A C 1
ATOM 3580 O O . TRP A 1 449 ? 17.900 -11.384 4.790 1.00 89.88 449 TRP A O 1
ATOM 3590 N N . ALA A 1 450 ? 19.931 -11.297 3.824 1.00 88.56 450 ALA A N 1
ATOM 3591 C CA . ALA A 1 450 ? 20.575 -12.182 4.793 1.00 88.56 450 ALA A CA 1
ATOM 3592 C C . ALA A 1 450 ? 20.439 -11.633 6.222 1.00 88.56 450 ALA A C 1
ATOM 3594 O O . ALA A 1 450 ? 20.082 -12.365 7.145 1.00 88.56 450 ALA A O 1
ATOM 3595 N N . ARG A 1 451 ? 20.632 -10.320 6.375 1.00 84.50 451 ARG A N 1
ATOM 3596 C CA . ARG A 1 451 ? 20.521 -9.616 7.652 1.00 84.50 451 ARG A CA 1
ATOM 3597 C C . ARG A 1 451 ? 19.086 -9.556 8.183 1.00 84.50 451 ARG A C 1
ATOM 3599 O O . ARG A 1 451 ? 18.863 -9.869 9.349 1.00 84.50 451 ARG A O 1
ATOM 3606 N N . ILE A 1 452 ? 18.106 -9.231 7.333 1.00 82.19 452 ILE A N 1
ATOM 3607 C CA . ILE A 1 452 ? 16.676 -9.294 7.699 1.00 82.19 452 ILE A CA 1
ATOM 3608 C C . ILE A 1 452 ? 16.317 -10.710 8.178 1.00 82.19 452 ILE A C 1
ATOM 3610 O O . ILE A 1 452 ? 15.644 -10.885 9.193 1.00 82.19 452 ILE A O 1
ATOM 3614 N N . THR A 1 453 ? 16.801 -11.734 7.474 1.00 83.25 453 THR A N 1
ATOM 3615 C CA . THR A 1 453 ? 16.549 -13.140 7.817 1.00 83.25 453 THR A CA 1
ATOM 3616 C C . THR A 1 453 ? 17.164 -13.528 9.162 1.00 83.25 453 THR A C 1
ATOM 3618 O O . THR A 1 453 ? 16.530 -14.236 9.944 1.00 83.25 453 THR A O 1
ATOM 3621 N N . GLU A 1 454 ? 18.381 -13.069 9.457 1.00 82.56 454 GLU A N 1
ATOM 3622 C CA . GLU A 1 454 ? 19.044 -13.295 10.745 1.00 82.56 454 GLU A CA 1
ATOM 3623 C C . GLU A 1 454 ? 18.238 -12.687 11.900 1.00 82.56 454 GLU A C 1
ATOM 3625 O O . GLU A 1 454 ? 17.896 -13.391 12.848 1.00 82.56 454 GLU A O 1
ATOM 3630 N N . ILE A 1 455 ? 17.807 -11.432 11.774 1.00 75.00 455 ILE A N 1
ATOM 3631 C CA . ILE A 1 455 ? 17.010 -10.740 12.802 1.00 75.00 455 ILE A CA 1
ATOM 3632 C C . ILE A 1 455 ? 15.668 -11.435 13.038 1.00 75.00 455 ILE A C 1
ATOM 3634 O O . ILE A 1 455 ? 15.237 -11.590 14.187 1.00 75.00 455 ILE A O 1
ATOM 3638 N N . ARG A 1 456 ? 15.021 -11.906 11.962 1.00 74.50 456 ARG A N 1
ATOM 3639 C CA . ARG A 1 456 ? 13.793 -12.708 12.053 1.00 74.50 456 ARG A CA 1
ATOM 3640 C C . ARG A 1 456 ? 14.025 -13.988 12.855 1.00 74.50 456 ARG A C 1
ATOM 3642 O O . ARG A 1 456 ? 13.203 -14.306 13.712 1.00 74.50 456 ARG A O 1
ATOM 3649 N N . LYS A 1 457 ? 15.141 -14.692 12.626 1.00 74.88 457 LYS A N 1
ATOM 3650 C CA . LYS A 1 457 ? 15.506 -15.905 13.383 1.00 74.88 457 LYS A CA 1
ATOM 3651 C C . LYS A 1 457 ? 15.779 -15.613 14.854 1.00 74.88 457 LYS A C 1
ATOM 3653 O O . LYS A 1 457 ? 15.403 -16.408 15.708 1.00 74.88 457 LYS A O 1
ATOM 3658 N N . GLU A 1 458 ? 16.399 -14.477 15.156 1.00 72.62 458 GLU A N 1
ATOM 3659 C CA . GLU A 1 458 ? 16.659 -14.060 16.535 1.00 72.62 458 GLU A CA 1
ATOM 3660 C C . GLU A 1 458 ? 15.390 -13.598 17.272 1.00 72.62 458 GLU A C 1
ATOM 3662 O O . GLU A 1 458 ? 15.408 -13.443 18.492 1.00 72.62 458 GLU A O 1
ATOM 3667 N N . GLY A 1 459 ? 14.291 -13.341 16.551 1.00 64.00 459 GLY A N 1
ATOM 3668 C CA . GLY A 1 459 ? 13.025 -12.895 17.127 1.00 64.00 459 GLY A CA 1
ATOM 3669 C C . GLY A 1 459 ? 13.122 -11.546 17.843 1.00 64.00 459 GLY A C 1
ATOM 3670 O O . GLY A 1 459 ? 12.253 -11.218 18.644 1.00 64.00 459 GLY A O 1
ATOM 3671 N N . LYS A 1 460 ? 14.160 -10.739 17.596 1.00 57.88 460 LYS A N 1
ATOM 3672 C CA . LYS A 1 460 ? 14.446 -9.534 18.396 1.00 57.88 460 LYS A CA 1
ATOM 3673 C C . LYS A 1 460 ? 13.473 -8.376 18.163 1.00 57.88 460 LYS A C 1
ATOM 3675 O O . LYS A 1 460 ? 13.373 -7.511 19.027 1.00 57.88 460 LYS A O 1
ATOM 3680 N N . ARG A 1 461 ? 12.736 -8.350 17.045 1.00 56.97 461 ARG A N 1
ATOM 3681 C CA . ARG A 1 461 ? 11.824 -7.245 16.697 1.00 56.97 461 ARG A CA 1
ATOM 3682 C C . ARG A 1 461 ? 10.390 -7.696 16.459 1.00 56.97 461 ARG A C 1
ATOM 3684 O O . ARG A 1 461 ? 10.135 -8.789 15.960 1.00 56.97 461 ARG A O 1
ATOM 3691 N N . VAL A 1 462 ? 9.467 -6.828 16.861 1.00 50.66 462 VAL A N 1
ATOM 3692 C CA . VAL A 1 462 ? 8.008 -7.005 16.807 1.00 50.66 462 VAL A CA 1
ATOM 3693 C C . VAL A 1 462 ? 7.487 -6.830 15.369 1.00 50.66 462 VAL A C 1
ATOM 3695 O O . VAL A 1 462 ? 6.685 -7.625 14.888 1.00 50.66 462 VAL A O 1
ATOM 3698 N N . ILE A 1 463 ? 8.036 -5.853 14.642 1.00 52.88 463 ILE A N 1
ATOM 3699 C CA . ILE A 1 463 ? 7.677 -5.494 13.259 1.00 52.88 463 ILE A CA 1
ATOM 3700 C C . ILE A 1 463 ? 8.053 -6.601 12.253 1.00 52.88 463 ILE A C 1
ATOM 3702 O O . ILE A 1 463 ? 7.216 -7.028 11.455 1.00 52.88 463 ILE A O 1
ATOM 3706 N N . ASP A 1 464 ? 9.258 -7.167 12.367 1.00 53.97 464 ASP A N 1
ATOM 3707 C CA . ASP A 1 464 ? 9.751 -8.254 11.496 1.00 53.97 464 ASP A CA 1
ATOM 3708 C C . ASP A 1 464 ? 9.017 -9.590 11.700 1.00 53.97 464 ASP A C 1
ATOM 3710 O O . ASP A 1 464 ? 9.099 -10.512 10.884 1.00 53.97 464 ASP A O 1
ATOM 3714 N N . ARG A 1 465 ? 8.293 -9.701 12.816 1.00 54.22 465 ARG A N 1
ATOM 3715 C CA . ARG A 1 465 ? 7.535 -10.880 13.234 1.00 54.22 465 ARG A CA 1
ATOM 3716 C C . ARG A 1 465 ? 6.114 -10.920 12.656 1.00 54.22 465 ARG A C 1
ATOM 3718 O O . ARG A 1 465 ? 5.474 -11.969 12.708 1.00 54.22 465 ARG A O 1
ATOM 3725 N N . VAL A 1 466 ? 5.603 -9.791 12.166 1.00 52.34 466 VAL A N 1
ATOM 3726 C CA . VAL A 1 466 ? 4.205 -9.614 11.724 1.00 52.34 466 VAL A CA 1
ATOM 3727 C C .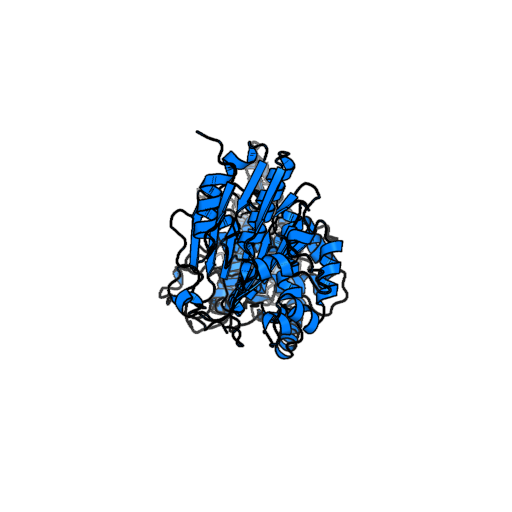 VAL A 1 466 ? 4.113 -9.414 10.201 1.00 52.34 466 VAL A C 1
ATOM 3729 O O . VAL A 1 466 ? 3.051 -9.598 9.609 1.00 52.34 466 VAL A O 1
ATOM 3732 N N . HIS A 1 467 ? 5.231 -9.098 9.545 1.00 62.56 467 HIS A N 1
ATOM 3733 C CA . HIS A 1 467 ? 5.305 -8.839 8.110 1.00 62.56 467 HIS A CA 1
ATOM 3734 C C . HIS A 1 467 ? 5.756 -10.038 7.277 1.00 62.56 467 HIS A C 1
ATOM 3736 O O . HIS A 1 467 ? 6.761 -10.684 7.565 1.00 62.56 467 HIS A O 1
ATOM 3742 N N . GLY A 1 468 ? 5.040 -10.280 6.177 1.00 68.69 468 GLY A N 1
ATOM 3743 C CA . GLY A 1 468 ? 5.514 -11.129 5.089 1.00 68.69 468 GLY A CA 1
ATOM 3744 C C . GLY A 1 468 ? 6.322 -10.304 4.090 1.00 68.69 468 GLY A C 1
ATOM 3745 O O . GLY A 1 468 ? 5.762 -9.451 3.400 1.00 68.69 468 GLY A O 1
ATOM 3746 N N . PHE A 1 469 ? 7.626 -10.558 3.994 1.00 82.81 469 PHE A N 1
ATOM 3747 C CA . PHE A 1 469 ? 8.441 -10.088 2.873 1.00 82.81 469 PHE A CA 1
ATOM 3748 C C . PHE A 1 469 ? 8.198 -11.028 1.700 1.00 82.81 469 PHE A C 1
ATOM 3750 O O . PHE A 1 469 ? 8.726 -12.122 1.680 1.00 82.81 469 PHE A O 1
ATOM 3757 N N . ARG A 1 470 ? 7.376 -10.653 0.734 1.00 88.44 470 ARG A N 1
ATOM 3758 C CA . ARG A 1 470 ? 7.085 -11.487 -0.433 1.00 88.44 470 ARG A CA 1
ATOM 3759 C C . ARG A 1 470 ? 8.264 -11.428 -1.379 1.00 88.44 470 ARG A C 1
ATOM 3761 O O . ARG A 1 470 ? 8.621 -10.329 -1.811 1.00 88.44 470 ARG A O 1
ATOM 3768 N N . SER A 1 471 ? 8.811 -12.587 -1.737 1.00 92.75 471 SER A N 1
ATOM 3769 C CA . SER A 1 471 ? 9.865 -12.636 -2.746 1.00 92.75 471 SER A CA 1
ATOM 3770 C C . SER A 1 471 ? 9.475 -11.851 -4.009 1.00 92.75 471 SER A C 1
ATOM 3772 O O . SER A 1 471 ? 8.327 -11.916 -4.467 1.00 92.75 471 SER A O 1
ATOM 3774 N N . LEU A 1 472 ? 10.423 -11.089 -4.543 1.00 95.19 472 LEU A N 1
ATOM 3775 C CA . LEU A 1 472 ? 10.427 -10.549 -5.901 1.00 95.19 472 LEU A CA 1
ATOM 3776 C C . LEU A 1 472 ? 11.730 -10.947 -6.598 1.00 95.19 472 LEU A C 1
ATOM 3778 O O . LEU A 1 472 ? 12.712 -11.273 -5.931 1.00 95.19 472 LEU A O 1
ATOM 3782 N N . ILE A 1 473 ? 11.757 -10.892 -7.927 1.00 94.56 473 ILE A N 1
ATOM 3783 C CA . ILE A 1 473 ? 12.978 -11.194 -8.682 1.00 94.56 473 ILE A CA 1
ATOM 3784 C C . ILE A 1 473 ? 13.680 -9.887 -9.038 1.00 94.56 473 ILE A C 1
ATOM 3786 O O . ILE A 1 473 ? 13.086 -8.987 -9.638 1.00 94.56 473 ILE A O 1
ATOM 3790 N N . LEU A 1 474 ? 14.955 -9.803 -8.675 1.00 94.81 474 LEU A N 1
ATOM 3791 C CA . LEU A 1 474 ? 15.860 -8.733 -9.071 1.00 94.81 474 LEU A CA 1
ATOM 3792 C C . LEU A 1 474 ? 16.684 -9.209 -10.268 1.00 94.81 474 LEU A C 1
ATOM 3794 O O . LEU A 1 474 ? 17.337 -10.251 -10.196 1.00 94.81 474 LEU A O 1
ATOM 3798 N N . VAL A 1 475 ? 16.664 -8.438 -11.352 1.00 91.50 475 VAL A N 1
ATOM 3799 C CA . VAL A 1 475 ? 17.408 -8.705 -12.587 1.00 91.50 475 VAL A CA 1
ATOM 3800 C C . VAL A 1 475 ? 18.480 -7.636 -12.744 1.00 91.50 475 VAL A C 1
ATOM 3802 O O . VAL A 1 475 ? 18.171 -6.440 -12.844 1.00 91.50 475 VAL A O 1
ATOM 3805 N N . SER A 1 476 ? 19.743 -8.062 -12.743 1.00 89.69 476 SER A N 1
ATOM 3806 C CA . SER A 1 476 ? 20.859 -7.147 -12.955 1.00 89.69 476 SER A CA 1
ATOM 3807 C C . SER A 1 476 ? 20.976 -6.715 -14.424 1.00 89.69 476 SER A C 1
ATOM 3809 O O . SER A 1 476 ? 20.297 -7.234 -15.313 1.00 89.69 476 SER A O 1
ATOM 3811 N N . GLU A 1 477 ? 21.818 -5.716 -14.686 1.00 79.62 477 GLU A N 1
ATOM 3812 C CA . GLU A 1 477 ? 22.250 -5.363 -16.044 1.00 79.62 477 GLU A CA 1
ATOM 3813 C C . GLU A 1 477 ? 22.915 -6.538 -16.790 1.00 79.62 477 GLU A C 1
ATOM 3815 O O . GLU A 1 477 ? 22.809 -6.626 -18.014 1.00 79.62 477 GLU A O 1
ATOM 3820 N N . ASP A 1 478 ? 23.558 -7.461 -16.067 1.00 79.06 478 ASP A N 1
ATOM 3821 C CA . ASP A 1 478 ? 23.926 -8.778 -16.585 1.00 79.06 478 ASP A CA 1
ATOM 3822 C C . ASP A 1 478 ? 22.709 -9.703 -16.486 1.00 79.06 478 ASP A C 1
ATOM 3824 O O . ASP A 1 478 ? 22.316 -10.132 -15.401 1.00 79.06 478 ASP A O 1
ATOM 3828 N N . ILE A 1 479 ? 22.129 -10.033 -17.641 1.00 67.44 479 ILE A N 1
ATOM 3829 C CA . ILE A 1 479 ? 20.919 -10.858 -17.767 1.00 67.44 479 ILE A CA 1
ATOM 3830 C C . ILE A 1 479 ? 21.030 -12.224 -17.074 1.00 67.44 479 ILE A C 1
ATOM 3832 O O . ILE A 1 479 ? 20.019 -12.805 -16.671 1.00 67.44 479 ILE A O 1
ATOM 3836 N N . ASN A 1 480 ? 22.255 -12.727 -16.898 1.00 77.50 480 ASN A N 1
ATOM 3837 C CA . ASN A 1 480 ? 22.509 -14.004 -16.239 1.00 77.50 480 ASN A CA 1
ATOM 3838 C C . ASN A 1 480 ? 22.471 -13.897 -14.709 1.00 77.50 480 ASN A C 1
ATOM 3840 O O . ASN A 1 480 ? 22.362 -14.918 -14.025 1.00 77.50 480 ASN A O 1
ATOM 3844 N N . LYS A 1 481 ? 22.556 -12.681 -14.156 1.00 84.94 481 LYS A N 1
ATOM 3845 C CA . LYS A 1 481 ? 22.513 -12.427 -12.717 1.00 84.94 481 LYS A CA 1
ATOM 3846 C C . LYS A 1 481 ? 21.091 -12.050 -12.303 1.00 84.94 481 LYS A C 1
ATOM 3848 O O . LYS A 1 481 ? 20.659 -10.903 -12.405 1.00 84.94 481 LYS A O 1
ATOM 3853 N N . GLN A 1 482 ? 20.376 -13.045 -11.791 1.00 89.31 482 GLN A N 1
ATOM 3854 C CA . GLN A 1 482 ? 19.020 -12.912 -11.262 1.00 89.31 482 GLN A CA 1
ATOM 3855 C C . GLN A 1 482 ? 18.988 -13.456 -9.835 1.00 89.31 482 GLN A C 1
ATOM 3857 O O . GLN A 1 482 ? 19.592 -14.497 -9.568 1.00 89.31 482 GLN A O 1
ATOM 3862 N N . ILE A 1 483 ? 18.297 -12.772 -8.922 1.00 92.75 483 ILE A N 1
ATOM 3863 C CA . ILE A 1 483 ? 18.141 -13.230 -7.534 1.00 92.75 483 ILE A CA 1
ATOM 3864 C C . ILE A 1 483 ? 16.704 -13.067 -7.042 1.00 92.75 483 ILE A C 1
ATOM 3866 O O . ILE A 1 483 ? 15.996 -12.151 -7.455 1.00 92.75 483 ILE A O 1
ATOM 3870 N N . GLU A 1 484 ? 16.299 -13.933 -6.119 1.00 94.25 484 GLU A N 1
ATOM 3871 C CA . GLU A 1 484 ? 15.064 -13.799 -5.346 1.00 94.25 484 GLU A CA 1
ATOM 3872 C C . GLU A 1 484 ? 15.351 -12.963 -4.089 1.00 94.25 484 GLU A C 1
ATOM 3874 O O . GLU A 1 484 ? 16.206 -13.322 -3.276 1.00 94.25 484 GLU A O 1
ATOM 3879 N N . PHE A 1 485 ? 14.663 -11.833 -3.929 1.00 93.81 485 PHE A N 1
ATOM 3880 C CA . PHE A 1 485 ? 14.732 -11.002 -2.727 1.00 93.81 485 PHE A CA 1
ATOM 3881 C C . PHE A 1 485 ? 13.412 -11.090 -1.965 1.00 93.81 485 PHE A C 1
ATOM 3883 O O . PHE A 1 485 ? 12.390 -10.596 -2.440 1.00 93.81 485 PHE A O 1
ATOM 3890 N N . GLY A 1 486 ? 13.445 -11.682 -0.771 1.00 90.88 486 GLY A N 1
ATO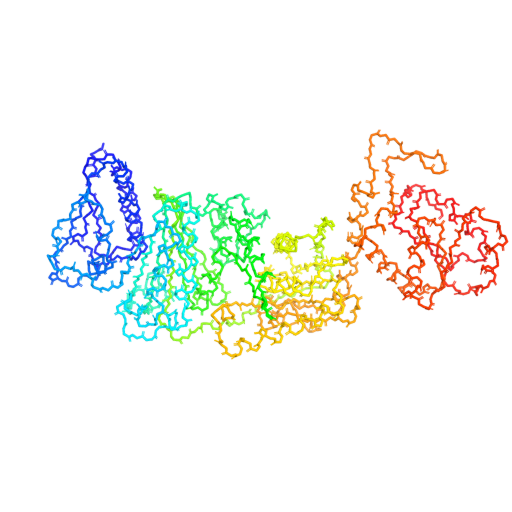M 3891 C CA . GLY A 1 486 ? 12.287 -11.865 0.102 1.00 90.88 486 GLY A CA 1
ATOM 3892 C C . GLY A 1 486 ? 12.048 -13.330 0.476 1.00 90.88 486 GLY A C 1
ATOM 3893 O O . GLY A 1 486 ? 12.822 -14.223 0.142 1.00 90.88 486 GLY A O 1
ATOM 3894 N N . ASP A 1 487 ? 10.975 -13.563 1.220 1.00 87.44 487 ASP A N 1
ATOM 3895 C CA . ASP A 1 487 ? 10.542 -14.870 1.702 1.00 87.44 487 ASP A CA 1
ATOM 3896 C C . ASP A 1 487 ? 9.896 -15.649 0.553 1.00 87.44 487 ASP A C 1
ATOM 3898 O O . ASP A 1 487 ? 8.854 -15.257 0.010 1.00 87.44 487 ASP A O 1
ATOM 3902 N N . THR A 1 488 ? 10.550 -16.735 0.156 1.00 86.56 488 THR A N 1
ATOM 3903 C CA . THR A 1 488 ? 10.116 -17.612 -0.934 1.00 86.56 488 THR A CA 1
ATOM 3904 C C . THR A 1 488 ? 9.047 -18.605 -0.491 1.00 86.56 488 THR A C 1
ATOM 3906 O O . THR A 1 488 ? 8.423 -19.228 -1.343 1.00 86.56 488 THR A O 1
ATOM 3909 N N . GLU A 1 489 ? 8.788 -18.724 0.815 1.00 82.06 489 GLU A N 1
ATOM 3910 C CA . GLU A 1 489 ? 7.724 -19.570 1.365 1.00 82.06 489 GLU A CA 1
ATOM 3911 C C . GLU A 1 489 ? 6.390 -18.822 1.496 1.00 82.06 489 GLU A C 1
ATOM 3913 O O . GLU A 1 489 ? 5.378 -19.399 1.891 1.00 82.06 489 GLU A O 1
ATOM 3918 N N . HIS A 1 490 ? 6.352 -17.522 1.195 1.00 78.38 490 HIS A N 1
ATOM 3919 C CA . HIS A 1 490 ? 5.120 -16.746 1.272 1.00 78.38 490 HIS A CA 1
ATOM 3920 C C . HIS A 1 490 ? 4.184 -17.082 0.096 1.00 78.38 490 HIS A C 1
ATOM 3922 O O . HIS A 1 490 ? 4.618 -17.087 -1.044 1.00 78.38 490 HIS A O 1
ATOM 3928 N N . VAL A 1 491 ? 2.873 -17.247 0.324 1.00 72.94 491 VAL A N 1
ATOM 3929 C CA . VAL A 1 491 ? 1.884 -17.598 -0.733 1.00 72.94 491 VAL A CA 1
ATOM 3930 C C . VAL A 1 491 ? 1.892 -16.656 -1.949 1.00 72.94 491 VAL A C 1
ATOM 3932 O O . VAL A 1 491 ? 1.669 -17.060 -3.079 1.00 72.94 491 VAL A O 1
ATOM 3935 N N . GLU A 1 492 ? 2.149 -15.373 -1.717 1.00 78.62 492 GLU A N 1
ATOM 3936 C CA . GLU A 1 492 ? 2.292 -14.343 -2.758 1.00 78.62 492 GLU A CA 1
ATOM 3937 C C . GLU A 1 492 ? 3.759 -14.124 -3.199 1.00 78.62 492 GLU A C 1
ATOM 3939 O O . GLU A 1 492 ? 4.101 -13.061 -3.704 1.00 78.62 492 GLU A O 1
ATOM 3944 N N . ALA A 1 493 ? 4.674 -15.061 -2.958 1.00 87.25 493 ALA A N 1
ATOM 3945 C CA . ALA A 1 493 ? 6.062 -14.937 -3.397 1.00 87.25 493 ALA A CA 1
ATOM 3946 C C . ALA A 1 493 ? 6.164 -15.046 -4.925 1.00 87.25 493 ALA A C 1
ATOM 3948 O O . ALA A 1 493 ? 5.557 -15.927 -5.534 1.00 87.25 493 ALA A O 1
ATOM 3949 N N . THR A 1 494 ? 6.962 -14.173 -5.543 1.00 91.75 494 THR A N 1
ATOM 3950 C CA . THR A 1 494 ? 7.435 -14.354 -6.923 1.00 91.75 494 THR A CA 1
ATOM 3951 C C . THR A 1 494 ? 8.721 -15.169 -6.894 1.00 91.75 494 THR A C 1
ATOM 3953 O O . THR A 1 494 ? 9.650 -14.812 -6.164 1.00 91.75 494 THR A O 1
ATOM 3956 N N . ARG A 1 495 ? 8.765 -16.265 -7.655 1.00 90.81 495 ARG A N 1
ATOM 3957 C CA . ARG A 1 495 ? 9.864 -17.239 -7.606 1.00 90.81 495 ARG A CA 1
ATOM 3958 C C . ARG A 1 495 ? 10.405 -17.573 -8.985 1.00 90.81 495 ARG A C 1
ATOM 3960 O O . ARG A 1 495 ? 9.646 -17.603 -9.948 1.00 90.81 495 ARG A O 1
ATOM 3967 N N . LEU A 1 496 ? 11.695 -17.874 -9.051 1.00 88.75 496 LEU A N 1
ATOM 3968 C CA . LEU A 1 496 ? 12.350 -18.493 -10.194 1.00 88.75 496 LEU A CA 1
ATOM 3969 C C . LEU A 1 496 ? 12.212 -20.012 -10.077 1.00 88.75 496 LEU A C 1
ATOM 3971 O O . LEU A 1 496 ? 12.854 -20.642 -9.239 1.00 88.75 496 LEU A O 1
ATOM 3975 N N . SER A 1 497 ? 11.369 -20.608 -10.915 1.00 86.38 497 SER A N 1
ATOM 3976 C CA . SER A 1 497 ? 11.165 -22.057 -10.943 1.00 86.38 497 SER A CA 1
ATOM 3977 C C . SER A 1 497 ? 10.829 -22.525 -12.352 1.00 86.38 497 SER A C 1
ATOM 3979 O O . SER A 1 497 ? 10.001 -21.918 -13.028 1.00 86.38 497 SER A O 1
ATOM 3981 N N . GLU A 1 498 ? 11.452 -23.624 -12.776 1.00 79.56 498 GLU A N 1
ATOM 3982 C CA . GLU A 1 498 ? 11.093 -24.325 -14.018 1.00 79.56 498 GLU A CA 1
ATOM 3983 C C . GLU A 1 498 ? 9.831 -25.188 -13.836 1.00 79.56 498 GLU A C 1
ATOM 3985 O O . GLU A 1 498 ? 9.129 -25.489 -14.798 1.00 79.56 498 GLU A O 1
ATOM 3990 N N . GLU A 1 499 ? 9.497 -25.543 -12.591 1.00 77.00 499 GLU A N 1
ATOM 3991 C CA . GLU A 1 499 ? 8.275 -26.269 -12.248 1.00 77.00 499 GLU A CA 1
ATOM 3992 C C . GLU A 1 499 ? 7.199 -25.307 -11.736 1.00 77.00 499 GLU A C 1
ATOM 3994 O O . GLU A 1 499 ? 7.441 -24.485 -10.843 1.00 77.00 499 GLU A O 1
ATOM 3999 N N . ASN A 1 500 ? 5.982 -25.429 -12.271 1.00 67.94 500 ASN A N 1
ATOM 4000 C CA . ASN A 1 500 ? 4.835 -24.701 -11.745 1.00 67.94 500 ASN A CA 1
ATOM 4001 C C . ASN A 1 500 ? 4.287 -25.431 -10.511 1.00 67.94 500 ASN A C 1
ATOM 4003 O O . ASN A 1 500 ? 3.537 -26.399 -10.626 1.00 67.94 500 ASN A O 1
ATOM 4007 N N . ASP A 1 501 ? 4.659 -24.959 -9.322 1.00 68.00 501 ASP A N 1
ATOM 4008 C CA . ASP A 1 501 ? 4.199 -25.546 -8.062 1.00 68.00 501 ASP A CA 1
ATOM 4009 C C . ASP A 1 501 ? 2.754 -25.164 -7.685 1.00 68.00 501 ASP A C 1
ATOM 4011 O O . ASP A 1 501 ? 2.239 -25.662 -6.681 1.00 68.00 501 ASP A O 1
ATOM 4015 N N . ASN A 1 502 ? 2.092 -24.303 -8.478 1.00 66.94 502 ASN A N 1
ATOM 4016 C CA . ASN A 1 502 ? 0.746 -23.750 -8.251 1.00 66.94 502 ASN A CA 1
ATOM 4017 C C . ASN A 1 502 ? 0.546 -23.076 -6.877 1.00 66.94 502 ASN A C 1
ATOM 4019 O O . ASN A 1 502 ? -0.576 -22.723 -6.505 1.00 66.94 502 ASN A O 1
ATOM 4023 N N . ARG A 1 503 ? 1.616 -22.914 -6.094 1.00 66.56 503 ARG A N 1
ATOM 4024 C CA . ARG A 1 503 ? 1.597 -22.321 -4.753 1.00 66.56 503 ARG A CA 1
ATOM 4025 C C . ARG A 1 503 ? 2.090 -20.887 -4.781 1.00 66.56 503 ARG A C 1
ATOM 4027 O O . ARG A 1 503 ? 1.643 -20.101 -3.953 1.00 66.56 503 ARG A O 1
ATOM 4034 N N . HIS A 1 504 ? 2.979 -20.572 -5.718 1.00 79.06 504 HIS A N 1
ATOM 4035 C CA . HIS A 1 504 ? 3.644 -19.282 -5.829 1.00 79.06 504 HIS A CA 1
ATOM 4036 C C . HIS A 1 504 ? 3.443 -18.660 -7.212 1.00 79.06 504 HIS A C 1
ATOM 4038 O O . HIS A 1 504 ? 3.016 -19.307 -8.171 1.00 79.06 504 HIS A O 1
ATOM 4044 N N . LEU A 1 505 ? 3.807 -17.385 -7.326 1.00 82.38 505 LEU A N 1
ATOM 4045 C CA . LEU A 1 505 ? 3.848 -16.653 -8.588 1.00 82.38 505 LEU A CA 1
ATOM 4046 C C . LEU A 1 505 ? 5.154 -17.001 -9.319 1.00 82.38 505 LEU A C 1
ATOM 4048 O O . LEU A 1 505 ? 6.091 -16.205 -9.384 1.00 82.38 505 LEU A O 1
ATOM 4052 N N . SER A 1 506 ? 5.233 -18.240 -9.800 1.00 84.25 506 SER A N 1
ATOM 4053 C CA . SER A 1 506 ? 6.437 -18.806 -10.409 1.00 84.25 506 SER A CA 1
ATOM 4054 C C . SER A 1 506 ? 6.670 -18.276 -11.825 1.00 84.25 506 SER A C 1
ATOM 4056 O O . SER A 1 506 ? 5.741 -18.177 -12.641 1.00 84.25 506 SER A O 1
ATOM 4058 N N . LEU A 1 507 ? 7.933 -17.949 -12.096 1.00 86.00 507 LEU A N 1
ATOM 4059 C CA . LEU A 1 507 ? 8.465 -17.501 -13.373 1.00 86.00 507 LEU A CA 1
ATOM 4060 C C . LEU A 1 507 ? 9.659 -18.376 -13.777 1.00 86.00 507 LEU A C 1
ATOM 4062 O O . LEU A 1 507 ? 10.565 -18.608 -12.979 1.00 86.00 507 LEU A O 1
ATOM 4066 N N . THR A 1 508 ? 9.685 -18.835 -15.025 1.00 86.56 508 THR A N 1
ATOM 4067 C CA . THR A 1 508 ? 10.865 -19.495 -15.602 1.00 86.56 508 THR A CA 1
ATOM 4068 C C . THR A 1 508 ? 11.899 -18.451 -16.017 1.00 86.56 508 THR A C 1
ATOM 4070 O O . THR A 1 508 ? 11.569 -17.277 -16.230 1.00 86.56 508 THR A O 1
ATOM 4073 N N . ARG A 1 509 ? 13.155 -18.864 -16.220 1.00 85.69 509 ARG A N 1
ATOM 4074 C CA . ARG A 1 509 ? 14.188 -17.943 -16.736 1.00 85.69 509 ARG A CA 1
ATOM 4075 C C . ARG A 1 509 ? 13.795 -17.335 -18.079 1.00 85.69 509 ARG A C 1
ATOM 4077 O O . ARG A 1 509 ? 13.939 -16.132 -18.276 1.00 85.69 509 ARG A O 1
ATOM 4084 N N . SER A 1 510 ? 13.202 -18.144 -18.958 1.00 83.25 510 SER A N 1
ATOM 4085 C CA . SER A 1 510 ? 12.710 -17.677 -20.258 1.00 83.25 510 SER A CA 1
ATOM 4086 C C . SER A 1 510 ? 11.630 -16.591 -20.131 1.00 83.25 510 SER A C 1
ATOM 4088 O O . SER A 1 510 ? 11.617 -15.647 -20.921 1.00 83.25 510 SER A O 1
ATOM 4090 N N . GLN A 1 511 ? 10.764 -16.666 -19.110 1.00 83.44 511 GLN A N 1
ATOM 4091 C CA . GLN A 1 511 ? 9.747 -15.641 -18.842 1.00 83.44 511 GLN A CA 1
ATOM 4092 C C . GLN A 1 511 ? 10.363 -14.340 -18.349 1.00 83.44 511 GLN A C 1
ATOM 4094 O O . GLN A 1 511 ? 9.906 -13.268 -18.746 1.00 83.44 511 GLN A O 1
ATOM 4099 N N . VAL A 1 512 ? 11.392 -14.416 -17.505 1.00 86.50 512 VAL A N 1
ATOM 4100 C CA . VAL A 1 512 ? 12.109 -13.229 -17.027 1.00 86.50 512 VAL A CA 1
ATOM 4101 C C . VAL A 1 512 ? 12.838 -12.547 -18.181 1.00 86.50 512 VAL A C 1
ATOM 4103 O O . VAL A 1 512 ? 12.676 -11.342 -18.365 1.00 86.50 512 VAL A O 1
ATOM 4106 N N . GLU A 1 513 ? 13.546 -13.309 -19.019 1.00 84.38 513 GLU A N 1
ATOM 4107 C CA . GLU A 1 513 ? 14.198 -12.777 -20.219 1.00 84.38 513 GLU A CA 1
ATOM 4108 C C . GLU A 1 513 ? 13.194 -12.131 -21.177 1.00 84.38 513 GLU A C 1
ATOM 4110 O O . GLU A 1 513 ? 13.418 -11.024 -21.660 1.00 84.38 513 GLU A O 1
ATOM 4115 N N . LEU A 1 514 ? 12.074 -12.801 -21.461 1.00 83.19 514 LEU A N 1
ATOM 4116 C CA . LEU A 1 514 ? 11.040 -12.264 -22.342 1.00 83.19 514 LEU A CA 1
ATOM 4117 C C . LEU A 1 514 ? 10.433 -10.978 -21.767 1.00 83.19 514 LEU A C 1
ATOM 4119 O O . LEU A 1 514 ? 10.287 -9.993 -22.490 1.00 83.19 514 LEU A O 1
ATOM 4123 N N . SER A 1 515 ? 10.148 -10.966 -20.462 1.00 83.31 515 SER A N 1
ATOM 4124 C CA . SER A 1 515 ? 9.629 -9.788 -19.761 1.00 83.31 515 SER A CA 1
ATOM 4125 C C . SER A 1 515 ? 10.614 -8.625 -19.820 1.00 83.31 515 SER A C 1
ATOM 4127 O O . SER A 1 515 ? 10.196 -7.499 -20.057 1.00 83.31 515 SER A O 1
ATOM 4129 N N . GLN A 1 516 ? 11.916 -8.886 -19.692 1.00 82.62 516 GLN A N 1
ATOM 4130 C CA . GLN A 1 516 ? 12.950 -7.862 -19.825 1.00 82.62 516 GLN A CA 1
ATOM 4131 C C . GLN A 1 516 ? 13.017 -7.286 -21.241 1.00 82.62 516 GLN A C 1
ATOM 4133 O O . GLN A 1 516 ? 13.139 -6.073 -21.408 1.00 82.62 516 GLN A O 1
ATOM 4138 N N . LYS A 1 517 ? 12.893 -8.131 -22.273 1.00 83.62 517 LYS A N 1
ATOM 4139 C CA . LYS A 1 517 ? 12.869 -7.670 -23.670 1.00 83.62 517 LYS A CA 1
ATOM 4140 C C . LYS A 1 517 ? 11.687 -6.736 -23.919 1.00 83.62 517 LYS A C 1
ATOM 4142 O O . LYS A 1 517 ? 11.882 -5.661 -24.482 1.00 83.62 517 LYS A O 1
ATOM 4147 N N . TYR A 1 518 ? 10.490 -7.127 -23.479 1.00 83.81 518 TYR A N 1
ATOM 4148 C CA . TYR A 1 518 ? 9.305 -6.275 -23.585 1.00 83.81 518 TYR A CA 1
ATOM 4149 C C . TYR A 1 518 ? 9.464 -4.981 -22.793 1.00 83.81 518 TYR A C 1
ATOM 4151 O O . TYR A 1 518 ? 9.164 -3.917 -23.329 1.00 83.81 518 TYR A O 1
ATOM 4159 N N . ALA A 1 519 ? 10.019 -5.066 -21.584 1.00 80.38 519 ALA A N 1
ATOM 4160 C CA . ALA A 1 519 ? 10.246 -3.916 -20.727 1.00 80.38 519 ALA A CA 1
ATOM 4161 C C . ALA A 1 519 ? 11.144 -2.863 -21.379 1.00 80.38 519 ALA A C 1
ATOM 4163 O O . ALA A 1 519 ? 10.821 -1.676 -21.404 1.00 80.38 519 ALA A O 1
ATOM 4164 N N . ILE A 1 520 ? 12.248 -3.300 -21.986 1.00 83.50 520 ILE A N 1
ATOM 4165 C CA . ILE A 1 520 ? 13.161 -2.413 -22.711 1.00 83.50 520 ILE A CA 1
ATOM 4166 C C . ILE A 1 520 ? 12.458 -1.759 -23.909 1.00 83.50 520 ILE A C 1
ATOM 4168 O O . ILE A 1 520 ? 12.585 -0.551 -24.100 1.00 83.50 520 ILE A O 1
ATOM 4172 N N . ILE A 1 521 ? 11.709 -2.533 -24.702 1.00 85.19 521 ILE A N 1
ATOM 4173 C CA . ILE A 1 521 ? 11.035 -2.040 -25.916 1.00 85.19 521 ILE A CA 1
ATOM 4174 C C . ILE A 1 521 ? 9.944 -1.027 -25.569 1.00 85.19 521 ILE A C 1
ATOM 4176 O O . ILE A 1 521 ? 9.954 0.090 -26.084 1.00 85.19 521 ILE A O 1
ATOM 4180 N N . ASN A 1 522 ? 9.024 -1.395 -24.679 1.00 83.00 522 ASN A N 1
ATOM 4181 C CA . ASN A 1 522 ? 7.954 -0.508 -24.230 1.00 83.00 522 ASN A CA 1
ATOM 4182 C C . ASN A 1 522 ? 8.535 0.740 -23.577 1.00 83.00 522 ASN A C 1
ATOM 4184 O O . ASN A 1 522 ? 8.048 1.848 -23.802 1.00 83.00 522 ASN A O 1
ATOM 4188 N N . GLY A 1 523 ? 9.603 0.560 -22.801 1.00 81.06 523 GLY A N 1
ATOM 4189 C CA . GLY A 1 523 ? 10.239 1.658 -22.120 1.00 81.06 523 GLY A CA 1
ATOM 4190 C C . GLY A 1 523 ? 10.875 2.677 -23.062 1.00 81.06 523 GLY A C 1
ATOM 4191 O O . GLY A 1 523 ? 10.689 3.885 -22.907 1.00 81.06 523 GLY A O 1
ATOM 4192 N N . LEU A 1 524 ? 11.560 2.194 -24.099 1.00 87.19 524 LEU A N 1
ATOM 4193 C CA . LEU A 1 524 ? 12.050 3.043 -25.181 1.00 87.19 524 LEU A CA 1
ATOM 4194 C C . LEU A 1 524 ? 10.916 3.709 -25.947 1.00 87.19 524 LEU A C 1
ATOM 4196 O O . LEU A 1 524 ? 11.004 4.904 -26.207 1.00 87.19 524 LEU A O 1
ATOM 4200 N N . SER A 1 525 ? 9.850 2.973 -26.262 1.00 87.69 525 SER A N 1
ATOM 4201 C CA . SER A 1 525 ? 8.684 3.526 -26.954 1.00 87.69 525 SER A CA 1
ATOM 4202 C C . SER A 1 525 ? 8.092 4.710 -26.188 1.00 87.69 525 SER A C 1
ATOM 4204 O O . SER A 1 525 ? 7.838 5.752 -26.783 1.00 87.69 525 SER A O 1
ATOM 4206 N N . GLN A 1 526 ? 7.928 4.589 -24.867 1.00 85.88 526 GLN A N 1
ATOM 4207 C CA . GLN A 1 526 ? 7.417 5.673 -24.021 1.00 85.88 526 GLN A CA 1
ATOM 4208 C C . GLN A 1 526 ? 8.355 6.886 -23.989 1.00 85.88 526 GLN A C 1
ATOM 4210 O O . GLN A 1 526 ? 7.892 8.024 -24.049 1.00 85.88 526 GLN A O 1
ATOM 4215 N N . LEU A 1 527 ? 9.672 6.669 -23.907 1.00 86.81 527 LEU A N 1
ATOM 4216 C CA . LEU A 1 527 ? 10.643 7.767 -23.927 1.00 86.81 527 LEU A CA 1
ATOM 4217 C C . LEU A 1 527 ? 10.710 8.453 -25.296 1.00 86.81 527 LEU A C 1
ATOM 4219 O O . LEU A 1 527 ? 10.809 9.675 -25.352 1.00 86.81 527 LEU A O 1
ATOM 4223 N N . ILE A 1 528 ? 10.619 7.697 -26.391 1.00 91.31 528 ILE A N 1
ATOM 4224 C CA . ILE A 1 528 ? 10.572 8.242 -27.754 1.00 91.31 528 ILE A CA 1
ATOM 4225 C C . ILE A 1 528 ? 9.310 9.085 -27.956 1.00 91.31 528 ILE A C 1
ATOM 4227 O O . ILE A 1 528 ? 9.396 10.146 -28.562 1.00 91.31 528 ILE A O 1
ATOM 4231 N N . GLN A 1 529 ? 8.170 8.651 -27.413 1.00 90.19 529 GLN A N 1
ATOM 4232 C CA . GLN A 1 529 ? 6.887 9.361 -27.499 1.00 90.19 529 GLN A CA 1
ATOM 4233 C C . GLN A 1 529 ? 6.759 10.551 -26.537 1.00 90.19 529 GLN A C 1
ATOM 4235 O O . GLN A 1 529 ? 5.743 11.243 -26.532 1.00 90.19 529 GLN A O 1
ATOM 4240 N N . SER A 1 530 ? 7.760 10.789 -25.690 1.00 88.06 530 SER A N 1
ATOM 4241 C CA . SER A 1 530 ? 7.728 11.909 -24.755 1.00 88.06 530 SER A CA 1
ATOM 4242 C C . SER A 1 530 ? 7.887 13.252 -25.471 1.00 88.06 530 SER A C 1
ATOM 4244 O O . SER A 1 530 ? 8.575 13.349 -26.488 1.00 88.06 530 SER A O 1
ATOM 4246 N N . GLU A 1 531 ? 7.319 14.314 -24.893 1.00 86.69 531 GLU A N 1
ATOM 4247 C CA . GLU A 1 531 ? 7.330 15.676 -25.459 1.00 86.69 531 GLU A CA 1
ATOM 4248 C C . GLU A 1 531 ? 8.741 16.262 -25.662 1.00 86.69 531 GLU A C 1
ATOM 4250 O O . GLU A 1 531 ? 8.911 17.272 -26.344 1.00 86.69 531 GLU A O 1
ATOM 4255 N N . CYS A 1 532 ? 9.776 15.653 -25.070 1.00 86.12 532 CYS A N 1
ATOM 4256 C CA . CYS A 1 532 ? 11.163 16.076 -25.250 1.00 86.12 532 CYS A CA 1
ATOM 4257 C C . CYS A 1 532 ? 11.885 15.370 -26.408 1.00 86.12 532 CYS A C 1
ATOM 4259 O O . CYS A 1 532 ? 12.983 15.797 -26.767 1.00 86.12 532 CYS A O 1
ATOM 4261 N N . VAL A 1 533 ? 11.300 14.312 -26.979 1.00 90.69 533 VAL A N 1
ATOM 4262 C CA . VAL A 1 533 ? 11.864 13.545 -28.102 1.00 90.69 533 VAL A CA 1
ATOM 4263 C C . VAL A 1 533 ? 10.959 13.627 -29.327 1.00 90.69 533 VAL A C 1
ATOM 4265 O O . VAL A 1 533 ? 11.466 13.850 -30.426 1.00 90.69 533 VAL A O 1
ATOM 4268 N N . GLN A 1 534 ? 9.644 13.480 -29.154 1.00 93.12 534 GLN A N 1
ATOM 4269 C CA . GLN A 1 534 ? 8.655 13.599 -30.219 1.00 93.12 534 GLN A CA 1
ATOM 4270 C C . GLN A 1 534 ? 7.978 14.969 -30.168 1.00 93.12 534 GLN A C 1
ATOM 4272 O O . GLN A 1 534 ? 7.315 15.329 -29.197 1.00 93.12 534 GLN A O 1
ATOM 4277 N N . TYR A 1 535 ? 8.095 15.707 -31.266 1.00 91.62 535 TYR A N 1
ATOM 4278 C CA . TYR A 1 535 ? 7.438 16.987 -31.472 1.00 91.62 535 TYR A CA 1
ATOM 4279 C C . TYR A 1 535 ? 6.275 16.812 -32.443 1.00 91.62 535 TYR A C 1
ATOM 4281 O O . TYR A 1 535 ? 6.461 16.419 -33.597 1.00 91.62 535 TYR A O 1
ATOM 4289 N N . THR A 1 536 ? 5.072 17.131 -31.979 1.00 88.75 536 THR A N 1
ATOM 4290 C CA . THR A 1 536 ? 3.842 17.164 -32.779 1.00 88.75 536 THR A CA 1
ATOM 4291 C C . THR A 1 536 ? 3.221 18.550 -32.685 1.00 88.75 536 THR A C 1
ATOM 4293 O O . THR A 1 536 ? 3.139 19.102 -31.589 1.00 88.75 536 THR A O 1
ATOM 4296 N N . GLY A 1 537 ? 2.759 19.116 -33.800 1.00 78.38 537 GLY A N 1
ATOM 4297 C CA . GLY A 1 537 ? 2.106 20.425 -33.791 1.00 78.38 537 GLY A CA 1
ATOM 4298 C C . GLY A 1 537 ? 1.222 20.680 -35.008 1.00 78.38 537 GLY A C 1
ATOM 4299 O O . GLY A 1 537 ? 1.206 19.899 -35.958 1.00 78.38 537 GLY A O 1
ATOM 4300 N N . ASP A 1 538 ? 0.512 21.810 -34.981 1.00 83.62 538 ASP A N 1
ATOM 4301 C CA . ASP A 1 538 ? -0.346 22.279 -36.085 1.00 83.62 538 ASP A CA 1
ATOM 4302 C C . ASP A 1 538 ? 0.453 22.810 -37.292 1.00 83.62 538 ASP A C 1
ATOM 4304 O O . ASP A 1 538 ? -0.114 23.173 -38.324 1.00 83.62 538 ASP A O 1
ATOM 4308 N N . PHE A 1 539 ? 1.778 22.872 -37.169 1.00 84.62 539 PHE A N 1
ATOM 4309 C CA . PHE A 1 539 ? 2.706 23.326 -38.197 1.00 84.62 539 PHE A CA 1
ATOM 4310 C C . PHE A 1 539 ? 3.569 22.169 -38.707 1.00 84.62 539 PHE A C 1
ATOM 4312 O O . PHE A 1 539 ? 3.790 21.175 -38.019 1.00 84.62 539 PHE A O 1
ATOM 4319 N N . TYR A 1 540 ? 4.070 22.312 -39.932 1.00 85.56 540 TYR A N 1
ATOM 4320 C CA . TYR A 1 540 ? 4.952 21.323 -40.537 1.00 85.56 540 TYR A CA 1
ATOM 4321 C C . TYR A 1 540 ? 6.421 21.614 -40.219 1.00 85.56 540 TYR A C 1
ATOM 4323 O O . TYR A 1 540 ? 6.880 22.753 -40.318 1.00 85.56 540 TYR A O 1
ATOM 4331 N N . PHE A 1 541 ? 7.173 20.564 -39.913 1.00 86.00 541 PHE A N 1
ATOM 4332 C CA . PHE A 1 541 ? 8.624 20.570 -39.787 1.00 86.00 541 PHE A CA 1
ATOM 4333 C C . PHE A 1 541 ? 9.264 20.299 -41.148 1.00 86.00 541 PHE A C 1
ATOM 4335 O O . PHE A 1 541 ? 8.849 19.377 -41.848 1.00 86.00 541 PHE A O 1
ATOM 4342 N N . LEU A 1 542 ? 10.282 21.079 -41.513 1.00 83.88 542 LEU A N 1
ATOM 4343 C CA . LEU A 1 542 ? 11.101 20.844 -42.703 1.00 83.88 542 LEU A CA 1
ATOM 4344 C C . LEU A 1 542 ? 12.238 19.872 -42.356 1.00 83.88 542 LEU A C 1
ATOM 4346 O O . LEU A 1 542 ? 13.038 20.174 -41.473 1.00 83.88 542 LEU A O 1
ATOM 4350 N N . ILE A 1 543 ? 12.329 18.741 -43.059 1.00 80.56 543 ILE A N 1
ATOM 4351 C CA . ILE A 1 543 ? 13.423 17.762 -42.906 1.00 80.56 543 ILE A CA 1
ATOM 4352 C C . ILE A 1 543 ? 14.446 17.876 -44.048 1.00 80.56 543 ILE A C 1
ATOM 4354 O O . ILE A 1 543 ? 14.148 18.453 -45.096 1.00 80.56 543 ILE A O 1
ATOM 4358 N N . GLU A 1 544 ? 15.651 17.320 -43.867 1.00 64.88 544 GLU A N 1
ATOM 4359 C CA . GLU A 1 544 ? 16.836 17.522 -44.734 1.00 64.88 544 GLU A CA 1
ATOM 4360 C C . GLU A 1 544 ? 16.610 17.221 -46.228 1.00 64.88 544 GLU A C 1
ATOM 4362 O O . GLU A 1 544 ? 17.263 17.800 -47.094 1.00 64.88 544 GLU A O 1
ATOM 4367 N N . SER A 1 545 ? 15.604 16.408 -46.561 1.00 65.75 545 SER A N 1
ATOM 4368 C CA . SER A 1 545 ? 15.196 16.119 -47.943 1.00 65.75 545 SER A CA 1
ATOM 4369 C C . SER A 1 545 ? 14.198 17.134 -48.548 1.00 65.75 545 SER A C 1
ATOM 4371 O O . SER A 1 545 ? 13.612 16.863 -49.592 1.00 65.75 545 SER A O 1
ATOM 4373 N N . LYS A 1 546 ? 13.995 18.303 -47.920 1.00 69.94 546 LYS A N 1
ATOM 4374 C CA . LYS A 1 546 ? 12.999 19.335 -48.294 1.00 69.94 546 LYS A CA 1
ATOM 4375 C C . LYS A 1 546 ? 11.535 18.874 -48.217 1.00 69.94 546 LYS A C 1
ATOM 4377 O O . LYS A 1 546 ? 10.667 19.467 -48.855 1.00 69.94 546 LYS A O 1
ATOM 4382 N N . TYR A 1 547 ? 11.263 17.838 -47.431 1.00 75.25 547 TYR A N 1
ATOM 4383 C CA . TYR A 1 547 ? 9.906 17.377 -47.144 1.00 75.25 547 TYR A CA 1
ATOM 4384 C C . TYR A 1 547 ? 9.373 18.032 -45.874 1.00 75.25 547 TYR A C 1
ATOM 4386 O O . TYR A 1 547 ? 10.136 18.452 -45.003 1.00 75.25 547 TYR A O 1
ATOM 4394 N N . TYR A 1 548 ? 8.050 18.093 -45.784 1.00 82.69 548 TYR A N 1
ATOM 4395 C CA . TYR A 1 548 ? 7.324 18.625 -44.643 1.00 82.69 548 TYR A CA 1
ATOM 4396 C C . TYR A 1 548 ? 6.631 17.483 -43.900 1.00 82.69 548 TYR A C 1
ATOM 4398 O O . TYR A 1 548 ? 5.893 16.716 -44.511 1.00 82.69 548 TYR A O 1
ATOM 4406 N N . THR A 1 549 ? 6.837 17.385 -42.589 1.00 85.62 549 THR A N 1
ATOM 4407 C CA . THR A 1 549 ? 6.185 16.388 -41.722 1.00 85.62 549 THR A CA 1
ATOM 4408 C C . THR A 1 549 ? 5.456 17.067 -40.567 1.00 85.62 549 THR A C 1
ATOM 4410 O O . THR A 1 549 ? 5.867 18.130 -40.116 1.00 85.62 549 THR A O 1
ATOM 4413 N N . LYS A 1 550 ? 4.370 16.467 -40.071 1.00 87.88 550 LYS A N 1
ATOM 4414 C CA . LYS A 1 550 ? 3.667 16.937 -38.859 1.00 87.88 550 LYS A CA 1
ATOM 4415 C C . LYS A 1 550 ? 4.323 16.461 -37.563 1.00 87.88 550 LYS A C 1
ATOM 4417 O O . LYS A 1 550 ? 4.012 16.967 -36.486 1.00 87.88 550 LYS A O 1
ATOM 4422 N N . THR A 1 551 ? 5.202 15.469 -37.662 1.00 90.31 551 THR A N 1
ATOM 4423 C CA . THR A 1 551 ? 5.863 14.849 -36.517 1.00 90.31 551 THR A CA 1
ATOM 4424 C C . THR A 1 551 ? 7.360 14.822 -36.751 1.00 90.31 551 THR A C 1
ATOM 4426 O O . THR A 1 551 ? 7.826 14.321 -37.773 1.00 90.31 551 THR A O 1
ATOM 4429 N N . PHE A 1 552 ? 8.108 15.353 -35.791 1.00 91.12 552 PHE A N 1
ATOM 4430 C CA . PHE A 1 552 ? 9.563 15.379 -35.810 1.00 91.12 552 PHE A CA 1
ATOM 4431 C C . PHE A 1 552 ? 10.113 14.657 -34.580 1.00 91.12 552 PHE A C 1
ATOM 4433 O O . PHE A 1 552 ? 9.645 14.886 -33.467 1.00 91.12 552 PHE A O 1
ATOM 4440 N N . PHE A 1 553 ? 11.110 13.796 -34.777 1.00 92.06 553 PHE A N 1
ATOM 4441 C CA . PHE A 1 553 ? 11.755 13.045 -33.701 1.00 92.06 553 PHE A CA 1
ATOM 4442 C C . PHE A 1 553 ? 13.195 13.520 -33.524 1.00 92.06 553 PHE A C 1
ATOM 4444 O O . PHE A 1 553 ? 13.984 13.494 -34.465 1.00 92.06 553 PHE A O 1
ATOM 4451 N N . GLN A 1 554 ? 13.560 13.913 -32.306 1.00 92.31 554 GLN A N 1
ATOM 4452 C CA . GLN A 1 554 ? 14.908 14.352 -31.958 1.00 92.31 554 GLN A CA 1
ATOM 4453 C C . GLN A 1 554 ? 15.604 13.312 -31.070 1.00 92.31 554 GLN A C 1
ATOM 4455 O O . GLN A 1 554 ? 15.723 13.477 -29.855 1.00 92.31 554 GLN A O 1
ATOM 4460 N N . ILE A 1 555 ? 16.110 12.235 -31.675 1.00 93.50 555 ILE A N 1
ATOM 4461 C CA . ILE A 1 555 ? 16.730 11.106 -30.951 1.00 93.50 555 ILE A CA 1
ATOM 4462 C C . ILE A 1 555 ? 17.941 11.527 -30.102 1.00 93.50 555 ILE A C 1
ATOM 4464 O O . ILE A 1 555 ? 18.199 10.940 -29.052 1.00 93.50 555 ILE A O 1
ATOM 4468 N N . SER A 1 556 ? 18.647 12.604 -30.455 1.00 91.75 556 SER A N 1
ATOM 4469 C CA . SER A 1 556 ? 19.715 13.141 -29.600 1.00 91.75 556 SER A CA 1
ATOM 4470 C C . SER A 1 556 ? 19.233 13.522 -28.192 1.00 91.75 556 SER A C 1
ATOM 4472 O O . SER A 1 556 ? 19.993 13.380 -27.233 1.00 91.75 556 SER A O 1
ATOM 4474 N N . LYS A 1 557 ? 17.965 13.929 -28.027 1.00 91.44 557 LYS A N 1
ATOM 4475 C CA . LYS A 1 557 ? 17.365 14.201 -26.711 1.00 91.44 557 LYS A CA 1
ATOM 4476 C C . LYS A 1 557 ? 17.150 12.921 -25.908 1.00 91.44 557 LYS A C 1
ATOM 4478 O O . LYS A 1 557 ? 17.513 12.897 -24.732 1.00 91.44 557 LYS A O 1
ATOM 4483 N N . LEU A 1 558 ? 16.696 11.839 -26.547 1.00 91.12 558 LEU A N 1
ATOM 4484 C CA . LEU A 1 558 ? 16.606 10.510 -25.926 1.00 91.12 558 LEU A CA 1
ATOM 4485 C C . LEU A 1 558 ? 17.972 10.059 -25.391 1.00 91.12 558 LEU A C 1
ATOM 4487 O O . LEU A 1 558 ? 18.084 9.601 -24.256 1.00 91.12 558 LEU A O 1
ATOM 4491 N N . LEU A 1 559 ? 19.022 10.222 -26.199 1.00 91.94 559 LEU A N 1
ATOM 4492 C CA . LEU A 1 559 ? 20.380 9.787 -25.859 1.00 91.94 559 LEU A CA 1
ATOM 4493 C C . LEU A 1 559 ? 21.091 10.713 -24.865 1.00 91.94 559 LEU A C 1
ATOM 4495 O O . LEU A 1 559 ? 22.066 10.303 -24.237 1.00 91.94 559 LEU A O 1
ATOM 4499 N N . SER A 1 560 ? 20.601 11.942 -24.694 1.00 87.94 560 SER A N 1
ATOM 4500 C CA . SER A 1 560 ? 21.061 12.845 -23.634 1.00 87.94 560 SER A CA 1
ATOM 4501 C C . SER A 1 560 ? 20.517 12.468 -22.251 1.00 87.94 560 SER A C 1
ATOM 4503 O O . SER A 1 560 ? 21.108 12.844 -21.243 1.00 87.94 560 SER A O 1
ATOM 4505 N N . HIS A 1 561 ? 19.430 11.691 -22.195 1.00 84.00 561 HIS A N 1
ATOM 4506 C CA . HIS A 1 561 ? 18.817 11.207 -20.961 1.00 84.00 561 HIS A CA 1
ATOM 4507 C C . HIS A 1 561 ? 19.472 9.883 -20.516 1.00 84.00 561 HIS A C 1
ATOM 4509 O O . HIS A 1 561 ? 19.338 8.897 -21.240 1.00 84.00 561 HIS A O 1
ATOM 4515 N N . PRO A 1 562 ? 20.128 9.784 -19.340 1.00 83.19 562 PRO A N 1
ATOM 4516 C CA . PRO A 1 562 ? 20.696 8.542 -18.800 1.00 83.19 562 PRO A CA 1
ATOM 4517 C C . PRO A 1 562 ? 19.869 7.264 -18.998 1.00 83.19 562 PRO A C 1
ATOM 4519 O O . PRO A 1 562 ? 20.380 6.307 -19.581 1.00 83.19 562 PRO A O 1
ATOM 4522 N N . THR A 1 563 ? 18.587 7.247 -18.611 1.00 82.12 563 THR A N 1
ATOM 4523 C CA . THR A 1 563 ? 17.712 6.078 -18.849 1.00 82.12 563 THR A CA 1
ATOM 4524 C C . THR A 1 563 ? 17.505 5.797 -20.338 1.00 82.12 563 THR A C 1
ATOM 4526 O O . THR A 1 563 ? 17.562 4.642 -20.748 1.00 82.12 563 THR A O 1
ATOM 4529 N N . GLY A 1 564 ? 17.322 6.834 -21.165 1.00 87.31 564 GLY A N 1
ATOM 4530 C CA . GLY A 1 564 ? 17.113 6.686 -22.605 1.00 87.31 564 GLY A CA 1
ATOM 4531 C C . GLY A 1 564 ? 18.356 6.138 -23.294 1.00 87.31 564 GLY A C 1
ATOM 4532 O O . GLY A 1 564 ? 18.268 5.154 -24.025 1.00 87.31 564 GLY A O 1
ATOM 4533 N N . LYS A 1 565 ? 19.534 6.684 -22.974 1.00 88.81 565 LYS A N 1
ATOM 4534 C CA . LYS A 1 565 ? 20.836 6.178 -23.427 1.00 88.81 565 LYS A CA 1
ATOM 4535 C C . LYS A 1 565 ? 21.055 4.724 -23.011 1.00 88.81 565 LYS A C 1
ATOM 4537 O O . LYS A 1 565 ? 21.481 3.910 -23.830 1.00 88.81 565 LYS A O 1
ATOM 4542 N N . HIS A 1 566 ? 20.769 4.386 -21.755 1.00 86.38 566 HIS A N 1
ATOM 4543 C CA . HIS A 1 566 ? 20.995 3.040 -21.240 1.00 86.38 566 HIS A CA 1
ATOM 4544 C C . HIS A 1 566 ? 20.056 2.013 -21.889 1.00 86.38 566 HIS A C 1
ATOM 4546 O O . HIS A 1 566 ? 20.529 1.017 -22.435 1.00 86.38 566 HIS A O 1
ATOM 4552 N N . LEU A 1 567 ? 18.745 2.281 -21.910 1.00 86.94 567 LEU A N 1
ATOM 4553 C CA . LEU A 1 567 ? 17.764 1.421 -22.578 1.00 86.94 567 LEU A CA 1
ATOM 4554 C C . LEU A 1 567 ? 18.084 1.250 -24.067 1.00 86.94 567 LEU A C 1
ATOM 4556 O O . LEU A 1 567 ? 18.022 0.136 -24.584 1.00 86.94 567 LEU A O 1
ATOM 4560 N N . SER A 1 568 ? 18.503 2.330 -24.733 1.00 91.81 568 SER A N 1
ATOM 4561 C CA . SER A 1 568 ? 18.903 2.298 -26.142 1.00 91.81 568 SER A CA 1
ATOM 4562 C C . SER A 1 568 ? 20.093 1.365 -26.343 1.00 91.81 568 SER A C 1
ATOM 4564 O O . SER A 1 568 ? 20.093 0.545 -27.255 1.00 91.81 568 SER A O 1
ATOM 4566 N N . SER A 1 569 ? 21.102 1.450 -25.470 1.00 90.88 569 SER A N 1
ATOM 4567 C CA . SER A 1 569 ? 22.283 0.581 -25.523 1.00 90.88 569 SER A CA 1
ATOM 4568 C C . SER A 1 569 ? 21.899 -0.892 -25.382 1.00 90.88 569 SER A C 1
ATOM 4570 O O . SER A 1 569 ? 22.333 -1.724 -26.179 1.00 90.88 569 SER A O 1
ATOM 4572 N N . LEU A 1 570 ? 21.033 -1.221 -24.418 1.00 87.25 570 LEU A N 1
ATOM 4573 C CA . LEU A 1 570 ? 20.559 -2.591 -24.215 1.00 87.25 570 LEU A CA 1
ATOM 4574 C C . LEU A 1 570 ? 19.781 -3.117 -25.417 1.00 87.25 570 LEU A C 1
ATOM 4576 O O . LEU A 1 570 ? 20.055 -4.223 -25.879 1.00 87.25 570 LEU A O 1
ATOM 4580 N N . PHE A 1 571 ? 18.859 -2.320 -25.953 1.00 89.62 571 PHE A N 1
ATOM 4581 C CA . PHE A 1 571 ? 18.074 -2.696 -27.123 1.00 89.62 571 PHE A CA 1
ATOM 4582 C C . PHE A 1 571 ? 18.960 -2.975 -28.342 1.00 89.62 571 PHE A C 1
ATOM 4584 O O . PHE A 1 571 ? 18.830 -4.024 -28.975 1.00 89.62 571 PHE A O 1
ATOM 4591 N N . ILE A 1 572 ? 19.922 -2.093 -28.630 1.00 92.38 572 ILE A N 1
ATOM 4592 C CA . ILE A 1 572 ? 20.843 -2.265 -29.759 1.00 92.38 572 ILE A CA 1
ATOM 4593 C C . ILE A 1 572 ? 21.730 -3.499 -29.568 1.00 92.38 572 ILE A C 1
ATOM 4595 O O . ILE A 1 572 ? 21.845 -4.311 -30.485 1.00 92.38 572 ILE A O 1
ATOM 4599 N N . LYS A 1 573 ? 22.291 -3.715 -28.371 1.00 90.44 573 LYS A N 1
ATOM 4600 C CA . LYS A 1 573 ? 23.053 -4.939 -28.059 1.00 90.44 573 LYS A CA 1
ATOM 4601 C C . LYS A 1 573 ? 22.214 -6.200 -28.248 1.00 90.44 573 LYS A C 1
ATOM 4603 O O . LYS A 1 573 ? 22.695 -7.178 -28.818 1.00 90.44 573 LYS A O 1
ATOM 4608 N N . MET A 1 574 ? 20.962 -6.181 -27.791 1.00 87.50 574 MET A N 1
ATOM 4609 C CA . MET A 1 574 ? 20.035 -7.296 -27.971 1.00 87.50 574 MET A CA 1
ATOM 4610 C C . MET A 1 574 ? 19.791 -7.595 -29.451 1.00 87.50 574 MET A C 1
ATOM 4612 O O . MET A 1 574 ? 19.802 -8.764 -29.831 1.00 87.50 574 MET A O 1
ATOM 4616 N N . LEU A 1 575 ? 19.593 -6.571 -30.287 1.00 90.12 575 LEU A N 1
ATOM 4617 C CA . LEU A 1 575 ? 19.411 -6.745 -31.730 1.00 90.12 575 LEU A CA 1
ATOM 4618 C C . LEU A 1 575 ? 20.671 -7.293 -32.407 1.00 90.12 575 LEU A C 1
ATOM 4620 O O . LEU A 1 575 ? 20.574 -8.260 -33.163 1.00 90.12 575 LEU A O 1
ATOM 4624 N N . ILE A 1 576 ? 21.835 -6.720 -32.091 1.00 91.38 576 ILE A N 1
ATOM 4625 C CA . ILE A 1 576 ? 23.138 -7.146 -32.617 1.00 91.38 576 ILE A CA 1
ATOM 4626 C C . ILE A 1 576 ? 23.390 -8.620 -32.303 1.00 91.38 576 ILE A C 1
ATOM 4628 O O . ILE A 1 576 ? 23.644 -9.405 -33.216 1.00 91.38 576 ILE A O 1
ATOM 4632 N N . ASN A 1 577 ? 23.226 -9.019 -31.040 1.00 88.50 577 ASN A N 1
ATOM 4633 C CA . ASN A 1 577 ? 23.426 -10.401 -30.614 1.00 88.50 577 ASN A CA 1
ATOM 4634 C C . ASN A 1 577 ? 22.379 -11.344 -31.222 1.00 88.50 577 ASN A C 1
ATOM 4636 O O . ASN A 1 577 ? 22.730 -12.403 -31.728 1.00 88.50 577 ASN A O 1
ATOM 4640 N N . LYS A 1 578 ? 21.093 -10.957 -31.236 1.00 88.06 578 LYS A N 1
ATOM 4641 C CA . LYS A 1 578 ? 20.007 -11.784 -31.798 1.00 88.06 578 LYS A CA 1
ATOM 4642 C C . LYS A 1 578 ? 20.213 -12.080 -33.281 1.00 88.06 578 LYS A C 1
ATOM 4644 O O . LYS A 1 578 ? 19.825 -13.148 -33.749 1.00 88.06 578 LYS A O 1
ATOM 4649 N N . LYS A 1 579 ? 20.751 -11.117 -34.029 1.00 90.06 579 LYS A N 1
ATOM 4650 C CA . LYS A 1 579 ? 20.980 -11.245 -35.469 1.00 90.06 579 LYS A CA 1
ATOM 4651 C C . LYS A 1 579 ? 22.387 -11.736 -35.811 1.00 90.06 579 LYS A C 1
ATOM 4653 O O . LYS A 1 579 ? 22.607 -12.047 -36.969 1.00 90.06 579 LYS A O 1
ATOM 4658 N N . ASN A 1 580 ? 23.294 -11.870 -34.840 1.00 89.56 580 ASN A N 1
ATOM 4659 C CA . ASN A 1 580 ? 24.718 -12.155 -35.061 1.00 89.56 580 ASN A CA 1
ATOM 4660 C C . ASN A 1 580 ? 25.392 -11.118 -35.980 1.00 89.56 580 ASN A C 1
ATOM 4662 O O . ASN A 1 580 ? 26.146 -11.470 -36.883 1.00 89.56 580 ASN A O 1
ATOM 4666 N N . ILE A 1 581 ? 25.093 -9.834 -35.770 1.00 90.81 581 ILE A N 1
ATOM 4667 C CA . ILE A 1 581 ? 25.686 -8.739 -36.548 1.00 90.81 581 ILE A CA 1
ATOM 4668 C C . ILE A 1 581 ? 27.171 -8.610 -36.202 1.00 90.81 581 ILE A C 1
ATOM 4670 O O . ILE A 1 581 ? 27.539 -8.535 -35.030 1.00 90.81 581 ILE A O 1
ATOM 4674 N N . ASN A 1 582 ? 28.021 -8.540 -37.225 1.00 89.81 582 ASN A N 1
ATOM 4675 C CA . ASN A 1 582 ? 29.473 -8.449 -37.058 1.00 89.81 582 ASN A CA 1
ATOM 4676 C C . ASN A 1 582 ? 30.008 -7.034 -37.298 1.00 89.81 582 ASN A C 1
ATOM 4678 O O . ASN A 1 582 ? 31.032 -6.659 -36.726 1.00 89.81 582 ASN A O 1
ATOM 4682 N N . VAL A 1 583 ? 29.336 -6.259 -38.152 1.00 89.75 583 VAL A N 1
ATOM 4683 C CA . VAL A 1 583 ? 29.737 -4.894 -38.508 1.00 89.75 583 VAL A CA 1
ATOM 4684 C C . VAL A 1 583 ? 28.534 -3.967 -38.413 1.00 89.75 583 VAL A C 1
ATOM 4686 O O . VAL A 1 583 ? 27.470 -4.288 -38.935 1.00 89.75 583 VAL A O 1
ATOM 4689 N N . VAL A 1 584 ? 28.705 -2.812 -37.774 1.00 91.62 584 VAL A N 1
ATOM 4690 C CA . VAL A 1 584 ? 27.685 -1.767 -37.653 1.00 91.62 584 VAL A CA 1
ATOM 4691 C C . VAL A 1 584 ? 28.201 -0.479 -38.288 1.00 91.62 584 VAL A C 1
ATOM 4693 O O . VAL A 1 584 ? 29.215 0.072 -37.861 1.00 91.62 584 VAL A O 1
ATOM 4696 N N . PHE A 1 585 ? 27.479 0.009 -39.290 1.00 90.56 585 PHE A N 1
ATOM 4697 C CA . PHE A 1 585 ? 27.684 1.301 -39.928 1.00 90.56 585 PHE A CA 1
ATOM 4698 C C . PHE A 1 585 ? 26.728 2.330 -39.352 1.00 90.56 585 PHE A C 1
ATOM 4700 O O . PHE A 1 585 ? 25.541 2.301 -39.659 1.00 90.56 585 PHE A O 1
ATOM 4707 N N . THR A 1 586 ? 27.236 3.253 -38.546 1.00 91.62 586 THR A N 1
ATOM 4708 C CA . THR A 1 586 ? 26.423 4.340 -37.993 1.00 91.62 586 THR A CA 1
ATOM 4709 C C . THR A 1 586 ? 26.466 5.525 -38.944 1.00 91.62 586 THR A C 1
ATOM 4711 O O . THR A 1 586 ? 27.552 6.019 -39.239 1.00 91.62 586 THR A O 1
ATOM 4714 N N . ILE A 1 587 ? 25.305 5.968 -39.427 1.00 88.12 587 ILE A N 1
ATOM 4715 C CA . ILE A 1 587 ? 25.212 6.936 -40.538 1.00 88.12 587 ILE A CA 1
ATOM 4716 C C . ILE A 1 587 ? 24.638 8.297 -40.127 1.00 88.12 587 ILE A C 1
ATOM 4718 O O . ILE A 1 587 ? 24.689 9.243 -40.900 1.00 88.12 587 ILE A O 1
ATOM 4722 N N . SER A 1 588 ? 24.127 8.404 -38.898 1.00 85.62 588 SER A N 1
ATOM 4723 C CA . SER A 1 588 ? 23.582 9.640 -38.330 1.00 85.62 588 SER A CA 1
ATOM 4724 C C . SER A 1 588 ? 24.573 10.225 -37.317 1.00 85.62 588 SER A C 1
ATOM 4726 O O . SER A 1 588 ? 24.934 9.559 -36.342 1.00 85.62 588 SER A O 1
ATOM 4728 N N . GLU A 1 589 ? 25.025 11.464 -37.540 1.00 85.56 589 GLU A N 1
ATOM 4729 C CA . GLU A 1 589 ? 25.992 12.161 -36.673 1.00 85.56 589 GLU A CA 1
ATOM 4730 C C . GLU A 1 589 ? 25.558 12.204 -35.190 1.00 85.56 589 GLU A C 1
ATOM 4732 O O . GLU A 1 589 ? 26.379 11.864 -34.328 1.00 85.56 589 GLU A O 1
ATOM 4737 N N . PRO A 1 590 ? 24.281 12.502 -34.849 1.00 85.88 590 PRO A N 1
ATOM 4738 C CA . PRO A 1 590 ? 23.758 12.372 -33.487 1.00 85.88 590 PRO A CA 1
ATOM 4739 C C . PRO A 1 590 ? 24.058 11.041 -32.783 1.00 85.88 590 PRO A C 1
ATOM 4741 O O . PRO A 1 590 ? 24.126 10.995 -31.552 1.00 85.88 590 PRO A O 1
ATOM 4744 N N . LEU A 1 591 ? 24.238 9.956 -33.542 1.00 91.88 591 LEU A N 1
ATOM 4745 C CA . LEU A 1 591 ? 24.494 8.620 -33.016 1.00 91.88 591 LEU A CA 1
ATOM 4746 C C . LEU A 1 591 ? 25.980 8.283 -32.878 1.00 91.88 591 LEU A C 1
ATOM 4748 O O . LEU A 1 591 ? 26.290 7.296 -32.215 1.00 91.88 591 LEU A O 1
ATOM 4752 N N . PHE A 1 592 ? 26.916 9.056 -33.437 1.00 92.38 592 PHE A N 1
ATOM 4753 C CA . PHE A 1 592 ? 28.341 8.680 -33.463 1.00 92.38 592 PHE A CA 1
ATOM 4754 C C . PHE A 1 592 ? 28.931 8.475 -32.065 1.00 92.38 592 PHE A C 1
ATOM 4756 O O . PHE A 1 592 ? 29.590 7.468 -31.804 1.00 92.38 592 PHE A O 1
ATOM 4763 N N . ASN A 1 593 ? 28.645 9.385 -31.130 1.00 91.75 593 ASN A N 1
ATOM 4764 C CA . ASN A 1 593 ? 29.108 9.252 -29.745 1.00 91.75 593 ASN A CA 1
ATOM 4765 C C . ASN A 1 593 ? 28.492 8.032 -29.049 1.00 91.75 593 ASN A C 1
ATOM 4767 O O . ASN A 1 593 ? 29.176 7.308 -28.331 1.00 91.75 593 ASN A O 1
ATOM 4771 N N . PHE A 1 594 ? 27.209 7.775 -29.296 1.00 93.62 594 PHE A N 1
ATOM 4772 C CA . PHE A 1 594 ? 26.499 6.630 -28.737 1.00 93.62 594 PHE A CA 1
ATOM 4773 C C . PHE A 1 594 ? 27.009 5.294 -29.309 1.00 93.62 594 PHE A C 1
ATOM 4775 O O . PHE A 1 594 ? 27.270 4.360 -28.553 1.00 93.62 594 PHE A O 1
ATOM 4782 N N . SER A 1 595 ? 27.241 5.236 -30.620 1.00 93.00 595 SER A N 1
ATOM 4783 C CA . SER A 1 595 ? 27.870 4.127 -31.347 1.00 93.00 595 SER A CA 1
ATOM 4784 C C . SER A 1 595 ? 29.257 3.805 -30.784 1.00 93.00 595 SER A C 1
ATOM 4786 O O . SER A 1 595 ? 29.540 2.657 -30.442 1.00 93.00 595 SER A O 1
ATOM 4788 N N . ASN A 1 596 ? 30.089 4.830 -30.570 1.00 91.75 596 ASN A N 1
ATOM 4789 C CA . ASN A 1 596 ? 31.410 4.681 -29.955 1.00 91.75 596 ASN A CA 1
ATOM 4790 C C . ASN A 1 596 ? 31.347 4.174 -28.505 1.00 91.75 596 ASN A C 1
ATOM 4792 O O . ASN A 1 596 ? 32.269 3.510 -28.036 1.00 91.75 596 ASN A O 1
ATOM 4796 N N . ASP A 1 597 ? 30.290 4.502 -27.764 1.00 91.06 597 ASP A N 1
ATOM 4797 C CA . ASP A 1 597 ? 30.109 4.001 -26.402 1.00 91.06 597 ASP A CA 1
ATOM 4798 C C . ASP A 1 597 ? 29.625 2.546 -26.377 1.00 91.06 597 ASP A C 1
ATOM 4800 O O . ASP A 1 597 ? 30.041 1.788 -25.496 1.00 91.06 597 ASP A O 1
ATOM 4804 N N . ILE A 1 598 ? 28.787 2.133 -27.335 1.00 91.75 598 ILE A N 1
ATOM 4805 C CA . ILE A 1 598 ? 28.381 0.729 -27.496 1.00 91.75 598 ILE A CA 1
ATOM 4806 C C . ILE A 1 598 ? 29.556 -0.123 -27.978 1.00 91.75 598 ILE A C 1
ATOM 4808 O O . ILE A 1 598 ? 29.726 -1.236 -27.482 1.00 91.75 598 ILE A O 1
ATOM 4812 N N . SER A 1 599 ? 30.381 0.377 -28.902 1.00 92.25 599 SER A N 1
ATOM 4813 C CA . SER A 1 599 ? 31.493 -0.392 -29.475 1.00 92.25 599 SER A CA 1
ATOM 4814 C C . SER A 1 599 ? 32.494 -0.851 -28.413 1.00 92.25 599 SER A C 1
ATOM 4816 O O . SER A 1 599 ? 32.914 -2.004 -28.419 1.00 92.25 599 SER A O 1
ATOM 4818 N N . LYS A 1 600 ? 32.767 -0.005 -27.409 1.00 90.50 600 LYS A N 1
ATOM 4819 C CA . LYS A 1 600 ? 33.582 -0.348 -26.226 1.00 90.50 600 LYS A CA 1
ATOM 4820 C C . LYS A 1 600 ? 33.003 -1.497 -25.391 1.00 90.50 600 LYS A C 1
ATOM 4822 O O . LYS A 1 600 ? 33.720 -2.100 -24.601 1.00 90.50 600 LYS A O 1
ATOM 4827 N N . GLN A 1 601 ? 31.701 -1.753 -25.505 1.00 87.38 601 GLN A N 1
ATOM 4828 C CA . GLN A 1 601 ? 30.978 -2.780 -24.750 1.00 87.38 601 GLN A CA 1
ATOM 4829 C C . GLN A 1 601 ? 30.777 -4.067 -25.567 1.00 87.38 601 GLN A C 1
ATOM 4831 O O . GLN A 1 601 ? 30.441 -5.098 -24.989 1.00 87.38 601 GLN A O 1
ATOM 4836 N N . LEU A 1 602 ? 30.978 -4.024 -26.889 1.00 89.31 602 LEU A N 1
ATOM 4837 C CA . LEU A 1 602 ? 30.815 -5.144 -27.820 1.00 89.31 602 LEU A CA 1
ATOM 4838 C C . LEU A 1 602 ? 32.116 -5.392 -28.597 1.00 89.31 602 LEU A C 1
ATOM 4840 O O . LEU A 1 602 ? 32.184 -5.188 -29.805 1.00 89.31 602 LEU A O 1
ATOM 4844 N N . ASN A 1 603 ? 33.146 -5.884 -27.905 1.00 82.19 603 ASN A N 1
ATOM 4845 C CA . ASN A 1 603 ? 34.489 -6.088 -28.473 1.00 82.19 603 ASN A CA 1
ATOM 4846 C C . ASN A 1 603 ? 34.537 -7.025 -29.701 1.00 82.19 603 ASN A C 1
ATOM 4848 O O . ASN A 1 603 ? 35.520 -7.016 -30.436 1.00 82.19 603 ASN A O 1
ATOM 4852 N N . SER A 1 604 ? 33.509 -7.851 -29.914 1.00 85.88 604 SER A N 1
ATOM 4853 C CA . SER A 1 604 ? 33.396 -8.777 -31.048 1.00 85.88 604 SER A CA 1
ATOM 4854 C C . SER A 1 604 ? 32.748 -8.168 -32.298 1.00 85.88 604 SER A C 1
ATOM 4856 O O . SER A 1 604 ? 32.628 -8.862 -33.306 1.00 85.88 604 SER A O 1
ATOM 4858 N N . VAL A 1 605 ? 32.308 -6.907 -32.243 1.00 90.44 605 VAL A N 1
ATOM 4859 C CA . VAL A 1 605 ? 31.560 -6.239 -33.315 1.00 90.44 605 VAL A CA 1
ATOM 4860 C C . VAL A 1 605 ? 32.304 -4.981 -33.743 1.00 90.44 605 VAL A C 1
ATOM 4862 O O . VAL A 1 605 ? 32.667 -4.140 -32.921 1.00 90.44 605 VAL A O 1
ATOM 4865 N N . ARG A 1 606 ? 32.536 -4.833 -35.048 1.00 89.75 606 ARG A N 1
ATOM 4866 C CA . ARG A 1 606 ? 33.214 -3.664 -35.612 1.00 89.75 606 ARG A CA 1
ATOM 4867 C C . ARG A 1 606 ? 32.206 -2.536 -35.827 1.00 89.75 606 ARG A C 1
ATOM 4869 O O . ARG A 1 606 ? 31.257 -2.707 -36.583 1.00 89.75 606 ARG A O 1
ATOM 4876 N N . PHE A 1 607 ? 32.432 -1.382 -35.208 1.00 91.69 607 PHE A N 1
ATOM 4877 C CA . PHE A 1 607 ? 31.620 -0.179 -35.413 1.00 91.69 607 PHE A CA 1
ATOM 4878 C C . PHE A 1 607 ? 32.384 0.836 -36.254 1.00 91.69 607 PHE A C 1
ATOM 4880 O O . PHE A 1 607 ? 33.556 1.099 -35.993 1.00 91.69 607 PHE A O 1
ATOM 4887 N N . GLU A 1 608 ? 31.711 1.417 -37.239 1.00 88.75 608 GLU A N 1
ATOM 4888 C CA . GLU A 1 608 ? 32.280 2.403 -38.153 1.00 88.75 608 GLU A CA 1
ATOM 4889 C C . GLU A 1 608 ? 31.273 3.542 -38.332 1.00 88.75 608 GLU A C 1
ATOM 4891 O O . GLU A 1 608 ? 30.134 3.323 -38.746 1.00 88.75 608 GLU A O 1
ATOM 4896 N N . ASN A 1 609 ? 31.686 4.765 -38.002 1.00 88.38 609 ASN A N 1
ATOM 4897 C CA . ASN A 1 609 ? 30.863 5.951 -38.219 1.00 88.38 609 ASN A CA 1
ATOM 4898 C C . ASN A 1 609 ? 31.114 6.458 -39.642 1.00 88.38 609 ASN A C 1
ATOM 4900 O O . ASN A 1 609 ? 32.251 6.769 -40.007 1.00 88.38 609 ASN A O 1
ATOM 4904 N N . ILE A 1 610 ? 30.060 6.521 -40.446 1.00 82.00 610 ILE A N 1
ATOM 4905 C CA . ILE A 1 610 ? 30.107 6.968 -41.833 1.00 82.00 610 ILE A CA 1
ATOM 4906 C C . ILE A 1 610 ? 29.397 8.309 -41.905 1.00 82.00 610 ILE A C 1
ATOM 4908 O O . ILE A 1 610 ? 28.209 8.397 -41.627 1.00 82.00 610 ILE A O 1
ATOM 4912 N N . ASP A 1 611 ? 30.120 9.340 -42.327 1.00 74.94 611 ASP A N 1
ATOM 4913 C CA . ASP A 1 611 ? 29.494 10.568 -42.804 1.00 74.94 611 ASP A CA 1
ATOM 4914 C C . ASP A 1 611 ? 28.915 10.295 -44.210 1.00 74.94 611 ASP A C 1
ATOM 4916 O O . ASP A 1 611 ? 29.693 9.994 -45.129 1.00 74.94 611 ASP A O 1
ATOM 4920 N N . PRO A 1 612 ? 27.583 10.374 -44.407 1.00 64.69 612 PRO A N 1
ATOM 4921 C CA . PRO A 1 612 ? 26.940 10.129 -45.701 1.00 64.69 612 PRO A CA 1
ATOM 4922 C C . PRO A 1 612 ? 27.465 11.042 -46.821 1.00 64.69 612 PRO A C 1
ATOM 4924 O O . PRO A 1 612 ? 27.409 10.676 -47.999 1.00 64.69 612 PRO A O 1
ATOM 4927 N N . ASN A 1 613 ? 28.010 12.207 -46.453 1.00 66.38 613 ASN A N 1
ATOM 4928 C CA . ASN A 1 613 ? 28.544 13.224 -47.356 1.00 66.38 613 ASN A CA 1
ATOM 4929 C C . ASN A 1 613 ? 30.069 13.128 -47.553 1.00 66.38 613 ASN A C 1
ATOM 4931 O O . ASN A 1 613 ? 30.635 13.854 -48.380 1.00 66.38 613 ASN A O 1
ATOM 4935 N N . ALA A 1 614 ? 30.760 12.234 -46.837 1.00 65.44 614 ALA A N 1
ATOM 4936 C CA . ALA A 1 614 ? 32.202 12.068 -46.973 1.00 65.44 614 ALA A CA 1
ATOM 4937 C C . ALA A 1 614 ? 32.605 11.462 -48.331 1.00 65.44 614 ALA A C 1
ATOM 4939 O O . ALA A 1 614 ? 31.858 10.745 -49.000 1.00 65.44 614 ALA A O 1
ATOM 4940 N N . LYS A 1 615 ? 33.853 11.729 -48.749 1.00 61.78 615 LYS A N 1
ATOM 4941 C CA . LYS A 1 615 ? 34.404 11.235 -50.023 1.00 61.78 615 LYS A CA 1
ATOM 4942 C C . LYS A 1 615 ? 34.300 9.702 -50.110 1.00 61.78 615 LYS A C 1
ATOM 4944 O O . LYS A 1 615 ? 34.868 8.988 -49.284 1.00 61.78 615 LYS A O 1
ATOM 4949 N N . PHE A 1 616 ? 33.669 9.224 -51.189 1.00 62.06 616 PHE A N 1
ATOM 4950 C CA . PHE A 1 616 ? 33.425 7.820 -51.580 1.00 62.06 616 PHE A CA 1
ATOM 4951 C C . PHE A 1 616 ? 34.580 6.838 -51.282 1.00 62.06 616 PHE A C 1
ATOM 4953 O O . PHE A 1 616 ? 34.364 5.682 -50.926 1.00 62.06 616 PHE A O 1
ATOM 4960 N N . THR A 1 617 ? 35.824 7.309 -51.369 1.00 62.59 617 THR A N 1
ATOM 4961 C CA . THR A 1 617 ? 37.048 6.545 -51.100 1.00 62.59 617 THR A CA 1
ATOM 4962 C C . THR A 1 617 ? 37.182 5.993 -49.677 1.00 62.59 617 THR A C 1
ATOM 4964 O O . THR A 1 617 ? 37.798 4.942 -49.514 1.00 62.59 617 THR A O 1
ATOM 4967 N N . THR A 1 618 ? 36.652 6.660 -48.646 1.00 65.75 618 THR A N 1
ATOM 4968 C CA . THR A 1 618 ? 36.791 6.191 -47.251 1.00 65.75 618 THR A CA 1
ATOM 4969 C C . THR A 1 618 ? 35.848 5.024 -46.971 1.00 65.75 618 THR A C 1
ATOM 4971 O O . THR A 1 618 ? 36.269 4.005 -46.431 1.00 65.75 618 THR A O 1
ATOM 4974 N N . MET A 1 619 ? 34.604 5.126 -47.441 1.00 66.88 619 MET A N 1
ATOM 4975 C CA . MET A 1 619 ? 33.589 4.084 -47.290 1.00 66.88 619 MET A CA 1
ATOM 4976 C C . MET A 1 619 ? 33.954 2.804 -48.060 1.00 66.88 619 MET A C 1
ATOM 4978 O O . MET A 1 619 ? 33.848 1.703 -47.524 1.00 66.88 619 MET A O 1
ATOM 4982 N N . MET A 1 620 ? 34.479 2.940 -49.286 1.00 68.75 620 MET A N 1
ATOM 4983 C CA . MET A 1 620 ? 34.909 1.792 -50.095 1.00 68.75 620 MET A CA 1
ATOM 4984 C C . MET A 1 620 ? 36.050 1.000 -49.454 1.00 68.75 620 MET A C 1
ATOM 4986 O O . MET A 1 620 ? 36.062 -0.222 -49.550 1.00 68.75 620 MET A O 1
ATOM 4990 N N . LYS A 1 621 ? 36.997 1.658 -48.771 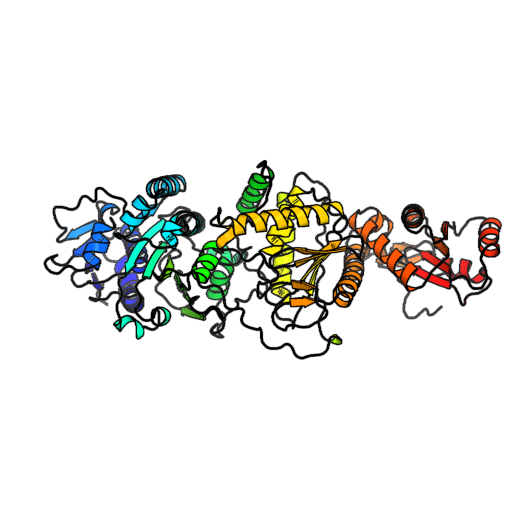1.00 71.31 621 LYS A N 1
ATOM 4991 C CA . LYS A 1 621 ? 38.076 0.950 -48.058 1.00 71.31 621 LYS A CA 1
ATOM 4992 C C . LYS A 1 621 ? 37.535 0.046 -46.955 1.00 71.31 621 LYS A C 1
ATOM 4994 O O . LYS A 1 621 ? 38.037 -1.058 -46.774 1.00 71.31 621 LYS A O 1
ATOM 4999 N N . VAL A 1 622 ? 36.517 0.514 -46.237 1.00 71.62 622 VAL A N 1
ATOM 5000 C CA . VAL A 1 622 ? 35.887 -0.253 -45.163 1.00 71.62 622 VAL A CA 1
ATOM 5001 C C . VAL A 1 622 ? 35.065 -1.404 -45.746 1.00 71.62 622 VAL A C 1
ATOM 5003 O O . VAL A 1 622 ? 35.269 -2.543 -45.337 1.00 71.62 622 VAL A O 1
ATOM 5006 N N . LEU A 1 623 ? 34.240 -1.150 -46.767 1.00 71.75 623 LEU A N 1
ATOM 5007 C CA . LEU A 1 623 ? 33.430 -2.180 -47.435 1.00 71.75 623 LEU A CA 1
ATOM 5008 C C . LEU A 1 623 ? 34.273 -3.280 -48.101 1.00 71.75 623 LEU A C 1
ATOM 5010 O O . LEU A 1 623 ? 33.915 -4.449 -48.024 1.00 71.75 623 LEU A O 1
ATOM 5014 N N . LEU A 1 624 ? 35.416 -2.934 -48.706 1.00 72.12 624 LEU A N 1
ATOM 5015 C CA . LEU A 1 624 ? 36.339 -3.904 -49.315 1.00 72.12 624 LEU A CA 1
ATOM 5016 C C . LEU A 1 624 ? 37.097 -4.760 -48.289 1.00 72.12 624 LEU A C 1
ATOM 5018 O O . LEU A 1 624 ? 37.665 -5.781 -48.661 1.00 72.12 624 LEU A O 1
ATOM 5022 N N . SER A 1 625 ? 37.126 -4.347 -47.018 1.00 75.19 625 SER A N 1
ATOM 5023 C CA . SER A 1 625 ? 37.774 -5.094 -45.930 1.00 75.19 625 SER A CA 1
ATOM 5024 C C . SER A 1 625 ? 36.855 -6.107 -45.239 1.00 75.19 625 SER A C 1
ATOM 5026 O O . SER A 1 625 ? 37.284 -6.756 -44.288 1.00 75.19 625 SER A O 1
ATOM 5028 N N . ILE A 1 626 ? 35.596 -6.208 -45.672 1.00 77.12 626 ILE A N 1
ATOM 5029 C CA . ILE A 1 626 ? 34.569 -7.048 -45.054 1.00 77.12 626 ILE A CA 1
ATOM 5030 C C . ILE A 1 626 ? 34.300 -8.257 -45.952 1.00 77.12 626 ILE A C 1
ATOM 5032 O O . ILE A 1 626 ? 34.047 -8.109 -47.149 1.00 77.12 626 ILE A O 1
ATOM 5036 N N . ASP A 1 627 ? 34.325 -9.456 -45.370 1.00 78.19 627 ASP A N 1
ATOM 5037 C CA . ASP A 1 627 ? 34.003 -10.685 -46.092 1.00 78.19 627 ASP A CA 1
ATOM 5038 C C . ASP A 1 627 ? 32.540 -10.685 -46.546 1.00 78.19 627 ASP A C 1
ATOM 5040 O O . ASP A 1 627 ? 31.647 -10.279 -45.801 1.00 78.19 627 ASP A O 1
ATOM 5044 N N . LYS A 1 628 ? 32.267 -11.204 -47.749 1.00 73.88 628 LYS A N 1
ATOM 5045 C CA . LYS A 1 628 ? 30.917 -11.206 -48.350 1.00 73.88 628 LYS A CA 1
ATOM 5046 C C . LYS A 1 628 ? 29.849 -11.917 -47.509 1.00 73.88 628 LYS A C 1
ATOM 5048 O O . LYS A 1 628 ? 28.674 -11.614 -47.672 1.00 73.88 628 LYS A O 1
ATOM 5053 N N . SER A 1 629 ? 30.238 -12.852 -46.642 1.00 79.50 629 SER A N 1
ATOM 5054 C CA . SER A 1 629 ? 29.344 -13.586 -45.733 1.00 79.50 629 SER A CA 1
ATOM 5055 C C . SER A 1 629 ? 29.046 -12.851 -44.422 1.00 79.50 629 SER A C 1
ATOM 5057 O O . SER A 1 629 ? 28.319 -13.374 -43.583 1.00 79.50 629 SER A O 1
ATOM 5059 N N . THR A 1 630 ? 29.647 -11.682 -44.207 1.00 83.75 630 THR A N 1
ATOM 5060 C CA . THR A 1 630 ? 29.517 -10.922 -42.963 1.00 83.75 630 THR A CA 1
ATOM 5061 C C . THR A 1 630 ? 28.167 -10.226 -42.911 1.00 83.75 630 THR A C 1
ATOM 5063 O O . THR A 1 630 ? 27.803 -9.528 -43.857 1.00 83.75 630 THR A O 1
ATOM 5066 N N . LEU A 1 631 ? 27.452 -10.359 -41.793 1.00 87.69 631 LEU A N 1
ATOM 5067 C CA . LEU A 1 631 ? 26.202 -9.637 -41.590 1.00 87.69 631 LEU A CA 1
ATOM 5068 C C . LEU A 1 631 ? 26.488 -8.202 -41.131 1.00 87.69 631 LEU A C 1
ATOM 5070 O O . LEU A 1 631 ? 27.103 -7.971 -40.081 1.00 87.69 631 LEU A O 1
ATOM 5074 N N . ILE A 1 632 ? 26.024 -7.247 -41.930 1.00 88.62 632 ILE A N 1
ATOM 5075 C CA . ILE A 1 632 ? 26.219 -5.811 -41.748 1.00 88.62 632 ILE A CA 1
ATOM 5076 C C . ILE A 1 632 ? 24.912 -5.196 -41.247 1.00 88.62 632 ILE A C 1
ATOM 5078 O O . ILE A 1 632 ? 23.839 -5.484 -41.773 1.00 88.62 632 ILE A O 1
ATOM 5082 N N . ALA A 1 633 ? 24.997 -4.306 -40.263 1.00 91.62 633 ALA A N 1
ATOM 5083 C CA . ALA A 1 633 ? 23.893 -3.445 -39.871 1.00 91.62 633 ALA A CA 1
ATOM 5084 C C . ALA A 1 633 ? 24.167 -1.989 -40.256 1.00 91.62 633 ALA A C 1
ATOM 5086 O O . ALA A 1 633 ? 25.232 -1.464 -39.950 1.00 91.62 633 ALA A O 1
ATOM 5087 N N . VAL A 1 634 ? 23.199 -1.319 -40.873 1.00 91.25 634 VAL A N 1
ATOM 5088 C CA . VAL A 1 634 ? 23.185 0.138 -41.043 1.00 91.25 634 VAL A CA 1
ATOM 5089 C C . VAL A 1 634 ? 22.357 0.728 -39.908 1.00 91.25 634 VAL A C 1
ATOM 5091 O O . VAL A 1 634 ? 21.169 0.438 -39.798 1.00 91.25 634 VAL A O 1
ATOM 5094 N N . PHE A 1 635 ? 22.985 1.524 -39.049 1.00 93.06 635 PHE A N 1
ATOM 5095 C CA . PHE A 1 635 ? 22.377 2.120 -37.869 1.00 93.06 635 PHE A CA 1
ATOM 5096 C C . PHE A 1 635 ? 22.123 3.618 -38.069 1.00 93.06 635 PHE A C 1
ATOM 5098 O O . PHE A 1 635 ? 23.049 4.408 -38.275 1.00 93.06 635 PHE A O 1
ATOM 5105 N N . CYS A 1 636 ? 20.854 4.003 -37.995 1.00 91.94 636 CYS A N 1
ATOM 5106 C CA . CYS A 1 636 ? 20.381 5.379 -38.131 1.00 91.94 636 CYS A CA 1
ATOM 5107 C C . CYS A 1 636 ? 19.396 5.726 -37.009 1.00 91.94 636 CYS A C 1
ATOM 5109 O O . CYS A 1 636 ? 18.983 4.865 -36.232 1.00 91.94 636 CYS A O 1
ATOM 5111 N N . ASP A 1 637 ? 19.063 7.004 -36.870 1.00 91.69 637 ASP A N 1
ATOM 5112 C CA . ASP A 1 637 ? 18.131 7.481 -35.854 1.00 91.69 637 ASP A CA 1
ATOM 5113 C C . ASP A 1 637 ? 16.679 7.289 -36.301 1.00 91.69 637 ASP A C 1
ATOM 5115 O O . ASP A 1 637 ? 15.932 6.553 -35.648 1.00 91.69 637 ASP A O 1
ATOM 5119 N N . VAL A 1 638 ? 16.304 7.898 -37.427 1.00 90.81 638 VAL A N 1
ATOM 5120 C CA . VAL A 1 638 ? 14.940 7.907 -37.963 1.00 90.81 638 VAL A CA 1
ATOM 5121 C C . VAL A 1 638 ? 14.964 7.589 -39.455 1.00 90.81 638 VAL A C 1
ATOM 5123 O O . VAL A 1 638 ? 15.691 8.218 -40.222 1.00 90.81 638 VAL A O 1
ATOM 5126 N N . ILE A 1 639 ? 14.123 6.655 -39.895 1.00 88.69 639 ILE A N 1
ATOM 5127 C CA . ILE A 1 639 ? 13.909 6.393 -41.322 1.00 88.69 639 ILE A CA 1
ATOM 5128 C C . ILE A 1 639 ? 12.662 7.149 -41.766 1.00 88.69 639 ILE A C 1
ATOM 5130 O O . ILE A 1 639 ? 11.584 6.912 -41.240 1.00 88.69 639 ILE A O 1
ATOM 5134 N N . CYS A 1 640 ? 12.806 8.051 -42.738 1.00 83.81 640 CYS A N 1
ATOM 5135 C CA . CYS A 1 640 ? 11.672 8.752 -43.349 1.00 83.81 640 CYS A CA 1
ATOM 5136 C C . CYS A 1 640 ? 11.601 8.496 -44.861 1.00 83.81 640 CYS A C 1
ATOM 5138 O O . CYS A 1 640 ? 10.731 7.771 -45.317 1.00 83.81 640 CYS A O 1
ATOM 5140 N N . THR A 1 641 ? 12.546 9.014 -45.651 1.00 80.75 641 THR A N 1
ATOM 5141 C CA . THR A 1 641 ? 12.595 8.772 -47.110 1.00 80.75 641 THR A CA 1
ATOM 5142 C C . THR A 1 641 ? 13.499 7.604 -47.505 1.00 80.75 641 THR A C 1
ATOM 5144 O O . THR A 1 641 ? 13.525 7.221 -48.666 1.00 80.75 641 THR A O 1
ATOM 5147 N N . ALA A 1 642 ? 14.288 7.077 -46.563 1.00 82.31 642 ALA A N 1
ATOM 5148 C CA . ALA A 1 642 ? 15.323 6.058 -46.773 1.00 82.31 642 ALA A CA 1
ATOM 5149 C C . ALA A 1 642 ? 16.428 6.404 -47.804 1.00 82.31 642 ALA A C 1
ATOM 5151 O O . ALA A 1 642 ? 17.298 5.570 -48.056 1.00 82.31 642 ALA A O 1
ATOM 5152 N N . ASN A 1 643 ? 16.472 7.630 -48.346 1.00 80.06 643 ASN A N 1
ATOM 5153 C CA . ASN A 1 643 ? 17.432 8.044 -49.383 1.00 80.06 643 ASN A CA 1
ATOM 5154 C C . ASN A 1 643 ? 18.902 7.819 -48.983 1.00 80.06 643 ASN A C 1
ATOM 5156 O O . ASN A 1 643 ? 19.711 7.351 -49.783 1.00 80.06 643 ASN A O 1
ATOM 5160 N N . GLU A 1 644 ? 19.266 8.138 -47.740 1.00 78.75 644 GLU A N 1
ATOM 5161 C CA . GLU A 1 644 ? 20.638 7.960 -47.244 1.00 78.75 644 GLU A CA 1
ATOM 5162 C C . GLU A 1 644 ? 21.027 6.485 -47.145 1.00 78.75 644 GLU A C 1
ATOM 5164 O O . GLU A 1 644 ? 22.128 6.098 -47.536 1.00 78.75 644 GLU A O 1
ATOM 5169 N N . ILE A 1 645 ? 20.090 5.648 -46.699 1.00 81.69 645 ILE A N 1
ATOM 5170 C CA . ILE A 1 645 ? 20.271 4.200 -46.624 1.00 81.69 645 ILE A CA 1
ATOM 5171 C C . ILE A 1 645 ? 20.431 3.633 -48.037 1.00 81.69 645 ILE A C 1
ATOM 5173 O O . ILE A 1 645 ? 21.393 2.913 -48.294 1.00 81.69 645 ILE A O 1
ATOM 5177 N N . GLN A 1 646 ? 19.572 4.012 -48.988 1.00 81.50 646 GLN A N 1
ATOM 5178 C CA . GLN A 1 646 ? 19.681 3.591 -50.392 1.00 81.50 646 GLN A CA 1
ATOM 5179 C C . GLN A 1 646 ? 21.016 4.003 -51.026 1.00 81.50 646 GLN A C 1
ATOM 5181 O O . GLN A 1 646 ? 21.642 3.222 -51.750 1.00 81.50 646 GLN A O 1
ATOM 5186 N N . ASN A 1 647 ? 21.507 5.203 -50.712 1.00 78.25 647 ASN A N 1
ATOM 5187 C CA . ASN A 1 647 ? 22.813 5.680 -51.163 1.00 78.25 647 ASN A CA 1
ATOM 5188 C C . ASN A 1 647 ? 23.982 4.833 -50.639 1.00 78.25 647 ASN A C 1
ATOM 5190 O O . ASN A 1 647 ? 25.041 4.825 -51.267 1.00 78.25 647 ASN A O 1
ATOM 5194 N N . ILE A 1 648 ? 23.821 4.144 -49.510 1.00 77.44 648 ILE A N 1
ATOM 5195 C CA . ILE A 1 648 ? 24.823 3.234 -48.937 1.00 77.44 648 ILE A CA 1
ATOM 5196 C C . ILE A 1 648 ? 24.633 1.817 -49.484 1.00 77.44 648 ILE A C 1
ATOM 5198 O O . ILE A 1 648 ? 25.600 1.184 -49.916 1.00 77.44 648 ILE A O 1
ATOM 5202 N N . LEU A 1 649 ? 23.390 1.337 -49.537 1.00 79.12 649 LEU A N 1
ATOM 5203 C CA . LEU A 1 649 ? 23.033 0.022 -50.070 1.00 79.12 649 LEU A CA 1
ATOM 5204 C C . LEU A 1 649 ? 23.452 -0.133 -51.538 1.00 79.12 649 LEU A C 1
ATOM 5206 O O . LEU A 1 649 ? 24.087 -1.125 -51.883 1.00 79.12 649 LEU A O 1
ATOM 5210 N N . SER A 1 650 ? 23.223 0.881 -52.379 1.00 77.88 650 SER A N 1
ATOM 5211 C CA . SER A 1 650 ? 23.654 0.900 -53.792 1.00 77.88 650 SER A CA 1
ATOM 5212 C C . SER A 1 650 ? 25.171 0.790 -53.993 1.00 77.88 650 SER A C 1
ATOM 5214 O O . SER A 1 650 ? 25.636 0.462 -55.083 1.00 77.88 650 SER A O 1
ATOM 5216 N N . LYS A 1 651 ? 25.956 1.059 -52.946 1.00 73.44 651 LYS A N 1
ATOM 5217 C CA . LYS A 1 651 ? 27.423 0.994 -52.949 1.00 73.44 651 LYS A CA 1
ATOM 5218 C C . LYS A 1 651 ? 27.949 -0.266 -52.252 1.00 73.44 651 LYS A C 1
ATOM 5220 O O . LYS A 1 651 ? 29.161 -0.469 -52.199 1.00 73.44 651 LYS A O 1
ATOM 5225 N N . THR A 1 652 ? 27.059 -1.106 -51.720 1.00 68.56 652 THR A N 1
ATOM 5226 C CA . THR A 1 652 ? 27.405 -2.324 -50.984 1.00 68.56 652 THR A CA 1
ATOM 5227 C C . THR A 1 652 ? 27.345 -3.537 -51.925 1.00 68.56 652 THR A C 1
ATOM 5229 O O . THR A 1 652 ? 26.333 -3.746 -52.588 1.00 68.56 652 THR A O 1
ATOM 5232 N N . PRO A 1 653 ? 28.404 -4.364 -52.016 1.00 62.44 653 PRO A N 1
ATOM 5233 C CA . PRO A 1 653 ? 28.517 -5.407 -53.043 1.00 62.44 653 PRO A CA 1
ATOM 5234 C C . PRO A 1 653 ? 27.590 -6.629 -52.866 1.00 62.44 653 PRO A C 1
ATOM 5236 O O . PRO A 1 653 ? 27.576 -7.484 -53.749 1.00 62.44 653 PRO A O 1
ATOM 5239 N N . SER A 1 654 ? 26.848 -6.745 -51.755 1.00 67.81 654 SER A N 1
ATOM 5240 C CA . SER A 1 654 ? 25.881 -7.827 -51.497 1.00 67.81 654 SER A CA 1
ATOM 5241 C C . SER A 1 654 ? 24.784 -7.356 -50.535 1.00 67.81 654 SER A C 1
ATOM 5243 O O . SER A 1 654 ? 25.058 -7.161 -49.352 1.00 67.81 654 SER A O 1
ATOM 5245 N N . LEU A 1 655 ? 23.555 -7.177 -51.029 1.00 66.25 655 LEU A N 1
ATOM 5246 C CA . LEU A 1 655 ? 22.414 -6.690 -50.236 1.00 66.25 655 LEU A CA 1
ATOM 5247 C C . LEU A 1 655 ? 21.847 -7.747 -49.276 1.00 66.25 655 LEU A C 1
ATOM 5249 O O . LEU A 1 655 ? 21.327 -7.390 -48.224 1.00 66.25 655 LEU A O 1
ATOM 5253 N N . ASP A 1 656 ? 22.022 -9.035 -49.591 1.00 72.12 656 ASP A N 1
ATOM 5254 C CA . ASP A 1 656 ? 21.430 -10.160 -48.845 1.00 72.12 656 ASP A CA 1
ATOM 5255 C C . ASP A 1 656 ? 21.904 -10.267 -47.382 1.00 72.12 656 ASP A C 1
ATOM 5257 O O . ASP A 1 656 ? 21.281 -10.950 -46.573 1.00 72.12 656 ASP A O 1
ATOM 5261 N N . ASN A 1 657 ? 22.990 -9.569 -47.029 1.00 81.50 657 ASN A N 1
ATOM 5262 C CA . ASN A 1 657 ? 23.592 -9.568 -45.695 1.00 81.50 657 ASN A CA 1
ATOM 5263 C C . ASN A 1 657 ? 23.539 -8.188 -45.019 1.00 81.50 657 ASN A C 1
ATOM 5265 O O . ASN A 1 657 ? 24.368 -7.900 -44.153 1.00 81.50 657 ASN A O 1
ATOM 5269 N N . VAL A 1 658 ? 22.594 -7.322 -45.404 1.00 85.81 658 VAL A N 1
ATOM 5270 C CA . VAL A 1 658 ? 22.420 -6.002 -44.781 1.00 85.81 658 VAL A CA 1
ATOM 527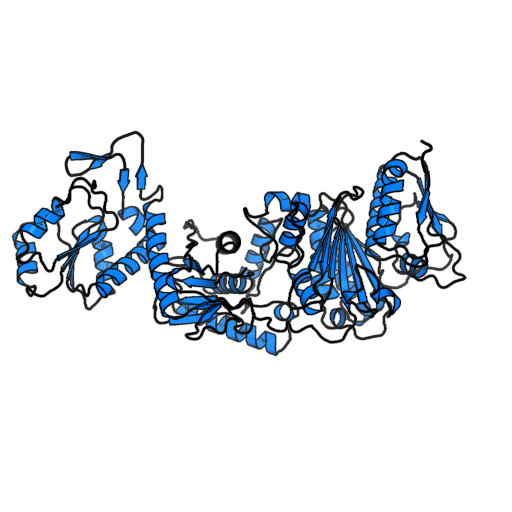1 C C . VAL A 1 658 ? 21.101 -5.920 -44.018 1.00 85.81 658 VAL A C 1
ATOM 5273 O O . VAL A 1 658 ? 20.037 -6.242 -44.535 1.00 85.81 658 VAL A O 1
ATOM 5276 N N . ILE A 1 659 ? 21.172 -5.453 -42.774 1.00 90.31 659 ILE A N 1
ATOM 5277 C CA . ILE A 1 659 ? 20.018 -5.147 -41.924 1.00 90.31 659 ILE A CA 1
ATOM 5278 C C . ILE A 1 659 ? 20.034 -3.655 -41.617 1.00 90.31 659 ILE A C 1
ATOM 5280 O O . ILE A 1 659 ? 21.086 -3.085 -41.348 1.00 90.31 659 ILE A O 1
ATOM 5284 N N . VAL A 1 660 ? 18.872 -3.012 -41.606 1.00 90.12 660 VAL A N 1
ATOM 5285 C CA . VAL A 1 660 ? 18.754 -1.635 -41.122 1.00 90.12 660 VAL A CA 1
ATOM 5286 C C . VAL A 1 660 ? 18.240 -1.655 -39.688 1.00 90.12 660 VAL A C 1
ATOM 5288 O O . VAL A 1 660 ? 17.276 -2.350 -39.370 1.00 90.12 660 VAL A O 1
ATOM 5291 N N . ILE A 1 661 ? 18.900 -0.898 -38.818 1.00 92.69 661 ILE A N 1
ATOM 5292 C CA . ILE A 1 661 ? 18.482 -0.660 -37.441 1.00 92.69 661 ILE A CA 1
ATOM 5293 C C . ILE A 1 661 ? 18.191 0.832 -37.300 1.00 92.69 661 ILE A C 1
ATOM 5295 O O . ILE A 1 661 ? 19.019 1.672 -37.655 1.00 92.69 661 ILE A O 1
ATOM 5299 N N . CYS A 1 662 ? 17.021 1.157 -36.767 1.00 92.38 662 CYS A N 1
ATOM 5300 C CA . CYS A 1 662 ? 16.638 2.518 -36.420 1.00 92.38 662 CYS A CA 1
ATOM 5301 C C . CYS A 1 662 ? 15.872 2.546 -35.096 1.00 92.38 662 CYS A C 1
ATOM 5303 O O . CYS A 1 662 ? 15.407 1.504 -34.624 1.00 92.38 662 CYS A O 1
ATOM 5305 N N . PHE A 1 663 ? 15.761 3.729 -34.488 1.00 92.00 663 PHE A N 1
ATOM 5306 C CA . PHE A 1 663 ? 14.873 3.924 -33.339 1.00 92.00 663 PHE A CA 1
ATOM 5307 C C . PHE A 1 663 ? 13.428 4.130 -33.778 1.00 92.00 663 PHE A C 1
ATOM 5309 O O . PHE A 1 663 ? 12.516 3.654 -33.106 1.00 92.00 663 PHE A O 1
ATOM 5316 N N . VAL A 1 664 ? 13.229 4.843 -34.890 1.00 91.88 664 VAL A N 1
ATOM 5317 C CA . VAL A 1 664 ? 11.906 5.149 -35.433 1.00 91.88 664 VAL A CA 1
ATOM 5318 C C . VAL A 1 664 ? 11.894 4.877 -36.930 1.00 91.88 664 VAL A C 1
ATOM 5320 O O . VAL A 1 664 ? 12.657 5.479 -37.685 1.00 91.88 664 VAL A O 1
ATOM 5323 N N . ASP A 1 665 ? 10.990 4.002 -37.353 1.00 90.56 665 ASP A N 1
ATOM 5324 C CA . ASP A 1 665 ? 10.594 3.879 -38.750 1.00 90.56 665 ASP A CA 1
ATOM 5325 C C . ASP A 1 665 ? 9.360 4.762 -38.964 1.00 90.56 665 ASP A C 1
ATOM 5327 O O . ASP A 1 665 ? 8.275 4.457 -38.476 1.00 90.56 665 ASP A O 1
ATOM 5331 N N . ALA A 1 666 ? 9.566 5.917 -39.592 1.00 86.94 666 ALA A N 1
ATOM 5332 C CA . ALA A 1 666 ? 8.547 6.922 -39.883 1.00 86.94 666 ALA A CA 1
ATOM 5333 C C . ALA A 1 666 ? 8.212 6.966 -41.383 1.00 86.94 666 ALA A C 1
ATOM 5335 O O . ALA A 1 666 ? 7.771 8.003 -41.889 1.00 86.94 666 ALA A O 1
ATOM 5336 N N . ARG A 1 667 ? 8.479 5.872 -42.108 1.00 82.69 667 ARG A N 1
ATOM 5337 C CA . ARG A 1 667 ? 8.031 5.710 -43.491 1.00 82.69 667 ARG A CA 1
ATOM 5338 C C . ARG A 1 667 ? 6.508 5.654 -43.538 1.00 82.69 667 ARG A C 1
ATOM 5340 O O . ARG A 1 667 ? 5.861 5.199 -42.600 1.00 82.69 667 ARG A O 1
ATOM 5347 N N . ASP A 1 668 ? 5.961 6.140 -44.640 1.00 69.69 668 ASP A N 1
ATOM 5348 C CA . ASP A 1 668 ? 4.558 5.931 -44.974 1.00 69.69 668 ASP A CA 1
ATOM 5349 C C . ASP A 1 668 ? 4.419 4.526 -45.582 1.00 69.69 668 ASP A C 1
ATOM 5351 O O . ASP A 1 668 ? 5.262 4.132 -46.394 1.00 69.69 668 ASP A O 1
ATOM 5355 N N . ASP A 1 669 ? 3.392 3.772 -45.178 1.00 62.72 669 ASP A N 1
ATOM 5356 C CA . ASP A 1 669 ? 3.167 2.375 -45.586 1.00 62.72 669 ASP A CA 1
ATOM 5357 C C . ASP A 1 669 ? 3.021 2.234 -47.117 1.00 62.72 669 ASP A C 1
ATOM 5359 O O . ASP A 1 669 ? 3.191 1.149 -47.668 1.00 62.72 669 ASP A O 1
ATOM 5363 N N . GLU A 1 670 ? 2.739 3.332 -47.831 1.00 54.50 670 GLU A N 1
ATOM 5364 C CA . GLU A 1 670 ? 2.675 3.374 -49.298 1.00 54.50 670 GLU A CA 1
ATOM 5365 C C . GLU A 1 670 ? 4.055 3.358 -49.998 1.00 54.50 670 GLU A C 1
ATOM 5367 O O . GLU A 1 670 ? 4.115 3.233 -51.224 1.00 54.50 670 GLU A O 1
ATOM 5372 N N . TYR A 1 671 ? 5.167 3.459 -49.258 1.00 53.84 671 TYR A N 1
ATOM 5373 C CA . TYR A 1 671 ? 6.534 3.443 -49.799 1.00 53.84 671 TYR A CA 1
ATOM 5374 C C . TYR A 1 671 ? 7.301 2.170 -49.391 1.00 53.84 671 TYR A C 1
ATOM 5376 O O . TYR A 1 671 ? 8.175 2.198 -48.519 1.00 53.84 671 TYR A O 1
ATOM 5384 N N . ASP A 1 672 ? 7.014 1.056 -50.070 1.00 42.44 672 ASP A N 1
ATOM 5385 C CA . ASP A 1 672 ? 7.875 -0.136 -50.064 1.00 42.44 672 ASP A CA 1
ATOM 5386 C C . ASP A 1 672 ? 9.140 0.133 -50.907 1.00 42.44 672 ASP A C 1
ATOM 5388 O O . ASP A 1 672 ? 9.047 0.460 -52.094 1.00 42.44 672 ASP A O 1
ATOM 5392 N N . TYR A 1 673 ? 10.325 -0.003 -50.301 1.00 48.22 673 TYR A N 1
ATOM 5393 C CA . TYR A 1 673 ? 11.636 0.157 -50.950 1.00 48.22 673 TYR A CA 1
ATOM 5394 C C . TYR A 1 673 ? 12.476 -1.110 -50.864 1.00 48.22 673 TYR A C 1
ATOM 5396 O O . TYR A 1 673 ? 12.558 -1.674 -49.747 1.00 48.22 673 TYR A O 1
#